Protein 5XOM (pdb70)

Sequence (702 aa):
EYFNIHAWDVWHDMISVRALTVDSDVEIYKVLKAMSSAKITQATTGYKGTQLKAMFSLDGPQIQNVVFKPKRYSRNKIILGTPYEGYDRHNAEIAAFHLDRLLGFYRAPPVVGRYINLAAEVLPVAAKKLATTFIKDKDENLCFYGKCLYCNRKEPACASNVTMEGALILWLPEKWPVLKLPHPWRRTYNKKMAKWETDSHYCESVVIKEPYTKGPRLLDLIDTSIFDFLIGNADRHHYEYIENENGSMVIHLDNAKSFGNPFVDEKSILSPLVQCCRLRSSTYNRLKIATSNENSLSVLLDKRLSIDPIYPILTSDHLLALDRRLLLVQDAVEKCFKEKNKENVIIEDHLEYFNIHAWDVWHDMISVRALTVDSDVEIYKVLKAMSSAKITQATTGYKGTQLKAMFSLDGPQIQNVVFKPKRYSRNKIILGTPYEGYDRHNAEIAAFHLDRLLGFYRAPPVVGRYINLAAEVLPVAAKKLATTFIKDKDENLCFYGKCLYCNRKEPACASNVTMEGALILWLPEKWPVLKLPHPWRRTYNKKMAKWETDSHYCESVVIKEPYTKGPRLLDLIDTSIFDFLIGNADRHHYEYIENENGSMVIHLDNAKSFGNPFVDEKSILSPLVQCCRLRSSTYNRLKIATSNENSLSVLLDKRLSIDPIYPILTSDHLLALDRRLLLVQDAVEKCFKEKNKENVIIEDHL

Radius of gyration: 30.71 Å; Cα contacts (8 Å, |Δi|>4): 1316; chains: 2; bounding box: 55×85×93 Å

Foldseek 3Di:
DDDDDQLVVLQQPQDDQQANHDLDPVNLVRNQVCVADFAWQAKEFDAEDDADWIKTWGDDVDTWIWIKFFAQDDQPAADDDDLQDDHFHQLLLQLLCLLCSLLPRNQFFDKFKYWDQCVPGYQVRYDPQFNVQWDADPVRFIWGFGNYPPTDNVRTRTDPNRIIIGMIGTDHDPVWDKDKDFDQLAADVPPDGDPLVPDLLVVVVVCPDPPNVDACPLQLLLLVLLSCQLFSNNHPRMWMWTDDPVGMHTGPYRSRSGPNHLPDGDCSSNSSCLRVLAHEQSSVVSLVCQLPDPAHSLRVSQVVVVPGPVPPSHDVSSSVSNRVSSVVVVVSNVVSCVVPNNVVRHDHPVD/DDDDDQLVNLQQPQDDQQANHDLDPVNLVRNQVCVADFAFQAKEADAEDDADWIWTFGDDVDTWIWIKHFAQDDQPAADDDPLQDDHFHQLLLQLLCLLCVLLPRNQFFDKFKYWDQCVPRHVVRYDPQFNVQWDADPVRFIWGQGHYDNTDNVRTRTDPNRIIIGMIGTDHDPVWDKDKDFDQLAADPDDDGDPVVVDLLVVVVVCPDPPNVDACVLQLLLVVLLSCQLFSNRHPRMWMWTDDPVGIHTGPYRSRSGPNHLPDGDCSSNSSCLRVLAHEQVSVVSLVCQLPDPDHSLRVSCVVVVPHPVPPSHDVSSSVSSRVSSVVVVVSNVVSCVPPNDVVRYDHPVD

Solvent-accessible surface area: 32220 Å² total; per-residue (Å²): 174,103,17,100,47,64,8,1,60,6,0,50,119,18,10,56,10,51,24,0,1,45,108,22,65,15,26,0,34,71,0,0,62,21,0,21,85,16,129,5,25,103,1,36,9,12,135,153,38,62,30,15,81,3,42,2,8,0,64,26,114,66,95,8,29,0,30,0,11,2,75,44,41,68,55,108,100,60,24,131,64,57,49,51,79,28,66,10,16,3,14,0,4,0,0,0,0,2,0,0,8,35,8,16,5,44,8,1,3,0,4,0,0,20,113,0,52,1,46,68,47,2,69,92,38,22,44,163,83,1,36,70,0,31,27,124,42,193,96,115,32,25,0,3,36,1,59,11,132,154,24,52,153,185,71,35,1,47,8,86,107,41,57,2,28,0,0,0,9,3,115,25,18,174,150,14,89,50,96,117,59,58,13,16,15,106,43,45,83,85,197,144,114,11,146,14,71,97,62,84,120,33,8,112,60,13,55,129,159,141,44,27,66,163,56,31,10,12,9,0,0,0,0,1,5,0,0,6,2,0,0,23,6,7,30,29,69,74,1,35,20,0,90,63,171,118,30,8,0,0,1,0,44,77,4,0,22,0,9,10,24,3,128,72,36,60,126,41,17,4,12,2,0,72,43,7,14,85,0,1,13,32,1,27,72,67,14,91,109,14,47,91,66,174,54,43,6,5,66,48,0,32,122,67,0,58,40,4,17,3,85,86,0,7,36,74,68,4,20,106,0,0,29,91,4,7,100,41,1,59,79,17,5,94,126,3,27,172,111,82,88,96,133,84,0,32,37,102,40,156,79,171,108,12,89,42,63,7,1,59,5,0,45,112,16,12,58,12,53,24,0,1,43,107,22,66,16,21,0,43,73,0,0,63,20,0,23,82,16,127,5,27,106,1,34,7,37,117,176,37,60,40,16,85,3,48,2,8,0,64,24,118,71,93,7,26,0,30,0,6,2,81,42,38,72,60,112,89,57,15,89,66,65,67,99,74,27,62,18,20,3,16,0,4,0,0,0,0,3,0,0,8,37,6,16,6,41,7,1,4,0,3,0,0,20,111,0,53,1,47,69,47,2,72,92,38,24,41,165,81,1,40,73,0,34,30,101,30,188,101,110,33,20,0,4,43,2,57,16,127,154,24,53,151,186,70,36,1,50,6,85,104,43,54,2,26,0,0,0,10,3,116,25,14,174,141,19,90,50,89,123,59,60,13,18,16,107,54,43,95,89,200,155,101,11,146,18,77,80,48,85,123,33,8,108,65,12,50,135,150,118,50,30,65,174,60,31,10,9,6,0,0,0,0,1,6,0,0,6,1,0,0,25,8,10,18,30,76,71,1,38,20,0,88,62,166,114,30,8,0,0,2,1,36,72,3,1,49,0,10,7,19,3,144,65,35,58,125,40,16,3,12,3,0,73,41,9,14,79,0,1,12,30,2,28,79,71,7,58,108,14,42,90,67,184,66,42,4,6,66,46,0,31,122,68,0,60,37,4,19,3,86,90,0,10,33,82,47,6,21,117,0,0,30,96,4,8,97,39,0,39,76,15,3,83,127,2,31,173,121,82,88,107,133,86,0,33,36,102,41,159,76

Secondary structure (DSSP, 8-state):
--S---HHHHHHHH-BTTBSS-S-HHHHHHHHHHHHHPPEEEEE--SSSSS--EEEEEPSSS-EEEEEEE--S-TT----SSTT-SSPPHHHHHHHHHHHHHTT---S--EEEEEEEIIIIIGGGB-HHHHTTEEE-TT--EEE--SSTT--TTS-EE-BTTEEEEEEEEPPPTTS--EEEE-TT---SSSS--HHHH-SSHHHHHTTSTTSSSSSHHHHHHHHHHHHHHHT----SEEEEEEETTEEEE------S--S-TT---GGGGHHHHHH--EEHHHHHHHHHHHHSSS-HHHHHHHHHTTSTT---S-HHHHHHHHHHHHHHHHHHHHHHHHH-HHHHEE----/--S---HHHHHHHH-BTTBSS-S-HHHHHHHHHHHHHPPEEEEE--SSSSS--EEEEEPSSS-EEEEEEE--S-TT----SSTT-SS--HHHHHHHHHHHHHTT---S--EEEEEEEIIIIIGGGB-HHHHTTEEE-TT--EEE--SSTT--TTS-EE-BTTEEEEEEEEPPPTTS--EEEE-TT---SSSSPPHHHH-SSHHHHHTTSTTSSSSSHHHHHHHHHHHHHHHT----SEEEEEEETTEEEE------S-S--TT---GGGGHHHHHH--EEHHHHHHHHHHHHSSS-HHHHHHHHHTTSTT---S-HHHHHHHHHHHHHHHHHHHHHHHHH-HHHHEE----

Structure (mmCIF, N/CA/C/O backbone):
data_5XOM
#
_entry.id   5XOM
#
_cell.length_a   80.221
_cell.length_b   123.222
_cell.length_c   144.394
_cell.angle_alpha   90.00
_cell.angle_beta   90.00
_cell.angle_gamma   90.00
#
_symmetry.space_group_name_H-M   'P 21 21 21'
#
loop_
_entity.id
_entity.type
_entity.pdbx_description
1 polymer 'Glycosaminoglycan xylosylkinase'
2 non-polymer 2-acetamido-2-deoxy-beta-D-glucopyranose
3 water water
#
loop_
_atom_site.group_PDB
_atom_site.id
_atom_site.type_symbol
_atom_site.label_atom_id
_atom_site.label_alt_id
_atom_site.label_comp_id
_atom_site.label_asym_id
_atom_site.label_entity_id
_atom_site.label_seq_id
_atom_site.pdbx_PDB_ins_code
_atom_site.Cartn_x
_atom_site.Cartn_y
_atom_site.Cartn_z
_atom_site.occupancy
_atom_site.B_iso_or_equiv
_atom_site.auth_seq_id
_atom_site.auth_comp_id
_atom_site.auth_asym_id
_atom_site.auth_atom_id
_atom_site.pdbx_PDB_model_num
ATOM 1 N N . GLU A 1 43 ? -17.027 6.842 26.549 1.00 91.54 65 GLU A N 1
ATOM 2 C CA . GLU A 1 43 ? -16.125 5.708 26.722 1.00 94.26 65 GLU A CA 1
ATOM 3 C C . GLU A 1 43 ? -16.458 4.582 25.742 1.00 91.61 65 GLU A C 1
ATOM 4 O O . GLU A 1 43 ? -17.559 4.533 25.187 1.00 88.39 65 GLU A O 1
ATOM 10 N N . TYR A 1 44 ? -15.496 3.683 25.527 1.00 88.31 66 TYR A N 1
ATOM 11 C CA . TYR A 1 44 ? -15.512 2.793 24.377 1.00 83.11 66 TYR A CA 1
ATOM 12 C C . TYR A 1 44 ? -15.301 1.338 24.783 1.00 77.62 66 TYR A C 1
ATOM 13 O O . TYR A 1 44 ? -14.611 1.041 25.763 1.00 82.85 66 TYR A O 1
ATOM 22 N N . PHE A 1 45 ? -15.926 0.437 24.015 1.00 61.22 67 PHE A N 1
ATOM 23 C CA . PHE A 1 45 ? -15.693 -1.008 24.076 1.00 51.36 67 PHE A CA 1
ATOM 24 C C . PHE A 1 45 ? -16.181 -1.653 25.375 1.00 47.69 67 PHE A C 1
ATOM 25 O O . PHE A 1 45 ? -15.589 -2.627 25.841 1.00 50.71 67 PHE A O 1
ATOM 33 N N . ASN A 1 46 ? -17.267 -1.160 25.964 1.00 47.55 68 ASN A N 1
ATOM 34 C CA . ASN A 1 46 ? -17.738 -1.675 27.245 1.00 46.51 68 ASN A CA 1
ATOM 35 C C . ASN A 1 46 ? -18.762 -2.790 27.049 1.00 41.61 68 ASN A C 1
ATOM 36 O O . ASN A 1 46 ? -19.738 -2.624 26.312 1.00 42.13 68 ASN A O 1
ATOM 41 N N . ILE A 1 47 ? -18.547 -3.914 27.732 1.00 37.63 69 ILE A N 1
ATOM 42 C CA . ILE A 1 47 ? -19.516 -5.005 27.824 1.00 37.90 69 ILE A CA 1
ATOM 43 C C . ILE A 1 47 ? -19.691 -5.351 29.296 1.00 38.96 69 ILE A C 1
ATOM 44 O O . ILE A 1 47 ? -18.700 -5.559 30.005 1.00 38.51 69 ILE A O 1
ATOM 49 N N . HIS A 1 48 ? -20.937 -5.400 29.765 1.00 31.74 70 HIS A N 1
ATOM 50 C CA . HIS A 1 48 ? -21.164 -5.736 31.164 1.00 35.76 70 HIS A CA 1
ATOM 51 C C . HIS A 1 48 ? -21.183 -7.245 31.375 1.00 30.97 70 HIS A C 1
ATOM 52 O O . HIS A 1 48 ? -21.658 -8.006 30.526 1.00 32.64 70 HIS A O 1
ATOM 59 N N . ALA A 1 49 ? -20.658 -7.666 32.527 1.00 30.91 71 ALA A N 1
ATOM 60 C CA . ALA A 1 49 ? -20.495 -9.088 32.815 1.00 27.94 71 ALA A CA 1
ATOM 61 C C . ALA A 1 49 ? -21.819 -9.846 32.766 1.00 25.01 71 ALA A C 1
ATOM 62 O O . ALA A 1 49 ? -21.859 -10.995 32.311 1.00 28.64 71 ALA A O 1
ATOM 64 N N . TRP A 1 50 ? -22.917 -9.240 33.231 1.00 20.87 72 TRP A N 1
ATOM 65 C CA . TRP A 1 50 ? -24.162 -10.001 33.218 1.00 22.87 72 TRP A CA 1
ATOM 66 C C . TRP A 1 50 ? -24.633 -10.271 31.797 1.00 29.16 72 TRP A C 1
ATOM 67 O O . TRP A 1 50 ? -25.276 -11.295 31.548 1.00 31.53 72 TRP A O 1
ATOM 78 N N . ASP A 1 51 ? -24.286 -9.399 30.848 1.00 25.24 73 ASP A N 1
ATOM 79 C CA . ASP A 1 51 ? -24.591 -9.683 29.450 1.00 24.96 73 ASP A CA 1
ATOM 80 C C . ASP A 1 51 ? -23.696 -10.790 28.905 1.00 30.44 73 ASP A C 1
ATOM 81 O O . ASP A 1 51 ? -24.141 -11.612 28.095 1.00 29.96 73 ASP A O 1
ATOM 86 N N . VAL A 1 52 ? -22.427 -10.818 29.324 1.00 26.36 74 VAL A N 1
ATOM 87 C CA . VAL A 1 52 ? -21.543 -11.919 28.949 1.00 29.71 74 VAL A CA 1
ATOM 88 C C . VAL A 1 52 ? -22.133 -13.251 29.394 1.00 37.78 74 VAL A C 1
ATOM 89 O O . VAL A 1 52 ? -22.098 -14.241 28.653 1.00 40.67 74 VAL A O 1
ATOM 93 N N . TRP A 1 53 ? -22.678 -13.294 30.614 1.00 36.98 75 TRP A N 1
ATOM 94 C CA . TRP A 1 53 ? -23.310 -14.508 31.125 1.00 30.67 75 TRP A CA 1
ATOM 95 C C . TRP A 1 53 ? -24.536 -14.881 30.300 1.00 30.11 75 TRP A C 1
ATOM 96 O O . TRP A 1 53 ? -24.696 -16.037 29.892 1.00 30.72 75 TRP A O 1
ATOM 107 N N . HIS A 1 54 ? -25.413 -13.911 30.034 1.00 30.15 76 HIS A N 1
ATOM 108 C CA . HIS A 1 54 ? -26.644 -14.220 29.311 1.00 36.40 76 HIS A CA 1
ATOM 109 C C . HIS A 1 54 ? -26.363 -14.688 27.888 1.00 40.34 76 HIS A C 1
ATOM 110 O O . HIS A 1 54 ? -27.086 -15.543 27.368 1.00 43.23 76 HIS A O 1
ATOM 117 N N . ASP A 1 55 ? -25.324 -14.152 27.249 1.00 36.01 77 ASP A N 1
ATOM 118 C CA . ASP A 1 55 ? -25.041 -14.457 25.851 1.00 40.96 77 ASP A CA 1
ATOM 119 C C . ASP A 1 55 ? -24.197 -15.708 25.640 1.00 44.76 77 ASP A C 1
ATOM 120 O O . ASP A 1 55 ? -24.129 -16.193 24.504 1.00 41.23 77 ASP A O 1
ATOM 125 N N . MET A 1 56 ? -23.539 -16.238 26.671 1.00 33.48 78 MET A N 1
ATOM 126 C CA . MET A 1 56 ? -22.670 -17.384 26.441 1.00 30.83 78 MET A CA 1
ATOM 127 C C . MET A 1 56 ? -23.415 -18.713 26.480 1.00 25.40 78 MET A C 1
ATOM 128 O O . MET A 1 56 ? -22.875 -19.718 26.007 1.00 31.26 78 MET A O 1
ATOM 133 N N . ILE A 1 57 ? -24.647 -18.739 26.978 1.00 25.52 79 ILE A N 1
ATOM 134 C CA . ILE A 1 57 ? -25.382 -19.991 27.133 1.00 25.70 79 ILE A CA 1
ATOM 135 C C . ILE A 1 57 ? -25.962 -20.427 25.793 1.00 34.16 79 ILE A C 1
ATOM 136 O O . ILE A 1 57 ? -26.574 -19.627 25.073 1.00 34.64 79 ILE A O 1
ATOM 141 N N . SER A 1 58 ? -25.766 -21.701 25.459 1.00 31.02 80 SER A N 1
ATOM 142 C CA . SER A 1 58 ? -26.494 -22.387 24.402 1.00 33.72 80 SER A CA 1
ATOM 143 C C . SER A 1 58 ? -27.002 -23.708 24.964 1.00 36.52 80 SER A C 1
ATOM 144 O O . SER A 1 58 ? -26.678 -24.087 26.092 1.00 35.09 80 SER A O 1
ATOM 147 N N . VAL A 1 59 ? -27.804 -24.424 24.173 1.00 30.48 81 VAL A N 1
ATOM 148 C CA . VAL A 1 59 ? -28.493 -25.586 24.721 1.00 31.38 81 VAL A CA 1
ATOM 149 C C . VAL A 1 59 ? -27.530 -26.725 25.041 1.00 35.31 81 VAL A C 1
ATOM 150 O O . VAL A 1 59 ? -27.872 -27.611 25.836 1.00 33.98 81 VAL A O 1
ATOM 154 N N . ARG A 1 60 ? -26.313 -26.702 24.494 1.00 34.35 82 ARG A N 1
ATOM 155 C CA . ARG A 1 60 ? -25.324 -27.729 24.790 1.00 31.78 82 ARG A CA 1
ATOM 156 C C . ARG A 1 60 ? -24.112 -27.202 25.552 1.00 35.60 82 ARG A C 1
ATOM 157 O O . ARG A 1 60 ? -23.111 -27.920 25.675 1.00 32.35 82 ARG A O 1
ATOM 165 N N . ALA A 1 61 ? -24.184 -25.992 26.105 1.00 32.18 83 ALA A N 1
ATOM 166 C CA . ALA A 1 61 ? -23.065 -25.466 26.888 1.00 34.58 83 ALA A CA 1
ATOM 167 C C . ALA A 1 61 ? -23.533 -24.277 27.708 1.00 29.26 83 ALA A C 1
ATOM 168 O O . ALA A 1 61 ? -24.018 -23.290 27.145 1.00 33.27 83 ALA A O 1
ATOM 170 N N . LEU A 1 62 ? -23.372 -24.358 29.031 1.00 31.24 84 LEU A N 1
ATOM 171 C CA . LEU A 1 62 ? -23.643 -23.202 29.873 1.00 29.27 84 LEU A CA 1
ATOM 172 C C . LEU A 1 62 ? -22.461 -22.244 29.908 1.00 29.51 84 LEU A C 1
ATOM 173 O O . LEU A 1 62 ? -22.657 -21.028 30.000 1.00 32.83 84 LEU A O 1
ATOM 178 N N . THR A 1 63 ? -21.238 -22.760 29.822 1.00 24.77 85 THR A N 1
ATOM 179 C CA . THR A 1 63 ? -20.035 -21.943 29.844 1.00 29.35 85 THR A CA 1
ATOM 180 C C . THR A 1 63 ? -19.156 -22.309 28.656 1.00 30.13 85 THR A C 1
ATOM 181 O O . THR A 1 63 ? -19.406 -23.282 27.939 1.00 30.05 85 THR A O 1
ATOM 185 N N . VAL A 1 64 ? -18.107 -21.514 28.460 1.00 30.96 86 VAL A N 1
ATOM 186 C CA . VAL A 1 64 ? -17.252 -21.613 27.287 1.00 32.47 86 VAL A CA 1
ATOM 187 C C . VAL A 1 64 ? -15.801 -21.766 27.724 1.00 30.40 86 VAL A C 1
ATOM 188 O O . VAL A 1 64 ? -15.443 -21.541 28.881 1.00 30.12 86 VAL A O 1
ATOM 192 N N . ASP A 1 65 ? -14.962 -22.140 26.757 1.00 37.81 87 ASP A N 1
ATOM 193 C CA . ASP A 1 65 ? -13.543 -22.362 27.003 1.00 39.93 87 ASP A CA 1
ATOM 194 C C . ASP A 1 65 ? -12.802 -21.074 27.345 1.00 36.38 87 ASP A C 1
ATOM 195 O O . ASP A 1 65 ? -11.752 -21.132 27.994 1.00 49.32 87 ASP A O 1
ATOM 200 N N . SER A 1 66 ? -13.329 -19.920 26.935 1.00 35.08 88 SER A N 1
ATOM 201 C CA . SER A 1 66 ? -12.646 -18.634 27.084 1.00 31.72 88 SER A CA 1
ATOM 202 C C . SER A 1 66 ? -12.500 -18.246 28.552 1.00 33.16 88 SER A C 1
ATOM 203 O O . SER A 1 66 ? -13.485 -17.905 29.215 1.00 34.53 88 SER A O 1
ATOM 206 N N . ASP A 1 67 ? -11.257 -18.221 29.039 1.00 32.11 89 ASP A N 1
ATOM 207 C CA . ASP A 1 67 ? -11.001 -17.749 30.395 1.00 35.26 89 ASP A CA 1
ATOM 208 C C . ASP A 1 67 ? -11.297 -16.264 30.535 1.00 34.94 89 ASP A C 1
ATOM 209 O O . ASP A 1 67 ? -11.687 -15.811 31.617 1.00 33.28 89 ASP A O 1
ATOM 214 N N . VAL A 1 68 ? -11.114 -15.490 29.463 1.00 34.91 90 VAL A N 1
ATOM 215 C CA . VAL A 1 68 ? -11.390 -14.058 29.529 1.00 28.84 90 VAL A CA 1
ATOM 216 C C . VAL A 1 68 ? -12.863 -13.817 29.826 1.00 26.15 90 VAL A C 1
ATOM 217 O O . VAL A 1 68 ? -13.218 -13.012 30.696 1.00 28.39 90 VAL A O 1
ATOM 221 N N . GLU A 1 69 ? -13.741 -14.524 29.116 1.00 25.57 91 GLU A N 1
ATOM 222 C CA . GLU A 1 69 ? -15.175 -14.341 29.323 1.00 27.22 91 GLU A CA 1
ATOM 223 C C . GLU A 1 69 ? -15.605 -14.834 30.703 1.00 28.74 91 GLU A C 1
ATOM 224 O O . GLU A 1 69 ? -16.401 -14.174 31.381 1.00 26.01 91 GLU A O 1
ATOM 230 N N . ILE A 1 70 ? -15.080 -15.982 31.139 1.00 22.38 92 ILE A N 1
ATOM 231 C CA . ILE A 1 70 ? -15.494 -16.555 32.420 1.00 26.08 92 ILE A CA 1
ATOM 232 C C . ILE A 1 70 ? -14.939 -15.742 33.586 1.00 25.19 92 ILE A C 1
ATOM 233 O O . ILE A 1 70 ? -15.669 -15.425 34.536 1.00 25.32 92 ILE A O 1
ATOM 238 N N . TYR A 1 71 ? -13.650 -15.374 33.535 1.00 21.23 93 TYR A N 1
ATOM 239 C CA . TYR A 1 71 ? -13.090 -14.553 34.613 1.00 25.80 93 TYR A CA 1
ATOM 240 C C . TYR A 1 71 ? -13.795 -13.211 34.718 1.00 29.13 93 TYR A C 1
ATOM 241 O O . TYR A 1 71 ? -13.927 -12.663 35.818 1.00 29.90 93 TYR A O 1
ATOM 250 N N . LYS A 1 72 ? -14.245 -12.660 33.591 1.00 33.93 94 LYS A N 1
ATOM 251 C CA . LYS A 1 72 ? -15.002 -11.415 33.634 1.00 29.04 94 LYS A CA 1
ATOM 252 C C . LYS A 1 72 ? -16.270 -11.580 34.461 1.00 28.35 94 LYS A C 1
ATOM 253 O O . LYS A 1 72 ? -16.635 -10.692 35.242 1.00 24.33 94 LYS A O 1
ATOM 259 N N . VAL A 1 73 ? -16.960 -12.711 34.293 1.00 29.68 95 VAL A N 1
ATOM 260 C CA . VAL A 1 73 ? -18.176 -12.967 35.057 1.00 28.57 95 VAL A CA 1
ATOM 261 C C . VAL A 1 73 ? -17.840 -13.255 36.519 1.00 20.70 95 VAL A C 1
ATOM 262 O O . VAL A 1 73 ? -18.474 -12.712 37.431 1.00 20.33 95 VAL A O 1
ATOM 266 N N . LEU A 1 74 ? -16.825 -14.092 36.766 1.00 20.46 96 LEU A N 1
ATOM 267 C CA . LEU A 1 74 ? -16.434 -14.417 38.140 1.00 26.44 96 LEU A CA 1
ATOM 268 C C . LEU A 1 74 ? -15.997 -13.172 38.904 1.00 31.35 96 LEU A C 1
ATOM 269 O O . LEU A 1 74 ? -16.341 -13.000 40.081 1.00 27.31 96 LEU A O 1
ATOM 274 N N . LYS A 1 75 ? -15.233 -12.292 38.254 1.00 26.45 97 LYS A N 1
ATOM 275 C CA . LYS A 1 75 ? -14.806 -11.060 38.912 1.00 23.20 97 LYS A CA 1
ATOM 276 C C . LYS A 1 75 ? -16.002 -10.208 39.317 1.00 24.05 97 LYS A C 1
ATOM 277 O O . LYS A 1 75 ? -16.019 -9.622 40.407 1.00 26.49 97 LYS A O 1
ATOM 283 N N . ALA A 1 76 ? -17.019 -10.132 38.459 1.00 26.76 98 ALA A N 1
ATOM 284 C CA . ALA A 1 76 ? -18.199 -9.347 38.806 1.00 24.24 98 ALA A CA 1
ATOM 285 C C . ALA A 1 76 ? -18.957 -9.973 39.968 1.00 28.99 98 ALA A C 1
ATOM 286 O O . ALA A 1 76 ? -19.431 -9.261 40.860 1.00 29.23 98 ALA A O 1
ATOM 288 N N . MET A 1 77 ? -19.109 -11.303 39.959 1.00 23.67 99 MET A N 1
ATOM 289 C CA . MET A 1 77 ? -19.728 -11.986 41.096 1.00 26.37 99 MET A CA 1
ATOM 290 C C . MET A 1 77 ? -18.954 -11.723 42.380 1.00 25.19 99 MET A C 1
ATOM 291 O O . MET A 1 77 ? -19.545 -11.586 43.458 1.00 24.43 99 MET A O 1
ATOM 296 N N . SER A 1 78 ? -17.627 -11.663 42.284 1.00 25.55 100 SER A N 1
ATOM 297 C CA . SER A 1 78 ? -16.798 -11.512 43.471 1.00 26.67 100 SER A CA 1
ATOM 298 C C . SER A 1 78 ? -16.984 -10.151 44.126 1.00 27.05 100 SER A C 1
ATOM 299 O O . SER A 1 78 ? -16.949 -10.052 45.357 1.00 26.09 100 SER A O 1
ATOM 302 N N . SER A 1 79 ? -17.226 -9.100 43.339 1.00 24.81 101 SER A N 1
ATOM 303 C CA . SER A 1 79 ? -17.212 -7.743 43.868 1.00 30.42 101 SER A CA 1
ATOM 304 C C . SER A 1 79 ? -18.543 -7.004 43.805 1.00 31.16 101 SER A C 1
ATOM 305 O O . SER A 1 79 ? -18.660 -5.946 44.431 1.00 29.89 101 SER A O 1
ATOM 308 N N . ALA A 1 80 ? -19.546 -7.521 43.096 1.00 25.61 102 ALA A N 1
ATOM 309 C CA . ALA A 1 80 ? -20.801 -6.794 42.937 1.00 26.65 102 ALA A CA 1
ATOM 310 C C . ALA A 1 80 ? -21.475 -6.524 44.279 1.00 31.22 102 ALA A C 1
ATOM 311 O O . ALA A 1 80 ? -21.473 -7.367 45.181 1.00 31.32 102 ALA A O 1
ATOM 313 N N . LYS A 1 81 ? -22.050 -5.330 44.399 1.00 27.85 103 LYS A N 1
ATOM 314 C CA . LYS A 1 81 ? -22.814 -4.959 45.583 1.00 30.76 103 LYS A CA 1
ATOM 315 C C . LYS A 1 81 ? -24.095 -5.779 45.685 1.00 33.53 103 LYS A C 1
ATOM 316 O O . LYS A 1 81 ? -24.793 -6.002 44.692 1.00 26.75 103 LYS A O 1
ATOM 322 N N . ILE A 1 82 ? -24.409 -6.219 46.899 1.00 30.15 104 ILE A N 1
ATOM 323 C CA . ILE A 1 82 ? -25.642 -6.949 47.172 1.00 29.27 104 ILE A CA 1
ATOM 324 C C . ILE A 1 82 ? -26.754 -5.941 47.440 1.00 35.16 104 ILE A C 1
ATOM 325 O O . ILE A 1 82 ? -26.667 -5.141 48.378 1.00 33.77 104 ILE A O 1
ATOM 330 N N . THR A 1 83 ? -27.816 -5.992 46.635 1.00 31.84 105 THR A N 1
ATOM 331 C CA . THR A 1 83 ? -28.912 -5.047 46.794 1.00 33.48 105 THR A CA 1
ATOM 332 C C . THR A 1 83 ? -30.127 -5.639 47.488 1.00 31.02 105 THR A C 1
ATOM 333 O O . THR A 1 83 ? -30.935 -4.879 48.027 1.00 37.86 105 THR A O 1
ATOM 337 N N . GLN A 1 84 ? -30.268 -6.964 47.507 1.00 29.59 106 GLN A N 1
ATOM 338 C CA . GLN A 1 84 ? -31.355 -7.629 48.216 1.00 32.17 106 GLN A CA 1
ATOM 339 C C . GLN A 1 84 ? -30.850 -8.974 48.714 1.00 32.39 106 GLN A C 1
ATOM 340 O O . GLN A 1 84 ? -29.930 -9.554 48.135 1.00 28.08 106 GLN A O 1
ATOM 346 N N . ALA A 1 85 ? -31.471 -9.471 49.784 1.00 29.60 107 ALA A N 1
ATOM 347 C CA . ALA A 1 85 ? -31.143 -10.787 50.314 1.00 27.68 107 ALA A CA 1
ATOM 348 C C . ALA A 1 85 ? -32.390 -11.411 50.924 1.00 30.31 107 ALA A C 1
ATOM 349 O O . ALA A 1 85 ? -33.137 -10.739 51.637 1.00 31.88 107 ALA A O 1
ATOM 351 N N . THR A 1 86 ? -32.615 -12.693 50.633 1.00 33.13 108 THR A N 1
ATOM 352 C CA . THR A 1 86 ? -33.753 -13.409 51.194 1.00 32.34 108 THR A CA 1
ATOM 353 C C . THR A 1 86 ? -33.432 -14.894 51.311 1.00 31.27 108 THR A C 1
ATOM 354 O O . THR A 1 86 ? -32.317 -15.340 51.029 1.00 31.15 108 THR A O 1
ATOM 358 N N . THR A 1 87 ? -34.433 -15.655 51.750 1.00 33.22 109 THR A N 1
ATOM 359 C CA . THR A 1 87 ? -34.323 -17.094 51.922 1.00 38.13 109 THR A CA 1
ATOM 360 C C . THR A 1 87 ? -35.724 -17.684 51.815 1.00 45.95 109 THR A C 1
ATOM 361 O O . THR A 1 87 ? -36.722 -16.975 51.967 1.00 44.90 109 THR A O 1
ATOM 365 N N . GLY A 1 88 ? -35.802 -18.990 51.540 1.00 50.87 110 GLY A N 1
ATOM 366 C CA . GLY A 1 88 ? -37.053 -19.625 51.188 1.00 51.60 110 GLY A CA 1
ATOM 367 C C . GLY A 1 88 ? -37.459 -20.755 52.125 1.00 63.11 110 GLY A C 1
ATOM 368 O O . GLY A 1 88 ? -36.655 -21.285 52.901 1.00 63.72 110 GLY A O 1
ATOM 369 N N . TYR A 1 89 ? -38.734 -21.138 52.016 1.00 68.89 111 TYR A N 1
ATOM 370 C CA . TYR A 1 89 ? -39.281 -22.251 52.783 1.00 67.12 111 TYR A CA 1
ATOM 371 C C . TYR A 1 89 ? -39.071 -23.584 52.085 1.00 61.59 111 TYR A C 1
ATOM 372 O O . TYR A 1 89 ? -39.107 -24.633 52.739 1.00 51.65 111 TYR A O 1
ATOM 381 N N . LYS A 1 90 ? -38.860 -23.555 50.776 1.00 71.74 112 LYS A N 1
ATOM 382 C CA . LYS A 1 90 ? -38.686 -24.755 49.979 1.00 74.15 112 LYS A CA 1
ATOM 383 C C . LYS A 1 90 ? -37.259 -25.278 50.098 1.00 74.06 112 LYS A C 1
ATOM 384 O O . LYS A 1 90 ? -36.308 -24.522 50.317 1.00 74.38 112 LYS A O 1
ATOM 390 N N . GLY A 1 91 ? -37.116 -26.586 49.949 1.00 67.98 113 GLY A N 1
ATOM 391 C CA . GLY A 1 91 ? -35.811 -27.207 49.930 1.00 63.52 113 GLY A CA 1
ATOM 392 C C . GLY A 1 91 ? -35.433 -27.819 51.267 1.00 66.67 113 GLY A C 1
ATOM 393 O O . GLY A 1 91 ? -36.121 -27.683 52.281 1.00 68.80 113 GLY A O 1
ATOM 394 N N . THR A 1 92 ? -34.298 -28.510 51.237 1.00 67.63 114 THR A N 1
ATOM 395 C CA . THR A 1 92 ? -33.768 -29.226 52.382 1.00 62.68 114 THR A CA 1
ATOM 396 C C . THR A 1 92 ? -32.570 -28.540 53.017 1.00 54.12 114 THR A C 1
ATOM 397 O O . THR A 1 92 ? -32.216 -28.870 54.154 1.00 60.50 114 THR A O 1
ATOM 401 N N . GLN A 1 93 ? -31.955 -27.59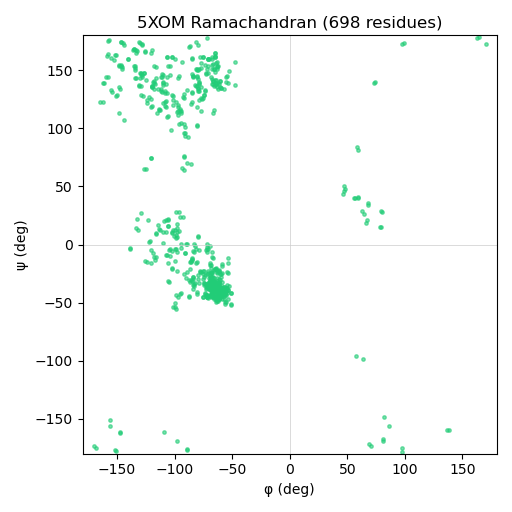2 52.318 1.00 42.85 115 GLN A N 1
ATOM 402 C CA . GLN A 1 93 ? -30.649 -27.064 52.678 1.00 38.79 115 GLN A CA 1
ATOM 403 C C . GLN A 1 93 ? -30.732 -25.589 53.039 1.00 32.25 115 GLN A C 1
ATOM 404 O O . GLN A 1 93 ? -31.495 -24.830 52.432 1.00 33.99 115 GLN A O 1
ATOM 410 N N . LEU A 1 94 ? -29.934 -25.182 54.023 1.00 28.35 116 LEU A N 1
ATOM 411 C CA . LEU A 1 94 ? -29.877 -23.774 54.387 1.00 22.26 116 LEU A CA 1
ATOM 412 C C . LEU A 1 94 ? -29.079 -23.017 53.335 1.00 23.32 116 LEU A C 1
ATOM 413 O O . LEU A 1 94 ? -27.950 -23.397 53.005 1.00 28.54 116 LEU A O 1
ATOM 418 N N . LYS A 1 95 ? -29.680 -21.970 52.785 1.00 21.19 117 LYS A N 1
ATOM 419 C CA . LYS A 1 95 ? -29.021 -21.105 51.817 1.00 33.25 117 LYS A CA 1
ATOM 420 C C . LYS A 1 95 ? -29.734 -19.761 51.825 1.00 30.05 117 LYS A C 1
ATOM 421 O O . LYS A 1 95 ? -30.762 -19.587 52.481 1.00 32.24 117 LYS A O 1
ATOM 427 N N . ALA A 1 96 ? -29.187 -18.819 51.068 1.00 29.62 118 ALA A N 1
ATOM 428 C CA . ALA A 1 96 ? -29.792 -17.515 50.874 1.00 28.73 118 ALA A CA 1
ATOM 429 C C . ALA A 1 96 ? -29.767 -17.187 49.388 1.00 29.63 118 ALA A C 1
ATOM 430 O O . ALA A 1 96 ? -29.103 -17.857 48.592 1.00 26.49 118 ALA A O 1
ATOM 432 N N . MET A 1 97 ? -30.508 -16.155 49.009 1.00 26.21 119 MET A N 1
ATOM 433 C CA . MET A 1 97 ? -30.523 -15.672 47.635 1.00 27.44 119 MET A CA 1
ATOM 434 C C . MET A 1 97 ? -30.149 -14.193 47.662 1.00 27.79 119 MET A C 1
ATOM 435 O O . MET A 1 97 ? -30.760 -13.414 48.400 1.00 31.75 119 MET A O 1
ATOM 440 N N . PHE A 1 98 ? -29.112 -13.819 46.911 1.00 21.74 120 PHE A N 1
ATOM 441 C CA . PHE A 1 98 ? -28.652 -12.438 46.822 1.00 24.20 120 PHE A CA 1
ATOM 442 C C . PHE A 1 98 ? -28.960 -11.863 45.446 1.00 30.43 120 PHE A C 1
ATOM 443 O O . PHE A 1 98 ? -28.789 -12.536 44.426 1.00 32.83 120 PHE A O 1
ATOM 451 N N . SER A 1 99 ? -29.401 -10.613 45.416 1.00 27.87 121 SER A N 1
ATOM 452 C CA . SER A 1 99 ? -29.510 -9.842 44.187 1.00 28.74 121 SER A CA 1
ATOM 453 C C . SER A 1 99 ? -28.263 -8.977 44.056 1.00 31.52 121 SER A C 1
ATOM 454 O O . SER A 1 99 ? -27.995 -8.153 44.930 1.00 33.77 121 SER A O 1
ATOM 457 N N . LEU A 1 100 ? -27.500 -9.174 42.980 1.00 28.54 122 LEU A N 1
ATOM 458 C CA . LEU A 1 100 ? -26.313 -8.369 42.748 1.00 26.19 122 LEU A CA 1
ATOM 459 C C . LEU A 1 100 ? -26.606 -7.222 41.787 1.00 34.64 122 LEU A C 1
ATOM 460 O O . LEU A 1 100 ? -27.367 -7.366 40.819 1.00 34.77 122 LEU A O 1
ATOM 465 N N . ASP A 1 101 ? -25.974 -6.082 42.058 1.00 34.17 123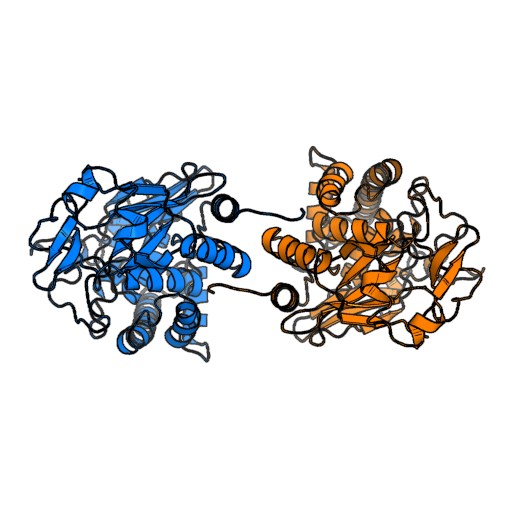 ASP A N 1
ATOM 466 C CA . ASP A 1 101 ? -26.223 -4.848 41.332 1.00 32.84 123 ASP A CA 1
ATOM 467 C C . ASP A 1 101 ? -25.663 -4.936 39.917 1.00 36.13 123 ASP A C 1
ATOM 468 O O . ASP A 1 101 ? -24.780 -5.747 39.613 1.00 29.95 123 ASP A O 1
ATOM 473 N N . GLY A 1 102 ? -26.186 -4.073 39.053 1.00 36.86 124 GLY A N 1
ATOM 474 C CA . GLY A 1 102 ? -25.744 -3.960 37.681 1.00 31.91 124 GLY A CA 1
ATOM 475 C C . GLY A 1 102 ? -26.769 -3.193 36.868 1.00 38.85 124 GLY A C 1
ATOM 476 O O . GLY A 1 102 ? -27.809 -2.777 37.392 1.00 37.86 124 GLY A O 1
ATOM 477 N N . PRO A 1 103 ? -26.496 -2.971 35.578 1.00 40.52 125 PRO A N 1
ATOM 478 C CA . PRO A 1 103 ? -27.532 -2.372 34.715 1.00 40.55 125 PRO A CA 1
ATOM 479 C C . PRO A 1 103 ? -28.832 -3.148 34.780 1.00 38.62 125 PRO A C 1
ATOM 480 O O . PRO A 1 103 ? -29.919 -2.561 34.771 1.00 47.98 125 PRO A O 1
ATOM 484 N N . GLN A 1 104 ? -28.732 -4.469 34.839 1.00 39.48 126 GLN A N 1
ATOM 485 C CA . GLN A 1 104 ? -29.808 -5.364 35.232 1.00 40.76 126 GLN A CA 1
ATOM 486 C C . GLN A 1 104 ? -29.376 -6.112 36.490 1.00 44.11 126 GLN A C 1
ATOM 487 O O . GLN A 1 104 ? -28.181 -6.292 36.741 1.00 44.81 126 GLN A O 1
ATOM 493 N N . ILE A 1 105 ? -30.348 -6.535 37.289 1.00 39.64 127 ILE A N 1
ATOM 494 C CA . ILE A 1 105 ? -30.056 -7.259 38.522 1.00 43.97 127 ILE A CA 1
ATOM 495 C C . ILE A 1 105 ? -29.722 -8.708 38.191 1.00 39.81 127 ILE A C 1
ATOM 496 O O . ILE A 1 105 ? -30.366 -9.328 37.338 1.00 43.98 127 ILE A O 1
ATOM 501 N N . GLN A 1 106 ? -28.706 -9.257 38.859 1.00 37.36 128 GLN A N 1
ATOM 502 C CA . GLN A 1 106 ? -28.310 -10.650 38.678 1.00 33.81 128 GLN A CA 1
ATOM 503 C C . GLN A 1 106 ? -28.407 -11.385 40.007 1.00 29.68 128 GLN A C 1
ATOM 504 O O . GLN A 1 106 ? -27.694 -11.052 40.959 1.00 24.74 128 GLN A O 1
ATOM 510 N N . ASN A 1 107 ? -29.264 -12.400 40.063 1.00 26.98 129 ASN A N 1
ATOM 511 C CA . ASN A 1 107 ? -29.445 -13.188 41.273 1.00 26.69 129 ASN A CA 1
ATOM 512 C C . ASN A 1 107 ? -28.415 -14.311 41.372 1.00 27.73 129 ASN A C 1
ATOM 513 O O . ASN A 1 107 ? -27.959 -14.859 40.362 1.00 26.04 129 ASN A O 1
ATOM 518 N N . VAL A 1 108 ? -28.028 -14.626 42.614 1.00 25.18 130 VAL A N 1
ATOM 519 C CA . VAL A 1 108 ? -27.169 -15.764 42.919 1.00 23.27 130 VAL A CA 1
ATOM 520 C C . VAL A 1 108 ? -27.735 -16.519 44.114 1.00 28.65 130 VAL A C 1
ATOM 521 O O . VAL A 1 108 ? -28.433 -15.953 44.962 1.00 29.80 130 VAL A O 1
ATOM 525 N N . VAL A 1 109 ? -27.458 -17.817 44.152 1.00 28.42 131 VAL A N 1
ATOM 526 C CA . VAL A 1 109 ? -27.616 -18.612 45.364 1.00 24.15 131 VAL A CA 1
ATOM 527 C C . VAL A 1 109 ? -26.374 -18.420 46.225 1.00 29.04 131 VAL A C 1
ATOM 528 O O . VAL A 1 109 ? -25.249 -18.404 45.710 1.00 25.57 131 VAL A O 1
ATOM 532 N N . PHE A 1 110 ? -26.561 -18.262 47.536 1.00 28.27 132 PHE A N 1
ATOM 533 C CA . PHE A 1 110 ? -25.451 -18.165 48.479 1.00 26.86 132 PHE A CA 1
ATOM 534 C C . PHE A 1 110 ? -25.444 -19.377 49.399 1.00 24.95 132 PHE A C 1
ATOM 535 O O . PHE A 1 110 ? -26.403 -19.599 50.145 1.00 25.24 132 PHE A O 1
ATOM 543 N N . LYS A 1 111 ? -24.377 -20.168 49.321 1.00 20.24 133 LYS A N 1
ATOM 544 C CA . LYS A 1 111 ? -24.19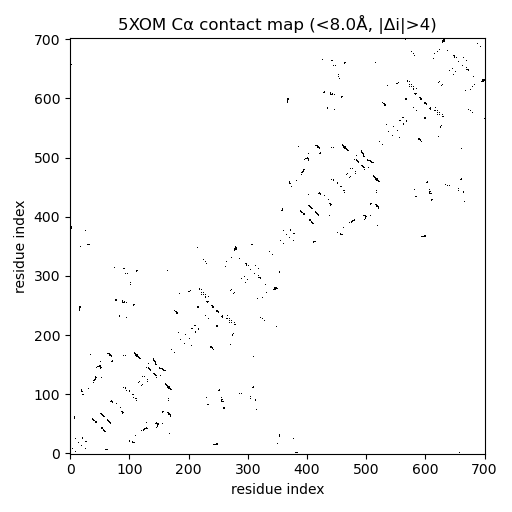5 -21.341 50.169 1.00 23.13 133 LYS A CA 1
ATOM 545 C C . LYS A 1 111 ? -23.127 -21.068 51.216 1.00 27.84 133 LYS A C 1
ATOM 546 O O . LYS A 1 111 ? -21.941 -20.956 50.867 1.00 21.88 133 LYS A O 1
ATOM 552 N N . PRO A 1 112 ? -23.492 -20.932 52.486 1.00 23.78 134 PRO A N 1
ATOM 553 C CA . PRO A 1 112 ? -22.494 -20.631 53.516 1.00 21.09 134 PRO A CA 1
ATOM 554 C C . PRO A 1 112 ? -21.619 -21.834 53.840 1.00 18.49 134 PRO A C 1
ATOM 555 O O . PRO A 1 112 ? -22.011 -22.989 53.664 1.00 26.26 134 PRO A O 1
ATOM 559 N N . LYS A 1 113 ? -20.415 -21.541 54.321 1.00 21.45 135 LYS A N 1
ATOM 560 C CA . LYS A 1 113 ? -19.553 -22.563 54.903 1.00 18.75 135 LYS A CA 1
ATOM 561 C C . LYS A 1 113 ? -20.222 -23.239 56.095 1.00 23.34 135 LYS A C 1
ATOM 562 O O . LYS A 1 113 ? -20.799 -22.574 56.964 1.00 21.47 135 LYS A O 1
ATOM 568 N N . ARG A 1 114 ? -20.145 -24.576 56.133 1.00 24.77 136 ARG A N 1
ATOM 569 C CA . ARG A 1 114 ? -20.720 -25.364 57.217 1.00 22.77 136 ARG A CA 1
ATOM 570 C C . ARG A 1 114 ? -19.731 -26.311 57.879 1.00 26.61 136 ARG A C 1
ATOM 571 O O . ARG A 1 114 ? -20.042 -26.845 58.947 1.00 34.01 136 ARG A O 1
ATOM 579 N N . TYR A 1 115 ? -18.572 -26.556 57.274 1.00 25.90 137 TYR A N 1
ATOM 580 C CA . TYR A 1 115 ? -17.605 -27.521 57.775 1.00 22.18 137 TYR A CA 1
ATOM 581 C C . TYR A 1 115 ? -16.206 -26.960 57.596 1.00 27.58 137 TYR A C 1
ATOM 582 O O . TYR A 1 115 ? -15.974 -26.071 56.770 1.00 22.07 137 TYR A O 1
ATOM 591 N N . SER A 1 116 ? -15.267 -27.510 58.361 1.00 18.99 138 SER A N 1
ATOM 592 C CA . SER A 1 116 ? -13.860 -27.301 58.064 1.00 26.47 138 SER A CA 1
ATOM 593 C C . SER A 1 116 ? -13.487 -27.995 56.755 1.00 22.43 138 SER A C 1
ATOM 594 O O . SER A 1 116 ? -14.144 -28.949 56.317 1.00 22.12 138 SER A O 1
ATOM 597 N N . ARG A 1 117 ? -12.377 -27.543 56.158 1.00 21.01 139 ARG A N 1
ATOM 598 C CA . ARG A 1 117 ? -11.921 -28.149 54.909 1.00 22.68 139 ARG A CA 1
ATOM 599 C C . ARG A 1 117 ? -11.556 -29.608 55.086 1.00 30.54 139 ARG A C 1
ATOM 600 O O . ARG A 1 117 ? -11.686 -30.395 54.143 1.00 27.03 139 ARG A O 1
ATOM 608 N N . ASN A 1 118 ? -11.124 -30.000 56.280 1.00 24.24 140 ASN A N 1
ATOM 609 C CA . ASN A 1 118 ? -10.655 -31.358 56.497 1.00 22.29 140 ASN A CA 1
ATOM 610 C C . ASN A 1 118 ? -11.684 -32.244 57.186 1.00 20.88 140 ASN A C 1
ATOM 611 O O . ASN A 1 118 ? -11.335 -33.340 57.635 1.00 24.80 140 ASN A O 1
ATOM 616 N N . LYS A 1 119 ? -12.937 -31.805 57.277 1.00 22.35 141 LYS A N 1
ATOM 617 C CA . LYS A 1 119 ? -13.974 -32.656 57.845 1.00 26.60 141 LYS A CA 1
ATOM 618 C C . LYS A 1 119 ? -14.162 -33.916 57.008 1.00 29.01 141 LYS A C 1
ATOM 619 O O . LYS A 1 119 ? -14.264 -33.849 55.781 1.00 28.19 141 LYS A O 1
ATOM 625 N N . ILE A 1 120 ? -14.239 -35.061 57.683 1.00 27.97 142 ILE A N 1
ATOM 626 C CA . ILE A 1 120 ? -14.554 -36.337 57.053 1.00 22.75 142 ILE A CA 1
ATOM 627 C C . ILE A 1 120 ? -16.021 -36.609 57.365 1.00 29.25 142 ILE A C 1
ATOM 628 O O . ILE A 1 120 ? -16.397 -36.729 58.535 1.00 31.45 142 ILE A O 1
ATOM 633 N N . ILE A 1 121 ? -16.846 -36.741 56.333 1.00 27.89 143 ILE A N 1
ATOM 634 C CA . ILE A 1 121 ? -18.286 -36.944 56.481 1.00 34.34 143 ILE A CA 1
ATOM 635 C C . ILE A 1 121 ? -18.559 -38.438 56.378 1.00 35.49 143 ILE A C 1
ATOM 636 O O . ILE A 1 121 ? -18.392 -39.030 55.309 1.00 37.23 143 ILE A O 1
ATOM 641 N N . LEU A 1 122 ? -18.959 -39.071 57.476 1.00 37.90 144 LEU A N 1
ATOM 642 C CA . LEU A 1 122 ? -19.306 -40.481 57.416 1.00 40.03 144 LEU A CA 1
ATOM 643 C C . LEU A 1 122 ? -20.817 -40.638 57.298 1.00 47.96 144 LEU A C 1
ATOM 644 O O . LEU A 1 122 ? -21.556 -39.670 57.120 1.00 63.86 144 LEU A O 1
ATOM 649 N N . GLY A 1 123 ? -21.288 -41.864 57.459 1.00 45.37 145 GLY A N 1
ATOM 650 C CA . GLY A 1 123 ? -22.685 -42.185 57.237 1.00 44.07 145 GLY A CA 1
ATOM 651 C C . GLY A 1 123 ? -23.015 -42.516 55.793 1.00 50.46 145 GLY A C 1
ATOM 652 O O . GLY A 1 123 ? -22.170 -42.946 54.998 1.00 65.09 145 GLY A O 1
ATOM 653 N N . THR A 1 124 ? -24.288 -42.326 55.469 1.00 49.70 146 THR A N 1
ATOM 654 C CA . THR A 1 124 ? -24.810 -42.536 54.123 1.00 51.87 146 THR A CA 1
ATOM 655 C C . THR A 1 124 ? -23.980 -41.761 53.098 1.00 48.37 146 THR A C 1
ATOM 656 O O . THR A 1 124 ? -23.404 -40.715 53.431 1.00 40.21 146 THR A O 1
ATOM 660 N N . PRO A 1 125 ? -23.856 -42.263 51.862 1.00 51.69 147 PRO A N 1
ATOM 661 C CA . PRO A 1 125 ? -23.129 -41.523 50.810 1.00 49.65 147 PRO A CA 1
ATOM 662 C C . PRO A 1 125 ? -23.590 -40.083 50.575 1.00 44.25 147 PRO A C 1
ATOM 663 O O . PRO A 1 125 ? -22.873 -39.300 49.948 1.00 40.16 147 PRO A O 1
ATOM 667 N N . TYR A 1 126 ? -24.773 -39.725 51.075 1.00 44.54 148 TYR A N 1
ATOM 668 C CA . TYR A 1 126 ? -25.398 -38.425 50.840 1.00 46.12 148 TYR A CA 1
ATOM 669 C C . TYR A 1 126 ? -25.494 -37.580 52.107 1.00 49.41 148 TYR A C 1
ATOM 670 O O . TYR A 1 126 ? -26.236 -36.591 52.133 1.00 44.54 148 TYR A O 1
ATOM 679 N N . GLU A 1 127 ? -24.800 -37.989 53.168 1.00 43.93 149 GLU A N 1
ATOM 680 C CA . GLU A 1 127 ? -24.931 -37.378 54.482 1.00 48.24 149 GLU A CA 1
ATOM 681 C C . GLU A 1 127 ? -24.493 -35.909 54.451 1.00 48.62 149 GLU A C 1
ATOM 682 O O . GLU A 1 127 ? -23.630 -35.511 53.659 1.00 40.50 149 GLU A O 1
ATOM 688 N N . GLY A 1 128 ? -25.092 -35.104 55.334 1.00 40.00 150 GLY A N 1
ATOM 689 C CA . GLY A 1 128 ? -24.546 -33.820 55.746 1.00 39.24 150 GLY A CA 1
ATOM 690 C C . GLY A 1 128 ? -25.139 -32.625 55.011 1.00 37.61 150 GLY A C 1
ATOM 691 O O . GLY A 1 128 ? -26.027 -32.732 54.160 1.00 36.70 150 GLY A O 1
ATOM 692 N N . TYR A 1 129 ? -24.614 -31.455 55.374 1.00 28.93 151 TYR A N 1
ATOM 693 C CA . TYR A 1 129 ? -24.970 -30.189 54.752 1.00 25.45 151 TYR A CA 1
ATOM 694 C C . TYR A 1 129 ? -24.273 -30.027 53.410 1.00 28.86 151 TYR A C 1
ATOM 695 O O . TYR A 1 129 ? -23.260 -30.670 53.124 1.00 26.82 151 TYR A O 1
ATOM 704 N N . ASP A 1 130 ? -24.818 -29.124 52.596 1.00 28.28 152 ASP A N 1
ATOM 705 C CA . ASP A 1 130 ? -24.124 -28.678 51.393 1.00 23.10 152 ASP A CA 1
ATOM 706 C C . ASP A 1 130 ? -22.757 -28.101 51.754 1.00 25.27 152 ASP A C 1
ATOM 707 O O . ASP A 1 130 ? -22.642 -27.296 52.683 1.00 29.68 152 ASP A O 1
ATOM 712 N N . ARG A 1 131 ? -21.722 -28.508 51.012 1.00 25.55 153 ARG A N 1
ATOM 713 C CA . ARG A 1 131 ? -20.372 -27.959 51.172 1.00 24.13 153 ARG A CA 1
ATOM 714 C C . ARG A 1 131 ? -20.167 -26.839 50.159 1.00 24.60 153 ARG A C 1
ATOM 715 O O . ARG A 1 131 ? -20.180 -27.077 48.944 1.00 23.13 153 ARG A O 1
ATOM 723 N N . HIS A 1 132 ? -19.961 -25.623 50.660 1.00 25.12 154 HIS A N 1
ATOM 724 C CA . HIS A 1 132 ? -19.782 -24.472 49.782 1.00 19.79 154 HIS A CA 1
ATOM 725 C C . HIS A 1 132 ? -18.548 -24.630 48.902 1.00 21.64 154 HIS A C 1
ATOM 726 O O . HIS A 1 132 ? -18.555 -24.228 47.735 1.00 18.54 154 HIS A O 1
ATOM 733 N N . ASN A 1 133 ? -17.465 -25.177 49.455 1.00 19.39 155 ASN A N 1
ATOM 734 C CA . ASN A 1 133 ? -16.239 -25.311 48.682 1.00 22.14 155 ASN A CA 1
ATOM 735 C C . ASN A 1 133 ? -16.373 -26.376 47.613 1.00 20.67 155 ASN A C 1
ATOM 736 O O . ASN A 1 133 ? -15.648 -26.331 46.614 1.00 18.70 155 ASN A O 1
ATOM 741 N N . ALA A 1 134 ? -17.298 -27.320 47.799 1.00 23.10 156 ALA A N 1
ATOM 742 C CA . ALA A 1 134 ? -17.543 -28.334 46.781 1.00 22.17 156 ALA A CA 1
ATOM 743 C C . ALA A 1 134 ? -18.158 -27.724 45.529 1.00 22.03 156 ALA A C 1
ATOM 744 O O . ALA A 1 134 ? -17.833 -28.144 44.412 1.00 20.96 156 ALA A O 1
ATOM 746 N N . GLU A 1 135 ? -19.049 -26.735 45.691 1.00 17.91 157 GLU A N 1
ATOM 747 C CA . GLU A 1 135 ? -19.623 -26.061 44.528 1.00 23.17 157 GLU A CA 1
ATOM 748 C C . GLU A 1 135 ? -18.536 -25.397 43.696 1.00 22.09 157 GLU A C 1
ATOM 749 O O . GLU A 1 135 ? -18.566 -25.459 42.463 1.00 20.50 157 GLU A O 1
ATOM 755 N N . ILE A 1 136 ? -17.573 -24.748 44.356 1.00 21.60 158 ILE A N 1
ATOM 756 C CA . ILE A 1 136 ? -16.478 -24.096 43.641 1.00 21.85 158 ILE A CA 1
ATOM 757 C C . ILE A 1 136 ? -15.643 -25.126 42.892 1.00 22.53 158 ILE A C 1
ATOM 758 O O . ILE A 1 136 ? -15.352 -24.969 41.701 1.00 20.81 158 ILE A O 1
ATOM 763 N N . ALA A 1 137 ? -15.244 -26.197 43.583 1.00 18.05 159 ALA A N 1
ATOM 764 C CA . ALA A 1 137 ? -14.412 -27.213 42.950 1.00 21.05 159 ALA A CA 1
ATOM 765 C C . ALA A 1 137 ? -15.154 -27.904 41.812 1.00 21.39 159 ALA A C 1
ATOM 766 O O . ALA A 1 137 ? -14.576 -28.159 40.752 1.00 20.67 159 ALA A O 1
ATOM 768 N N . ALA A 1 138 ? -16.442 -28.198 42.006 1.00 24.99 160 ALA A N 1
ATOM 769 C CA . ALA A 1 138 ? -17.203 -28.883 40.965 1.00 22.22 160 ALA A CA 1
ATOM 770 C C . ALA A 1 138 ? -17.349 -28.013 39.719 1.00 20.84 160 ALA A C 1
ATOM 771 O O . ALA A 1 138 ? -17.309 -28.518 38.593 1.00 21.07 160 ALA A O 1
ATOM 773 N N . PHE A 1 139 ? -17.514 -26.702 39.897 1.00 24.28 161 PHE A N 1
ATOM 774 C CA . PHE A 1 139 ? -17.645 -25.836 38.734 1.00 22.86 161 PHE A CA 1
ATOM 775 C C . PHE A 1 139 ? -16.357 -25.807 37.914 1.00 19.45 161 PHE A C 1
ATOM 776 O O . PHE A 1 139 ? -16.394 -25.956 36.688 1.00 24.75 161 PHE A O 1
ATOM 784 N N . HIS A 1 140 ? -15.203 -25.669 38.567 1.00 18.05 162 HIS A N 1
ATOM 785 C CA . HIS A 1 140 ? -13.962 -25.644 37.798 1.00 22.34 162 HIS A CA 1
ATOM 786 C C . HIS A 1 140 ? -13.637 -27.004 37.205 1.00 20.08 162 HIS A C 1
ATOM 787 O O . HIS A 1 140 ? -13.055 -27.078 36.117 1.00 23.80 162 HIS A O 1
ATOM 794 N N . LEU A 1 141 ? -14.001 -28.090 37.884 1.00 19.59 163 LEU A N 1
ATOM 795 C CA . LEU A 1 141 ? -13.751 -29.391 37.288 1.00 18.92 163 LEU A CA 1
ATOM 796 C C . LEU A 1 141 ? -14.658 -29.617 36.085 1.00 21.59 163 LEU A C 1
ATOM 797 O O . LEU A 1 141 ? -14.266 -30.291 35.129 1.00 19.76 163 LEU A O 1
ATOM 802 N N . ASP A 1 142 ? -15.853 -29.028 36.107 1.00 22.08 164 ASP A N 1
ATOM 803 C CA . ASP A 1 142 ? -16.771 -29.142 34.976 1.00 25.21 164 ASP A CA 1
ATOM 804 C C . ASP A 1 142 ? -16.185 -28.491 33.726 1.00 27.45 164 ASP A C 1
ATOM 805 O O . ASP A 1 142 ? -16.305 -29.034 32.623 1.00 28.32 164 ASP A O 1
ATOM 810 N N . ARG A 1 143 ? -15.493 -27.357 33.890 1.00 22.57 165 ARG A N 1
ATOM 811 C CA . ARG A 1 143 ? -14.798 -26.739 32.762 1.00 26.02 165 ARG A CA 1
ATOM 812 C C . ARG A 1 143 ? -13.547 -27.526 32.387 1.00 26.23 165 ARG A C 1
ATOM 813 O O . ARG A 1 143 ? -13.272 -27.734 31.199 1.00 29.16 165 ARG A O 1
ATOM 821 N N . LEU A 1 144 ? -12.783 -27.980 33.389 1.00 23.66 166 LEU A N 1
ATOM 822 C CA . LEU A 1 144 ? -11.547 -28.712 33.121 1.00 21.37 166 LEU A CA 1
ATOM 823 C C . LEU A 1 144 ? -11.812 -29.985 32.319 1.00 29.72 166 LEU A C 1
ATOM 824 O O . LEU A 1 144 ? -11.044 -30.330 31.413 1.00 29.22 166 LEU A O 1
ATOM 829 N N . LEU A 1 145 ? -12.891 -30.698 32.633 1.00 29.83 167 LEU A N 1
ATOM 830 C CA . LEU A 1 145 ? -13.211 -31.915 31.901 1.00 29.33 167 LEU A CA 1
ATOM 831 C C . LEU A 1 145 ? -13.945 -31.654 30.593 1.00 26.92 167 LEU A C 1
ATOM 832 O O . LEU A 1 145 ? -14.240 -32.614 29.871 1.00 26.26 167 LEU A O 1
ATOM 837 N N . GLY A 1 146 ? -14.242 -30.396 30.266 1.00 26.93 168 GLY A N 1
ATOM 838 C CA . GLY A 1 146 ? -14.884 -30.081 29.005 1.00 25.49 168 GLY A CA 1
ATOM 839 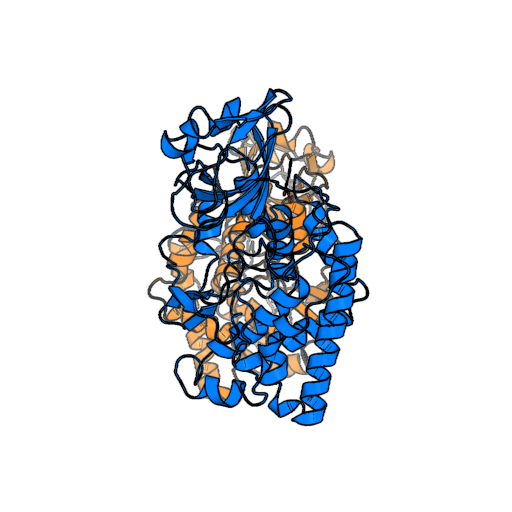C C . GLY A 1 146 ? -16.373 -30.324 28.958 1.00 33.68 168 GLY A C 1
ATOM 840 O O . GLY A 1 146 ? -16.943 -30.369 27.864 1.00 34.08 168 GLY A O 1
ATOM 841 N N . PHE A 1 147 ? -17.027 -30.501 30.109 1.00 32.52 169 PHE A N 1
ATOM 842 C CA . PHE A 1 147 ? -18.478 -30.662 30.113 1.00 30.19 169 PHE A CA 1
ATOM 843 C C . PHE A 1 147 ? -19.182 -29.325 29.882 1.00 28.37 169 PHE A C 1
ATOM 844 O O . PHE A 1 147 ? -20.137 -29.248 29.105 1.00 24.09 169 PHE A O 1
ATOM 852 N N . TYR A 1 148 ? -18.729 -28.268 30.563 1.00 24.86 170 TYR A N 1
ATOM 853 C CA . TYR A 1 148 ? -19.279 -26.916 30.427 1.00 25.96 170 TYR A CA 1
ATOM 854 C C . TYR A 1 148 ? -20.786 -26.870 30.714 1.00 30.14 170 TYR A C 1
ATOM 855 O O . TYR A 1 148 ? -21.539 -26.147 30.061 1.00 29.88 170 TYR A O 1
ATOM 864 N N . ARG A 1 149 ? -21.226 -27.616 31.731 1.00 25.13 171 ARG A N 1
ATOM 865 C CA . ARG A 1 149 ? -22.634 -27.727 32.102 1.00 26.69 171 ARG A CA 1
ATOM 866 C C . ARG A 1 149 ? -22.950 -27.186 33.484 1.00 26.68 171 ARG A C 1
ATOM 867 O O . ARG A 1 149 ? -24.054 -27.440 33.990 1.00 26.22 171 ARG A O 1
ATOM 875 N N . ALA A 1 150 ? -22.003 -26.518 34.129 1.00 26.35 172 ALA A N 1
ATOM 876 C CA . ALA A 1 150 ? -22.185 -26.008 35.477 1.00 19.45 172 ALA A CA 1
ATOM 877 C C . ALA A 1 150 ? -22.227 -24.485 35.469 1.00 26.05 172 ALA A C 1
ATOM 878 O O . ALA A 1 150 ? -21.383 -23.859 34.817 1.00 25.57 172 ALA A O 1
ATOM 880 N N . PRO A 1 151 ? -23.184 -23.870 36.162 1.00 23.86 173 PRO A N 1
ATOM 881 C CA . PRO A 1 151 ? -23.232 -22.417 36.262 1.00 25.15 173 PRO A CA 1
ATOM 882 C C . PRO A 1 151 ? -21.974 -21.881 37.046 1.00 20.93 173 PRO A C 1
ATOM 883 O O . PRO A 1 151 ? -21.477 -22.585 37.916 1.00 21.54 173 PRO A O 1
ATOM 887 N N . PRO A 1 152 ? -21.534 -20.694 36.689 1.00 23.75 174 PRO A N 1
ATOM 888 C CA . PRO A 1 152 ? -20.364 -20.110 37.399 1.00 19.13 174 PRO A CA 1
ATOM 889 C C . PRO A 1 152 ? -20.556 -20.022 38.911 1.00 21.60 174 PRO A C 1
ATOM 890 O O . PRO A 1 152 ? -21.626 -19.669 39.412 1.00 23.88 174 PRO A O 1
ATOM 894 N N . VAL A 1 153 ? -19.480 -20.335 39.640 1.00 21.36 175 VAL A N 1
ATOM 895 C CA . VAL A 1 153 ? -19.437 -20.296 41.102 1.00 19.76 175 VAL A CA 1
ATOM 896 C C . VAL A 1 153 ? -18.203 -19.522 41.544 1.00 19.45 175 VAL A C 1
ATOM 897 O O . VAL A 1 153 ? -17.107 -19.728 41.011 1.00 18.51 175 VAL A O 1
ATOM 901 N N . VAL A 1 154 ? -18.363 -18.663 42.550 1.00 20.31 176 VAL A N 1
ATOM 902 C CA . VAL A 1 154 ? -17.231 -17.956 43.139 1.00 18.36 176 VAL A CA 1
ATOM 903 C C . VAL A 1 154 ? -17.315 -18.018 44.660 1.00 24.21 176 VAL A C 1
ATOM 904 O O . VAL A 1 154 ? -18.408 -17.992 45.242 1.00 20.35 176 VAL A O 1
ATOM 908 N N . GLY A 1 155 ? -16.148 -18.131 45.298 1.00 22.81 177 GLY A N 1
ATOM 909 C CA . GLY A 1 155 ? -16.069 -17.971 46.730 1.00 16.27 177 GLY A CA 1
ATOM 910 C C . GLY A 1 155 ? -16.052 -16.505 47.116 1.00 20.56 177 GLY A C 1
ATOM 911 O O . GLY A 1 155 ? -15.610 -15.640 46.359 1.00 19.87 177 GLY A O 1
ATOM 912 N N . ARG A 1 156 ? -16.577 -16.215 48.304 1.00 19.11 178 ARG A N 1
ATOM 913 C CA . ARG A 1 156 ? -16.591 -14.827 48.732 1.00 17.43 178 ARG A CA 1
ATOM 914 C C . ARG A 1 156 ? -16.751 -14.729 50.239 1.00 16.96 178 ARG A C 1
ATOM 915 O O . ARG A 1 156 ? -17.480 -15.520 50.840 1.00 26.63 178 ARG A O 1
ATOM 923 N N . TYR A 1 157 ? -16.081 -13.742 50.835 1.00 17.84 179 TYR A N 1
ATOM 924 C CA . TYR A 1 157 ? -16.248 -13.410 52.246 1.00 20.94 179 TYR A CA 1
ATOM 925 C C . TYR A 1 157 ? -17.280 -12.297 52.368 1.00 23.13 179 TYR A C 1
ATOM 926 O O . TYR A 1 157 ? -17.058 -11.186 51.879 1.00 24.62 179 TYR A O 1
ATOM 935 N N . ILE A 1 158 ? -18.410 -12.603 52.998 1.00 25.61 180 ILE A N 1
ATOM 936 C CA . ILE A 1 158 ? -19.545 -11.690 53.104 1.00 21.38 180 ILE A CA 1
ATOM 937 C C . ILE A 1 158 ? -19.547 -11.059 54.487 1.00 24.04 180 ILE A C 1
ATOM 938 O O . ILE A 1 158 ? -19.570 -11.772 55.497 1.00 22.29 180 ILE A O 1
ATOM 943 N N . ASN A 1 159 ? -19.543 -9.728 54.545 1.00 24.98 181 ASN A N 1
ATOM 944 C CA . ASN A 1 159 ? -19.782 -9.031 55.809 1.00 28.78 181 ASN A CA 1
ATOM 945 C C . ASN A 1 159 ? -21.288 -9.002 56.044 1.00 28.74 181 ASN A C 1
ATOM 946 O O . ASN A 1 159 ? -22.002 -8.191 55.451 1.00 25.87 181 ASN A O 1
ATOM 951 N N . LEU A 1 160 ? -21.781 -9.876 56.924 1.00 23.16 182 LEU A N 1
ATOM 952 C CA . LEU A 1 160 ? -23.224 -9.974 57.118 1.00 27.30 182 LEU A CA 1
ATOM 953 C C . LEU A 1 160 ? -23.803 -8.673 57.659 1.00 31.45 182 LEU A C 1
ATOM 954 O O . LEU A 1 160 ? -24.900 -8.266 57.263 1.00 29.01 182 LEU A O 1
ATOM 959 N N . ALA A 1 161 ? -23.070 -7.995 58.548 1.00 27.78 183 ALA A N 1
ATOM 960 C CA . ALA A 1 161 ? -23.593 -6.778 59.160 1.00 27.88 183 ALA A CA 1
ATOM 961 C C . ALA A 1 161 ? -23.707 -5.645 58.147 1.00 30.59 183 ALA A C 1
ATOM 962 O O . ALA A 1 161 ? -24.720 -4.940 58.114 1.00 32.52 183 ALA A O 1
ATOM 964 N N . ALA A 1 162 ? -22.693 -5.461 57.301 1.00 27.42 184 ALA A N 1
ATOM 965 C CA . ALA A 1 162 ? -22.688 -4.341 56.367 1.00 33.52 184 ALA A CA 1
ATOM 966 C C . ALA A 1 162 ? -23.401 -4.634 55.051 1.00 30.81 184 ALA A C 1
ATOM 967 O O . ALA A 1 162 ? -23.994 -3.721 54.467 1.00 36.01 184 ALA A O 1
ATOM 969 N N . GLU A 1 163 ? -23.380 -5.877 54.570 1.00 29.81 185 GLU A N 1
ATOM 970 C CA . GLU A 1 163 ? -23.874 -6.183 53.232 1.00 29.52 185 GLU A CA 1
ATOM 971 C C . GLU A 1 163 ? -25.225 -6.878 53.194 1.00 33.11 185 GLU A C 1
ATOM 972 O O . GLU A 1 163 ? -25.972 -6.673 52.237 1.00 34.64 185 GLU A O 1
ATOM 978 N N . VAL A 1 164 ? -25.558 -7.702 54.180 1.00 30.28 186 VAL A N 1
ATOM 979 C CA . VAL A 1 164 ? -26.773 -8.509 54.131 1.00 30.06 186 VAL A CA 1
ATOM 980 C C . VAL A 1 164 ? -27.888 -7.912 54.982 1.00 34.50 186 VAL A C 1
ATOM 981 O O . VAL A 1 164 ? -28.998 -7.697 54.494 1.00 30.79 186 VAL A O 1
ATOM 985 N N . LEU A 1 165 ? -27.613 -7.642 56.258 1.00 33.49 187 LEU A N 1
ATOM 986 C CA . LEU A 1 165 ? -28.666 -7.155 57.147 1.00 36.21 187 LEU A CA 1
ATOM 987 C C . LEU A 1 165 ? -29.386 -5.903 56.652 1.00 32.67 187 LEU A C 1
ATOM 988 O O . LEU A 1 165 ? -30.624 -5.869 56.748 1.00 39.16 187 LEU A O 1
ATOM 993 N N . PRO A 1 166 ? -28.724 -4.870 56.118 1.00 31.59 188 PRO A N 1
ATOM 994 C CA . PRO A 1 166 ? -29.481 -3.677 55.702 1.00 38.53 188 PRO A CA 1
ATOM 995 C C . PRO A 1 166 ? -30.346 -3.873 54.463 1.00 36.81 188 PRO A C 1
ATOM 996 O O . PRO A 1 166 ? -31.087 -2.949 54.108 1.00 43.40 188 PRO A O 1
ATOM 1000 N N . VAL A 1 167 ? -30.313 -5.033 53.803 1.00 35.05 189 VAL A N 1
ATOM 1001 C CA . VAL A 1 167 ? -31.142 -5.254 52.621 1.00 27.89 189 VAL A CA 1
ATOM 1002 C C . VAL A 1 167 ? -31.861 -6.589 52.729 1.00 31.71 189 VAL A C 1
ATOM 1003 O O . VAL A 1 167 ? -32.438 -7.071 51.749 1.00 39.46 189 VAL A O 1
ATOM 1007 N N . ALA A 1 168 ? -31.849 -7.188 53.916 1.00 32.24 190 ALA A N 1
ATOM 1008 C CA . ALA A 1 168 ? -32.419 -8.516 54.083 1.00 34.72 190 ALA A CA 1
ATOM 1009 C C . ALA A 1 168 ? -33.931 -8.424 54.207 1.00 39.11 190 ALA A C 1
ATOM 1010 O O . ALA A 1 168 ? -34.451 -7.610 54.975 1.00 39.77 190 ALA A O 1
ATOM 1012 N N . ALA A 1 169 ? -34.636 -9.278 53.476 1.00 37.02 191 ALA A N 1
ATOM 1013 C CA . ALA A 1 169 ? -36.068 -9.385 53.684 1.00 39.19 191 ALA A CA 1
ATOM 1014 C C . ALA A 1 169 ? -36.356 -9.972 55.060 1.00 41.49 191 ALA A C 1
ATOM 1015 O O . ALA A 1 169 ? 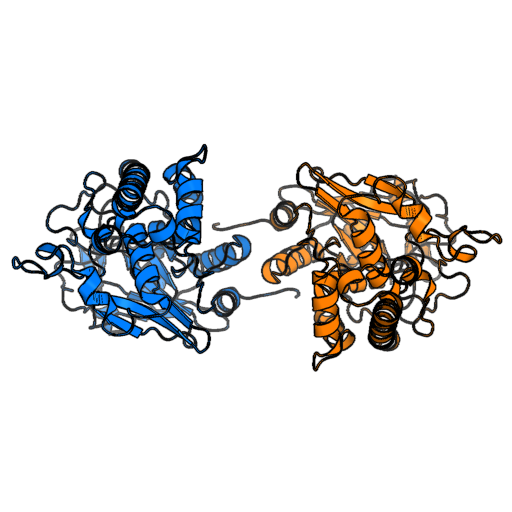-35.534 -10.691 55.637 1.00 42.99 191 ALA A O 1
ATOM 1017 N N . LYS A 1 170 ? -37.549 -9.663 55.583 1.00 47.40 192 LYS A N 1
ATOM 1018 C CA . LYS A 1 170 ? -37.909 -10.169 56.900 1.00 41.37 192 LYS A CA 1
ATOM 1019 C C . LYS A 1 170 ? -37.783 -11.678 57.010 1.00 38.78 192 LYS A C 1
ATOM 1020 O O . LYS A 1 170 ? -37.387 -12.192 58.061 1.00 40.18 192 LYS A O 1
ATOM 1026 N N . LYS A 1 171 ? -38.121 -12.403 55.946 1.00 42.58 193 LYS A N 1
ATOM 1027 C CA . LYS A 1 171 ? -38.069 -13.856 56.002 1.00 46.17 193 LYS A CA 1
ATOM 1028 C C . LYS A 1 171 ? -36.687 -14.340 56.408 1.00 42.13 193 LYS A C 1
ATOM 1029 O O . LYS A 1 171 ? -36.556 -15.312 57.162 1.00 38.51 193 LYS A O 1
ATOM 1035 N N . LEU A 1 172 ? -35.646 -13.664 55.933 1.00 36.87 194 LEU A N 1
ATOM 1036 C CA . LEU A 1 172 ? -34.278 -14.022 56.267 1.00 38.73 194 LEU A CA 1
ATOM 1037 C C . LEU A 1 172 ? -33.816 -13.350 57.556 1.00 32.85 194 LEU A C 1
ATOM 1038 O O . LEU A 1 172 ? -33.222 -14.008 58.418 1.00 30.07 194 LEU A O 1
ATOM 1043 N N . ALA A 1 173 ? -34.110 -12.055 57.710 1.00 31.23 195 ALA A N 1
ATOM 1044 C CA . ALA A 1 173 ? -33.619 -11.296 58.858 1.00 36.70 195 ALA A CA 1
ATOM 1045 C C . ALA A 1 173 ? -34.052 -11.915 60.185 1.00 35.56 195 ALA A C 1
ATOM 1046 O O . ALA A 1 173 ? -33.282 -11.919 61.153 1.00 36.97 195 ALA A O 1
ATOM 1048 N N . THR A 1 174 ? -35.280 -12.434 60.260 1.00 33.70 196 THR A N 1
ATOM 1049 C CA . THR A 1 174 ? -35.761 -12.973 61.531 1.00 36.43 196 THR A CA 1
ATOM 1050 C C . THR A 1 174 ? -35.093 -14.282 61.925 1.00 38.97 196 THR A C 1
ATOM 1051 O O . THR A 1 174 ? -35.405 -14.799 63.004 1.00 42.99 196 THR A O 1
ATOM 1055 N N . THR A 1 175 ? -34.194 -14.836 61.110 1.00 36.94 197 THR A N 1
ATOM 1056 C CA . THR A 1 175 ? -33.467 -16.042 61.492 1.00 36.95 197 THR A CA 1
ATOM 1057 C C . THR A 1 175 ? -32.012 -15.743 61.825 1.00 32.84 197 THR A C 1
ATOM 1058 O O . THR A 1 175 ? -31.212 -16.674 61.972 1.00 30.46 197 THR A O 1
ATOM 1062 N N . PHE A 1 176 ? -31.648 -14.469 61.949 1.00 31.94 198 PHE A N 1
ATOM 1063 C CA . PHE A 1 176 ? -30.318 -14.116 62.417 1.00 34.90 198 PHE A CA 1
ATOM 1064 C C . PHE A 1 176 ? -30.248 -14.233 63.932 1.00 35.43 198 PHE A C 1
ATOM 1065 O O . PHE A 1 176 ? -31.154 -13.790 64.645 1.00 40.09 198 PHE A O 1
ATOM 1073 N N . ILE A 1 177 ? -29.173 -14.848 64.423 1.00 34.41 199 ILE A N 1
ATOM 1074 C CA . ILE A 1 177 ? -28.938 -15.030 65.850 1.00 35.19 199 ILE A CA 1
ATOM 1075 C C . ILE A 1 177 ? -27.444 -14.897 66.107 1.00 35.03 199 ILE A C 1
ATOM 1076 O O . ILE A 1 177 ? -26.636 -14.828 65.181 1.00 34.13 199 ILE A O 1
ATOM 1081 N N . LYS A 1 178 ? -27.080 -14.874 67.386 1.00 30.70 200 LYS A N 1
ATOM 1082 C CA . LYS A 1 178 ? -25.689 -14.998 67.790 1.00 33.55 200 LYS A CA 1
ATOM 1083 C C . LYS A 1 178 ? -25.486 -16.341 68.470 1.00 35.66 200 LYS A C 1
ATOM 1084 O O . LYS A 1 178 ? -26.385 -16.858 69.136 1.00 40.62 200 LYS A O 1
ATOM 1090 N N . ASP A 1 179 ? -24.304 -16.917 68.272 1.00 31.74 201 ASP A N 1
ATOM 1091 C CA . ASP A 1 179 ? -23.950 -18.160 68.935 1.00 30.77 201 ASP A CA 1
ATOM 1092 C C . ASP A 1 179 ? -23.298 -17.855 70.286 1.00 34.50 201 ASP A C 1
ATOM 1093 O O . ASP A 1 179 ? -23.185 -16.698 70.700 1.00 32.94 201 ASP A O 1
ATOM 1098 N N . LYS A 1 180 ? -22.854 -18.905 70.981 1.00 36.42 202 LYS A N 1
ATOM 1099 C CA . LYS A 1 180 ? -22.318 -18.717 72.325 1.00 43.21 202 LYS A CA 1
ATOM 1100 C C . LYS A 1 180 ? -21.047 -17.874 72.338 1.00 40.26 202 LYS A C 1
ATOM 1101 O O . LYS A 1 180 ? -20.714 -17.297 73.380 1.00 42.34 202 LYS A O 1
ATOM 1107 N N . ASP A 1 181 ? -20.336 -17.778 71.215 1.00 35.44 203 ASP A N 1
ATOM 1108 C CA . ASP A 1 181 ? -19.164 -16.919 71.119 1.00 35.65 203 ASP A CA 1
ATOM 1109 C C . ASP A 1 181 ? -19.502 -15.566 70.512 1.00 30.34 203 ASP A C 1
ATOM 1110 O O . ASP A 1 181 ? -18.593 -14.801 70.183 1.00 29.88 203 ASP A O 1
ATOM 1115 N N . GLU A 1 182 ? -20.793 -15.257 70.380 1.00 32.77 204 GLU A N 1
ATOM 1116 C CA . GLU A 1 182 ? -21.294 -13.983 69.856 1.00 32.04 204 GLU A CA 1
ATOM 1117 C C . GLU A 1 182 ? -20.915 -13.760 68.392 1.00 30.81 204 GLU A C 1
ATOM 1118 O O . GLU A 1 182 ? -20.886 -12.625 67.914 1.00 37.96 204 GLU A O 1
ATOM 1124 N N . ASN A 1 183 ? -20.699 -14.838 67.639 1.00 28.95 205 ASN A N 1
ATOM 1125 C CA . ASN A 1 183 ? -20.675 -14.737 66.185 1.00 24.57 205 ASN A CA 1
ATOM 1126 C C . ASN A 1 183 ? -22.084 -14.519 65.650 1.00 24.07 205 ASN A C 1
ATOM 1127 O O . ASN A 1 183 ? -23.065 -15.025 66.200 1.00 28.38 205 ASN A O 1
ATOM 1132 N N . LEU A 1 184 ? -22.179 -13.773 64.555 1.00 22.96 206 LEU A N 1
ATOM 1133 C CA . LEU A 1 184 ? -23.468 -13.557 63.915 1.00 30.40 206 LEU A CA 1
ATOM 1134 C C . LEU A 1 184 ? -23.756 -14.724 62.985 1.00 33.21 206 LEU A C 1
ATOM 1135 O O . LEU A 1 184 ? -22.898 -15.116 62.184 1.00 28.94 206 LEU A O 1
ATOM 1140 N N . CYS A 1 185 ? -24.956 -15.290 63.102 1.00 30.20 207 CYS A N 1
ATOM 1141 C CA . CYS A 1 185 ? -25.349 -16.489 62.372 1.00 24.49 207 CYS A CA 1
ATOM 1142 C C . CYS A 1 185 ? -26.747 -16.297 61.803 1.00 33.02 207 CYS A C 1
ATOM 1143 O O . CYS A 1 185 ? -27.458 -15.357 62.162 1.00 32.35 207 CYS A O 1
ATOM 1146 N N . PHE A 1 186 ? -27.145 -17.202 60.909 1.00 30.52 208 PHE A N 1
ATOM 1147 C CA . PHE A 1 186 ? -28.550 -17.306 60.537 1.00 30.85 208 PHE A CA 1
ATOM 1148 C C . PHE A 1 186 ? -28.877 -18.768 60.258 1.00 29.41 208 PHE A C 1
ATOM 1149 O O . PHE A 1 186 ? -27.996 -19.556 59.907 1.00 28.60 208 PHE A O 1
ATOM 1157 N N . TYR A 1 187 ? -30.149 -19.137 60.458 1.00 30.27 209 TYR A N 1
ATOM 1158 C CA . TYR A 1 187 ? -30.566 -20.527 60.310 1.00 26.48 209 TYR A CA 1
ATOM 1159 C C . TYR A 1 187 ? -31.645 -20.783 59.260 1.00 30.45 209 TYR A C 1
ATOM 1160 O O . TYR A 1 187 ? -31.982 -21.949 59.037 1.00 35.76 209 TYR A O 1
ATOM 1169 N N . GLY A 1 188 ? -32.199 -19.752 58.615 1.00 30.43 210 GLY A N 1
ATOM 1170 C CA . GLY A 1 188 ? -33.113 -19.944 57.486 1.00 28.96 210 GLY A CA 1
ATOM 1171 C C . GLY A 1 188 ? -34.479 -20.506 57.870 1.00 40.04 210 GLY A C 1
ATOM 1172 O O . GLY A 1 188 ? -34.827 -20.647 59.043 1.00 44.86 210 GLY A O 1
ATOM 1173 N N . LYS A 1 189 ? -35.271 -20.820 56.830 1.00 52.07 211 LYS A N 1
ATOM 1174 C CA . LYS A 1 189 ? -36.623 -21.342 57.020 1.00 55.07 211 LYS A CA 1
ATOM 1175 C C . LYS A 1 189 ? -36.938 -22.569 56.165 1.00 59.07 211 LYS A C 1
ATOM 1176 O O . LYS A 1 189 ? -38.116 -22.862 55.925 1.00 69.06 211 LYS A O 1
ATOM 1182 N N . CYS A 1 190 ? -35.920 -23.298 55.715 1.00 48.83 212 CYS A N 1
ATOM 1183 C CA . CYS A 1 190 ? -36.097 -24.505 54.913 1.00 47.82 212 CYS A CA 1
ATOM 1184 C C . CYS A 1 190 ? -36.647 -25.642 55.780 1.00 52.55 212 CYS A C 1
ATOM 1185 O O . CYS A 1 190 ? -36.839 -25.502 56.990 1.00 49.05 212 CYS A O 1
ATOM 1188 N N . LEU A 1 191 ? -36.906 -26.794 55.145 1.00 55.14 213 LEU A N 1
ATOM 1189 C CA . LEU A 1 191 ? -37.575 -27.901 55.834 1.00 56.89 213 LEU A CA 1
ATOM 1190 C C . LEU A 1 191 ? -36.817 -28.331 57.084 1.00 54.76 213 LEU A C 1
ATOM 1191 O O . LEU A 1 191 ? -37.414 -28.527 58.150 1.00 54.06 213 LEU A O 1
ATOM 1196 N N . TYR A 1 192 ? -35.501 -28.510 56.973 1.00 54.43 214 TYR A N 1
ATOM 1197 C CA . TYR A 1 192 ? -34.696 -28.947 58.108 1.00 59.02 214 TYR A CA 1
ATOM 1198 C C . TYR A 1 192 ? -34.009 -27.789 58.804 1.00 57.17 214 TYR A C 1
ATOM 1199 O O . TYR A 1 192 ? -33.224 -28.011 59.730 1.00 52.73 214 TYR A O 1
ATOM 1208 N N . CYS A 1 193 ? -34.320 -26.560 58.405 1.00 49.99 215 CYS A N 1
ATOM 1209 C CA . CYS A 1 193 ? -33.692 -25.399 59.008 1.00 41.42 215 CYS A CA 1
ATOM 1210 C C . CYS A 1 193 ? -34.252 -25.178 60.407 1.00 42.23 215 CYS A C 1
ATOM 1211 O O . CYS A 1 193 ? -35.469 -25.218 60.614 1.00 47.76 215 CYS A O 1
ATOM 1214 N N . ASN A 1 194 ? -33.363 -24.975 61.375 1.00 38.61 216 ASN A N 1
ATOM 1215 C CA . ASN A 1 194 ? -33.800 -24.667 62.729 1.00 36.43 216 ASN A CA 1
ATOM 1216 C C . ASN A 1 194 ? -32.679 -23.974 63.486 1.00 38.32 216 ASN A C 1
ATOM 1217 O O . ASN A 1 194 ? -31.503 -24.047 63.116 1.00 35.54 216 ASN A O 1
ATOM 1222 N N . ARG A 1 195 ? -33.082 -23.329 64.582 1.00 33.74 217 ARG A N 1
ATOM 1223 C CA . ARG A 1 195 ? -32.206 -22.470 65.368 1.00 34.87 217 ARG A CA 1
ATOM 1224 C C . ARG A 1 195 ? -31.004 -23.221 65.937 1.00 33.98 217 ARG A C 1
ATOM 1225 O O . ARG A 1 195 ? -29.959 -22.613 66.196 1.00 40.23 217 ARG A O 1
ATOM 1233 N N . LYS A 1 196 ? -31.114 -24.530 66.138 1.00 32.28 218 LYS A N 1
ATOM 1234 C CA . LYS A 1 196 ? -29.976 -25.259 66.688 1.00 37.62 218 LYS A CA 1
ATOM 1235 C C . LYS A 1 196 ? -28.947 -25.648 65.634 1.00 36.31 218 LYS A C 1
ATOM 1236 O O . LYS A 1 196 ? -27.875 -26.144 65.995 1.00 35.25 218 LYS A O 1
ATOM 1242 N N . GLU A 1 197 ? -29.228 -25.414 64.353 1.00 33.20 219 GLU A N 1
ATOM 1243 C CA . GLU A 1 197 ? -28.301 -25.735 63.265 1.00 35.98 219 GLU A CA 1
ATOM 1244 C C . GLU A 1 197 ? -28.065 -24.506 62.396 1.00 35.22 219 GLU A C 1
ATOM 1245 O O . GLU A 1 197 ? -28.435 -24.478 61.217 1.00 31.15 219 GLU A O 1
ATOM 1251 N N . PRO A 1 198 ? -27.457 -23.460 62.949 1.00 29.51 220 PRO A N 1
ATOM 1252 C CA . PRO A 1 198 ? -27.214 -22.253 62.161 1.00 34.88 220 PRO A CA 1
ATOM 1253 C C . PRO A 1 198 ? -25.923 -22.355 61.362 1.00 31.03 220 PRO A C 1
ATOM 1254 O O . PRO A 1 198 ? -25.026 -23.144 61.668 1.00 31.34 220 PRO A O 1
ATOM 1258 N N . ALA A 1 199 ? -25.850 -21.528 60.323 1.00 28.80 221 ALA A N 1
ATOM 1259 C CA . ALA A 1 199 ? -24.587 -21.213 59.670 1.00 23.48 221 ALA A CA 1
ATOM 1260 C C . ALA A 1 199 ? -24.028 -19.965 60.335 1.00 29.55 221 ALA A C 1
ATOM 1261 O O . ALA A 1 199 ? -24.722 -18.948 60.430 1.00 25.94 221 ALA A O 1
ATOM 1263 N N . CYS A 1 200 ? -22.789 -20.046 60.807 1.00 20.59 222 CYS A N 1
ATOM 1264 C CA . CYS A 1 200 ? -22.199 -18.990 61.614 1.00 21.83 222 CYS A CA 1
ATOM 1265 C C . CYS A 1 200 ? -20.986 -18.384 60.922 1.00 28.54 222 CYS A C 1
ATOM 1266 O O . CYS A 1 200 ? -20.193 -19.094 60.293 1.00 24.18 222 CYS A O 1
ATOM 1269 N N . ALA A 1 201 ? -20.867 -17.063 61.032 1.00 24.97 223 ALA A N 1
ATOM 1270 C CA . ALA A 1 201 ? -19.723 -16.311 60.548 1.00 23.55 223 ALA A CA 1
ATOM 1271 C C . ALA A 1 201 ? -18.567 -16.375 61.546 1.00 21.89 223 ALA A C 1
ATOM 1272 O O . ALA A 1 201 ? -18.685 -16.932 62.638 1.00 22.23 223 ALA A O 1
ATOM 1274 N N . SER A 1 202 ? -17.426 -15.815 61.136 1.00 28.46 224 SER A N 1
ATOM 1275 C CA . SER A 1 202 ? -16.331 -15.451 62.045 1.00 31.34 224 SER A CA 1
ATOM 1276 C C . SER A 1 202 ? -16.525 -13.980 62.409 1.00 26.22 224 SER A C 1
ATOM 1277 O O . SER A 1 202 ? -16.275 -13.096 61.585 1.00 24.37 224 SER A O 1
ATOM 1280 N N . ASN A 1 203 ? -17.006 -13.726 63.640 1.00 28.55 225 ASN A N 1
ATOM 1281 C CA . ASN A 1 203 ? -17.536 -12.443 64.119 1.00 30.26 225 ASN A CA 1
ATOM 1282 C C . ASN A 1 203 ? -18.685 -12.088 63.167 1.00 22.14 225 ASN A C 1
ATOM 1283 O O . ASN A 1 203 ? -19.799 -12.589 63.355 1.00 25.40 225 ASN A O 1
ATOM 1288 N N . VAL A 1 204 ? -18.467 -11.271 62.138 1.00 24.22 226 VAL A N 1
ATOM 1289 C CA . VAL A 1 204 ? -19.530 -10.985 61.177 1.00 25.71 226 VAL A CA 1
ATOM 1290 C C . VAL A 1 204 ? -19.168 -11.361 59.748 1.00 27.84 226 VAL A C 1
ATOM 1291 O O . VAL A 1 204 ? -19.968 -11.113 58.838 1.00 26.61 226 VAL A O 1
ATOM 1295 N N . THR A 1 205 ? -18.003 -11.953 59.511 1.00 25.21 227 THR A N 1
ATOM 1296 C CA . THR A 1 205 ? -17.546 -12.264 58.155 1.00 25.04 227 THR A CA 1
ATOM 1297 C C . THR A 1 205 ? -17.863 -13.722 57.845 1.00 23.88 227 THR A C 1
ATOM 1298 O O . THR A 1 205 ? -17.302 -14.631 58.467 1.00 23.18 227 THR A O 1
ATOM 1302 N N . MET A 1 206 ? -18.756 -13.953 56.884 1.00 19.15 228 MET A N 1
ATOM 1303 C CA . MET A 1 206 ? -19.181 -15.309 56.563 1.00 21.31 228 MET A CA 1
ATOM 1304 C C . MET A 1 206 ? -18.652 -15.723 55.197 1.00 23.54 228 MET A C 1
ATOM 1305 O O . MET A 1 206 ? -18.928 -15.068 54.183 1.00 22.44 228 MET A O 1
ATOM 1310 N N . GLU A 1 207 ? -17.894 -16.814 55.188 1.00 26.04 229 GLU A N 1
ATOM 1311 C CA . GLU A 1 207 ? -17.388 -17.421 53.969 1.00 23.79 229 GLU A CA 1
ATOM 1312 C C . GLU A 1 207 ? -18.482 -18.250 53.307 1.00 19.10 229 GLU A C 1
ATOM 1313 O O . GLU A 1 207 ? -19.246 -18.949 53.983 1.00 22.59 229 GLU A O 1
ATOM 1319 N N . GLY A 1 208 ? -18.549 -18.183 51.982 1.00 17.46 230 GLY A N 1
ATOM 1320 C CA . GLY A 1 208 ? -19.499 -19.007 51.264 1.00 17.51 230 GLY A CA 1
ATOM 1321 C C . GLY A 1 208 ? -19.230 -18.994 49.774 1.00 25.30 230 GLY A C 1
ATOM 1322 O O . GLY A 1 208 ? -18.245 -18.422 49.304 1.00 22.31 230 GLY A O 1
ATOM 1323 N N . ALA A 1 209 ? -20.130 -19.640 49.036 1.00 19.07 231 ALA A N 1
ATOM 1324 C CA . ALA A 1 209 ? -20.059 -19.734 47.585 1.00 18.27 231 ALA A CA 1
ATOM 1325 C C . ALA A 1 209 ? -21.291 -19.086 46.971 1.00 23.20 231 ALA A C 1
ATOM 1326 O O . ALA A 1 209 ? -22.402 -19.237 47.487 1.00 21.38 231 ALA A O 1
ATOM 1328 N N . LEU A 1 210 ? -21.088 -18.355 45.877 1.00 22.47 232 LEU A N 1
ATOM 1329 C CA . LEU A 1 210 ? -22.169 -17.748 45.108 1.00 21.90 232 LEU A CA 1
ATOM 1330 C C . LEU A 1 210 ? -22.312 -18.499 43.791 1.00 24.05 232 LEU A C 1
ATOM 1331 O O . LEU A 1 210 ? -21.316 -18.705 43.084 1.00 20.30 232 LEU A O 1
ATOM 1336 N N . ILE A 1 211 ? -23.542 -18.902 43.457 1.00 20.93 233 ILE A N 1
ATOM 1337 C CA . ILE A 1 211 ? -23.838 -19.616 42.217 1.00 21.36 233 ILE A CA 1
ATOM 1338 C C . ILE A 1 211 ? -24.838 -18.795 41.413 1.00 24.09 233 ILE A C 1
ATOM 1339 O O . ILE A 1 211 ? -25.916 -18.463 41.919 1.00 26.38 233 ILE A O 1
ATOM 1344 N N . LEU A 1 212 ? -24.487 -18.487 40.162 1.00 24.68 234 LEU A N 1
ATOM 1345 C CA . LEU A 1 212 ? -25.352 -17.688 39.298 1.00 27.00 234 LEU A CA 1
ATOM 1346 C C . LEU A 1 212 ? -26.652 -18.399 38.956 1.00 27.68 234 LEU A C 1
ATOM 1347 O O . LEU A 1 212 ? -26.664 -19.580 38.585 1.00 24.92 234 LEU A O 1
ATOM 1352 N N . TRP A 1 213 ? -27.744 -17.646 39.023 1.00 23.13 235 TRP A N 1
ATOM 1353 C CA . TRP A 1 213 ? -28.984 -18.072 38.394 1.00 27.62 235 TRP A CA 1
ATOM 1354 C C . TRP A 1 213 ? -28.831 -18.154 36.886 1.00 26.07 235 TRP A C 1
ATOM 1355 O O . TRP A 1 213 ? -28.188 -17.305 36.263 1.00 26.34 235 TRP A O 1
ATOM 1366 N N . LEU A 1 214 ? -29.458 -19.163 36.298 1.00 27.83 236 LEU A N 1
ATOM 1367 C CA . LEU A 1 214 ? -29.656 -19.160 34.862 1.00 29.21 236 LEU A CA 1
ATOM 1368 C C . LEU A 1 214 ? -30.653 -18.062 34.486 1.00 31.23 236 LEU A C 1
ATOM 1369 O O . LEU A 1 214 ? -31.599 -17.795 35.236 1.00 35.77 236 LEU A O 1
ATOM 1374 N N . PRO A 1 215 ? -30.466 -17.398 33.350 1.00 32.28 237 PRO A N 1
ATOM 1375 C CA . PRO A 1 215 ? -31.434 -16.382 32.931 1.00 37.04 237 PRO A CA 1
ATOM 1376 C C . PRO A 1 215 ? -32.791 -17.000 32.629 1.00 39.30 237 PRO A C 1
ATOM 1377 O O . PRO A 1 215 ? -32.927 -18.207 32.418 1.00 32.82 237 PRO A O 1
ATOM 1381 N N . GLU A 1 216 ? -33.812 -16.137 32.625 1.00 44.28 238 GLU A N 1
ATOM 1382 C CA . GLU A 1 216 ? -35.185 -16.598 32.440 1.00 45.16 238 GLU A CA 1
ATOM 1383 C C . GLU A 1 216 ? -35.382 -17.281 31.094 1.00 39.63 238 GLU A C 1
ATOM 1384 O O . GLU A 1 216 ? -36.230 -18.172 30.968 1.00 44.74 238 GLU A O 1
ATOM 1390 N N . LYS A 1 217 ? -34.617 -16.873 30.081 1.00 39.36 239 LYS A N 1
ATOM 1391 C CA . LYS A 1 217 ? -34.688 -17.492 28.760 1.00 45.40 239 LYS A CA 1
ATOM 1392 C C . LYS A 1 217 ? -34.375 -18.989 28.795 1.00 43.58 239 LYS A C 1
ATOM 1393 O O . LYS A 1 217 ? -34.730 -19.709 27.855 1.00 41.19 239 LYS A O 1
ATOM 1399 N N . TRP A 1 218 ? -33.758 -19.482 29.869 1.00 45.49 240 TRP A N 1
ATOM 1400 C CA . TRP A 1 218 ? -33.346 -20.879 29.985 1.00 37.22 240 TRP A CA 1
ATOM 1401 C C . TRP A 1 218 ? -34.025 -21.526 31.185 1.00 38.11 240 TRP A C 1
ATOM 1402 O O . TRP A 1 218 ? -33.391 -21.751 32.226 1.00 40.49 240 TRP A O 1
ATOM 1413 N N . PRO A 1 219 ? -35.315 -21.831 31.079 1.00 39.97 241 PRO A N 1
ATOM 1414 C CA . PRO A 1 219 ? -35.995 -22.522 32.177 1.00 42.50 241 PRO A CA 1
ATOM 1415 C C . PRO A 1 219 ? -35.471 -23.941 32.346 1.00 44.74 241 PRO A C 1
ATOM 1416 O O . PRO A 1 219 ? -35.015 -24.585 31.397 1.00 43.65 241 PRO A O 1
ATOM 1420 N N . VAL A 1 220 ? -35.538 -24.423 33.581 1.00 40.99 242 VAL A N 1
ATOM 1421 C CA . VAL A 1 220 ? -34.990 -25.717 33.962 1.00 45.34 242 VAL A CA 1
ATOM 1422 C C . VAL A 1 220 ? -36.141 -26.654 34.300 1.00 44.02 242 VAL A C 1
ATOM 1423 O O . VAL A 1 220 ? -37.053 -26.281 35.047 1.00 49.97 242 VAL A O 1
ATOM 1427 N N . LEU A 1 221 ? -36.104 -27.862 33.743 1.00 44.04 243 LEU A N 1
ATOM 1428 C CA . LEU A 1 221 ? -37.080 -28.902 34.038 1.00 46.82 243 LEU A CA 1
ATOM 1429 C C . LEU A 1 221 ? -36.412 -30.030 34.814 1.00 44.47 243 LEU A C 1
ATOM 1430 O O . LEU A 1 221 ? -35.244 -30.352 34.578 1.00 44.82 243 LEU A O 1
ATOM 1435 N N . LYS A 1 222 ? -37.159 -30.626 35.739 1.00 41.73 244 LYS A N 1
ATOM 1436 C CA . LYS A 1 222 ? -36.639 -31.636 36.647 1.00 39.80 244 LYS A CA 1
ATOM 1437 C C . LYS A 1 222 ? -37.393 -32.948 36.472 1.00 44.28 244 LYS A C 1
ATOM 1438 O O . LYS A 1 222 ? -38.624 -32.960 36.389 1.00 53.55 244 LYS A O 1
ATOM 1444 N N . LEU A 1 223 ? -36.648 -34.051 36.429 1.00 45.58 245 LEU A N 1
ATOM 1445 C CA . LEU A 1 223 ? -37.185 -35.402 36.375 1.00 45.77 245 LEU A CA 1
ATOM 1446 C C . LEU A 1 223 ? -36.450 -36.289 37.367 1.00 49.04 245 LEU A C 1
ATOM 1447 O O . LEU A 1 223 ? -35.295 -36.017 37.711 1.00 45.61 245 LEU A O 1
ATOM 1452 N N . PRO A 1 224 ? -37.099 -37.347 37.855 1.00 48.64 246 PRO A N 1
ATOM 1453 C CA . PRO A 1 224 ? -36.399 -38.291 38.737 1.00 42.84 246 PRO A CA 1
ATOM 1454 C C . PRO A 1 224 ? -35.306 -39.043 37.990 1.00 42.45 246 PRO A C 1
ATOM 1455 O O . PRO A 1 224 ? -35.476 -39.436 36.834 1.00 44.30 246 PRO A O 1
ATOM 1459 N N . HIS A 1 225 ? -34.181 -39.248 38.669 1.00 43.49 247 HIS A N 1
ATOM 1460 C CA . HIS A 1 225 ? -33.063 -39.980 38.081 1.00 42.45 247 HIS A CA 1
ATOM 1461 C C . HIS A 1 225 ? -33.368 -41.475 38.097 1.00 43.01 247 HIS A C 1
ATOM 1462 O O . HIS A 1 225 ? -33.696 -42.021 39.155 1.00 44.92 247 HIS A O 1
ATOM 1469 N N . PRO A 1 226 ? -33.302 -42.162 36.949 1.00 39.14 248 PRO A N 1
ATOM 1470 C CA . PRO A 1 226 ? -33.567 -43.611 36.939 1.00 42.86 248 PRO A CA 1
ATOM 1471 C C . PRO A 1 226 ? -32.696 -44.392 37.913 1.00 44.36 248 PRO A C 1
ATOM 1472 O O . PRO A 1 226 ? -33.072 -45.488 38.338 1.00 44.47 248 PRO A O 1
ATOM 1476 N N . TRP A 1 227 ? -31.532 -43.848 38.274 1.00 38.36 249 TRP A N 1
ATOM 1477 C CA . TRP A 1 227 ? -30.615 -44.521 39.186 1.00 38.44 249 TRP A CA 1
ATOM 1478 C C . TRP A 1 227 ? -30.616 -43.903 40.580 1.00 38.86 249 TRP A C 1
ATOM 1479 O O . TRP A 1 227 ? -29.659 -44.090 41.338 1.00 44.53 249 TRP A O 1
ATOM 1490 N N . ARG A 1 228 ? -31.679 -43.187 40.940 1.00 36.43 250 ARG A N 1
ATOM 1491 C CA . ARG A 1 228 ? -31.776 -42.596 42.266 1.00 36.22 250 ARG A CA 1
ATOM 1492 C C . ARG A 1 228 ? -31.813 -43.672 43.348 1.00 44.27 250 ARG A C 1
ATOM 1493 O O . ARG A 1 228 ? -32.180 -44.827 43.110 1.00 42.82 250 ARG A O 1
ATOM 1501 N N . ARG A 1 229 ? -31.425 -43.272 44.553 1.00 47.54 251 ARG A N 1
ATOM 1502 C CA . ARG A 1 229 ? -31.413 -44.159 45.701 1.00 49.75 251 ARG A CA 1
ATOM 1503 C C . ARG A 1 229 ? -32.781 -44.173 46.373 1.00 50.82 251 ARG A C 1
ATOM 1504 O O . ARG A 1 229 ? -33.671 -43.378 46.058 1.00 44.11 251 ARG A O 1
ATOM 1512 N N . THR A 1 230 ? -32.943 -45.101 47.315 1.00 47.93 252 THR A N 1
ATOM 1513 C CA . THR A 1 230 ? -34.231 -45.272 47.974 1.00 56.17 252 THR A CA 1
ATOM 1514 C C . THR A 1 230 ? -34.419 -44.307 49.136 1.00 63.98 252 THR A C 1
ATOM 1515 O O . THR A 1 230 ? -35.559 -43.959 49.466 1.00 70.88 252 THR A O 1
ATOM 1519 N N . TYR A 1 231 ? -33.323 -43.879 49.767 1.00 64.37 253 TYR A N 1
ATOM 1520 C CA . TYR A 1 231 ? -33.375 -43.018 50.950 1.00 65.94 253 TYR A CA 1
ATOM 1521 C C . TYR A 1 231 ? -34.154 -43.706 52.068 1.00 75.77 253 TYR A C 1
ATOM 1522 O O . TYR A 1 231 ? -34.955 -43.097 52.782 1.00 70.20 253 TYR A O 1
ATOM 1531 N N . ASN A 1 232 ? -33.915 -45.006 52.184 1.00 83.17 254 ASN A N 1
ATOM 1532 C CA . ASN A 1 232 ? -34.338 -45.877 53.265 1.00 82.80 254 ASN A CA 1
ATOM 1533 C C . ASN A 1 232 ? -33.338 -47.033 53.236 1.00 85.85 254 ASN A C 1
ATOM 1534 O O . ASN A 1 232 ? -32.230 -46.880 52.709 1.00 92.79 254 ASN A O 1
ATOM 1539 N N . LYS A 1 233 ? -33.721 -48.198 53.764 1.00 84.53 255 LYS A N 1
ATOM 1540 C CA . LYS A 1 233 ? -32.837 -49.360 53.716 1.00 83.80 255 LYS A CA 1
ATOM 1541 C C . LYS A 1 233 ? -33.279 -50.447 52.736 1.00 80.94 255 LYS A C 1
ATOM 1542 O O . LYS A 1 233 ? -32.515 -51.391 52.507 1.00 79.21 255 LYS A O 1
ATOM 1548 N N . LYS A 1 234 ? -34.483 -50.345 52.164 1.00 76.90 256 LYS A N 1
ATOM 1549 C CA . LYS A 1 234 ? -34.862 -51.027 50.929 1.00 78.55 256 LYS A CA 1
ATOM 1550 C C . LYS A 1 234 ? -33.773 -50.841 49.881 1.00 83.48 256 LYS A C 1
ATOM 1551 O O . LYS A 1 234 ? -32.992 -49.886 49.961 1.00 86.67 256 LYS A O 1
ATOM 1557 N N . MET A 1 235 ? -33.696 -51.723 48.892 1.00 80.42 257 MET A N 1
ATOM 1558 C CA . MET A 1 235 ? -32.759 -51.504 47.805 1.00 79.93 257 MET A CA 1
ATOM 1559 C C . MET A 1 235 ? -33.495 -51.085 46.548 1.00 78.72 257 MET A C 1
ATOM 1560 O O . MET A 1 235 ? -34.607 -51.545 46.267 1.00 81.87 257 MET A O 1
ATOM 1565 N N . ALA A 1 236 ? -32.858 -50.203 45.795 1.00 71.12 258 ALA A N 1
ATOM 1566 C CA . ALA A 1 236 ? -33.430 -49.784 44.538 1.00 65.83 258 ALA A CA 1
ATOM 1567 C C . ALA A 1 236 ? -33.260 -50.859 43.480 1.00 62.82 258 ALA A C 1
ATOM 1568 O O . ALA A 1 236 ? -32.433 -51.775 43.592 1.00 62.78 258 ALA A O 1
ATOM 1570 N N . LYS A 1 237 ? -34.083 -50.710 42.442 1.00 64.30 259 LYS A N 1
ATOM 1571 C CA . LYS A 1 237 ? -34.240 -51.741 41.439 1.00 69.64 259 LYS A CA 1
ATOM 1572 C C . LYS A 1 237 ? -32.927 -51.981 40.734 1.00 70.54 259 LYS A C 1
ATOM 1573 O O . LYS A 1 237 ? -32.567 -53.135 40.487 1.00 72.44 259 LYS A O 1
ATOM 1579 N N . TRP A 1 238 ? -32.165 -50.909 40.476 1.00 64.90 260 TRP A N 1
ATOM 1580 C CA . TRP A 1 238 ? -30.858 -51.008 39.823 1.00 58.34 260 TRP A CA 1
ATOM 1581 C C . TRP A 1 238 ? -29.799 -51.682 40.699 1.00 57.93 260 TRP A C 1
ATOM 1582 O O . TRP A 1 238 ? -28.783 -52.163 40.175 1.00 65.22 260 TRP A O 1
ATOM 1593 N N . GLU A 1 239 ? -30.004 -51.727 42.015 1.00 59.63 261 GLU A N 1
ATOM 1594 C CA . GLU A 1 239 ? -29.070 -52.426 42.886 1.00 66.77 261 GLU A CA 1
ATOM 1595 C C . GLU A 1 239 ? -29.275 -53.932 42.840 1.00 74.72 261 GLU A C 1
ATOM 1596 O O . GLU A 1 239 ? -28.334 -54.683 43.122 1.00 78.82 261 GLU A O 1
ATOM 1602 N N . THR A 1 240 ? -30.476 -54.381 42.465 1.00 78.27 262 THR A N 1
ATOM 1603 C CA . THR A 1 240 ? -30.839 -55.794 42.467 1.00 79.59 262 THR A CA 1
ATOM 1604 C C . THR A 1 240 ? -30.713 -56.407 41.077 1.00 86.06 262 THR A C 1
ATOM 1605 O O . THR A 1 240 ? -30.034 -57.423 40.888 1.00 86.64 262 THR A O 1
ATOM 1609 N N . ASP A 1 241 ? -31.391 -55.809 40.101 1.00 86.32 263 ASP A N 1
ATOM 1610 C CA . ASP A 1 241 ? -31.258 -56.190 38.706 1.00 83.99 263 ASP A CA 1
ATOM 1611 C C . ASP A 1 241 ? -29.909 -55.739 38.161 1.00 87.03 263 ASP A C 1
ATOM 1612 O O . ASP A 1 241 ? -29.336 -54.736 38.598 1.00 89.61 263 ASP A O 1
ATOM 1617 N N . SER A 1 242 ? -29.409 -56.484 37.180 1.00 89.39 264 SER A N 1
ATOM 1618 C CA . SER A 1 242 ? -28.159 -56.151 36.519 1.00 87.49 264 SER A CA 1
ATOM 1619 C C . SER A 1 242 ? -28.339 -55.853 35.041 1.00 86.02 264 SER A C 1
ATOM 1620 O O . SER A 1 242 ? -27.419 -55.310 34.419 1.00 84.13 264 SER A O 1
ATOM 1623 N N . HIS A 1 243 ? -29.500 -56.176 34.472 1.00 81.26 265 HIS A N 1
ATOM 1624 C CA . HIS A 1 243 ? -29.898 -55.742 33.140 1.00 80.66 265 HIS A CA 1
ATOM 1625 C C . HIS A 1 243 ? -30.828 -54.532 33.199 1.00 73.17 265 HIS A C 1
ATOM 1626 O O . HIS A 1 243 ? -31.658 -54.332 32.306 1.00 75.87 265 HIS A O 1
ATOM 1633 N N . TYR A 1 244 ? -30.694 -53.727 34.257 1.00 66.38 266 TYR A N 1
ATOM 1634 C CA . TYR A 1 244 ? -31.603 -52.615 34.519 1.00 58.85 266 TYR A CA 1
ATOM 1635 C C . TYR A 1 244 ? -31.599 -51.570 33.406 1.00 56.53 266 TYR A C 1
ATOM 1636 O O . TYR A 1 244 ? -32.645 -50.976 33.120 1.00 58.56 266 TYR A O 1
ATOM 1645 N N . CYS A 1 245 ? -30.444 -51.318 32.775 1.00 51.66 267 CYS A N 1
ATOM 1646 C CA . CYS A 1 245 ? -30.397 -50.310 31.714 1.00 53.23 267 CYS A CA 1
ATOM 1647 C C . CYS A 1 245 ? -31.300 -50.699 30.553 1.00 56.70 267 CYS A C 1
ATOM 1648 O O . CYS A 1 245 ? -31.954 -49.840 29.950 1.00 50.87 267 CYS A O 1
ATOM 1651 N N . GLU A 1 246 ? -31.340 -51.992 30.222 1.00 62.92 268 GLU A N 1
ATOM 1652 C CA . GLU A 1 246 ? -32.237 -52.485 29.182 1.00 65.71 268 GLU A CA 1
ATOM 1653 C C . GLU A 1 246 ? -33.677 -52.055 29.439 1.00 58.18 268 GLU A C 1
ATOM 1654 O O . GLU A 1 246 ? -34.424 -51.758 28.502 1.00 62.44 268 GLU A O 1
ATOM 1660 N N . SER A 1 247 ? -34.079 -52.007 30.712 1.00 59.13 269 SER A N 1
ATOM 1661 C CA . SER A 1 247 ? -35.426 -51.564 31.062 1.00 64.88 269 SER A CA 1
ATOM 1662 C C . SER A 1 247 ? -35.597 -50.052 30.903 1.00 71.03 269 SER A C 1
ATOM 1663 O O . SER A 1 247 ? -36.688 -49.590 30.554 1.00 72.77 269 SER A O 1
ATOM 1666 N N . VAL A 1 248 ? -34.548 -49.272 31.176 1.00 63.29 270 VAL A N 1
ATOM 1667 C CA . VAL A 1 248 ? -34.657 -47.816 31.122 1.00 52.08 270 VAL A CA 1
ATOM 1668 C C . VAL A 1 248 ? -34.852 -47.337 29.688 1.00 51.34 270 VAL A C 1
ATOM 1669 O O . VAL A 1 248 ? -35.648 -46.430 29.426 1.00 53.47 270 VAL A O 1
ATOM 1673 N N . VAL A 1 249 ? -34.111 -47.920 28.743 1.00 55.12 271 VAL A N 1
ATOM 1674 C CA . VAL A 1 249 ? -34.097 -47.442 27.364 1.00 60.04 271 VAL A CA 1
ATOM 1675 C C . VAL A 1 249 ? -35.412 -47.632 26.618 1.00 59.21 271 VAL A C 1
ATOM 1676 O O . VAL A 1 249 ? -35.535 -47.157 25.486 1.00 57.10 271 VAL A O 1
ATOM 1680 N N . ILE A 1 250 ? -36.395 -48.313 27.207 1.00 66.55 272 ILE A N 1
ATOM 1681 C CA . ILE A 1 250 ? -37.639 -48.575 26.484 1.00 74.28 272 ILE A CA 1
ATOM 1682 C C . ILE A 1 250 ? -38.644 -47.432 26.644 1.00 80.71 272 ILE A C 1
ATOM 1683 O O . ILE A 1 250 ? -39.445 -47.188 25.736 1.00 87.50 272 ILE A O 1
ATOM 1688 N N . LYS A 1 251 ? -38.633 -46.728 27.773 1.00 75.36 273 LYS A N 1
ATOM 1689 C CA . LYS A 1 251 ? -39.498 -45.567 27.926 1.00 73.37 273 LYS A CA 1
ATOM 1690 C C . LYS A 1 251 ? -38.758 -44.284 27.542 1.00 72.81 273 LYS A C 1
ATOM 1691 O O . LYS A 1 251 ? -37.527 -44.204 27.599 1.00 72.86 273 LYS A O 1
ATOM 1697 N N . GLU A 1 252 ? -39.535 -43.261 27.187 1.00 69.25 274 GLU A N 1
ATOM 1698 C CA . GLU A 1 252 ? -38.986 -41.951 26.829 1.00 67.14 274 GLU A CA 1
ATOM 1699 C C . GLU A 1 252 ? -38.603 -41.264 28.126 1.00 63.12 274 GLU A C 1
ATOM 1700 O O . GLU A 1 252 ? -39.207 -41.533 29.158 1.00 68.91 274 GLU A O 1
ATOM 1706 N N . PRO A 1 253 ? -37.604 -40.376 28.095 1.00 50.37 275 PRO A N 1
ATOM 1707 C CA . PRO A 1 253 ? -36.761 -39.826 27.023 1.00 48.50 275 PRO A CA 1
ATOM 1708 C C . PRO A 1 253 ? -35.428 -40.550 26.865 1.00 42.13 275 PRO A C 1
ATOM 1709 O O . PRO A 1 253 ? -34.460 -39.964 26.375 1.00 43.49 275 PRO A O 1
ATOM 1713 N N . TYR A 1 254 ? -35.363 -41.797 27.310 1.00 46.70 276 TYR A N 1
ATOM 1714 C CA . TYR A 1 254 ? -34.128 -42.566 27.241 1.00 57.08 276 TYR A CA 1
ATOM 1715 C C . TYR A 1 254 ? -34.036 -43.434 25.991 1.00 62.02 276 TYR A C 1
ATOM 1716 O O . TYR A 1 254 ? -33.028 -44.127 25.812 1.00 66.53 276 TYR A O 1
ATOM 1725 N N . THR A 1 255 ? -35.049 -43.404 25.117 1.00 60.23 277 THR A N 1
ATOM 1726 C CA . THR A 1 255 ? -35.022 -44.244 23.922 1.00 59.77 277 THR A CA 1
ATOM 1727 C C . THR A 1 255 ? -34.159 -43.629 22.828 1.00 58.28 277 THR A C 1
ATOM 1728 O O . THR A 1 255 ? -33.417 -44.344 22.145 1.00 61.21 277 THR A O 1
ATOM 1732 N N . LYS A 1 256 ? -34.269 -42.317 22.624 1.00 58.00 278 LYS A N 1
ATOM 1733 C CA . LYS A 1 256 ? -33.540 -41.620 21.574 1.00 52.89 278 LYS A CA 1
ATOM 1734 C C . LYS A 1 256 ? -32.957 -40.336 22.142 1.00 51.10 278 LYS A C 1
ATOM 1735 O O . LYS A 1 256 ? -33.324 -39.885 23.230 1.00 51.25 278 LYS A O 1
ATOM 1741 N N . GLY A 1 257 ? -32.062 -39.727 21.372 1.00 50.19 279 GLY A N 1
ATOM 1742 C CA . GLY A 1 257 ? -31.512 -38.443 21.729 1.00 54.31 279 GLY A CA 1
ATOM 1743 C C . GLY A 1 257 ? -30.389 -38.532 22.742 1.00 55.90 279 GLY A C 1
ATOM 1744 O O . GLY A 1 257 ? -29.852 -39.606 23.029 1.00 58.94 279 GLY A O 1
ATOM 1745 N N . PRO A 1 258 ? -30.023 -37.385 23.312 1.00 48.44 280 PRO A N 1
ATOM 1746 C CA . PRO A 1 258 ? -28.833 -37.300 24.168 1.00 45.99 280 PRO A CA 1
ATOM 1747 C C . PRO A 1 258 ? -29.056 -37.577 25.648 1.00 40.30 280 PRO A C 1
ATOM 1748 O O . PRO A 1 258 ? -28.081 -37.509 26.405 1.00 44.08 280 PRO A O 1
ATOM 1752 N N . ARG A 1 259 ? -30.278 -37.886 26.091 1.00 33.49 281 ARG A N 1
ATOM 1753 C CA . ARG A 1 259 ? -30.553 -37.878 27.527 1.00 38.58 281 ARG A CA 1
ATOM 1754 C C . ARG A 1 259 ? -29.737 -38.929 28.265 1.00 39.88 281 ARG A C 1
ATOM 1755 O O . ARG A 1 259 ? -29.161 -38.646 29.320 1.00 38.74 281 ARG A O 1
ATOM 1763 N N . LEU A 1 260 ? -29.690 -40.158 27.744 1.00 37.23 282 LEU A N 1
ATOM 1764 C CA . LEU A 1 260 ? -29.039 -41.224 28.502 1.00 35.83 282 LEU A CA 1
ATOM 1765 C C . LEU A 1 260 ? -27.524 -41.054 28.508 1.00 41.84 282 LEU A C 1
ATOM 1766 O O . LEU A 1 260 ? -26.875 -41.280 29.535 1.00 41.12 282 LEU A O 1
ATOM 1771 N N . LEU A 1 261 ? -26.945 -40.614 27.390 1.00 36.49 283 LEU A N 1
ATOM 1772 C CA . LEU A 1 261 ? -25.514 -40.329 27.396 1.00 38.31 283 LEU A CA 1
ATOM 1773 C C . LEU A 1 261 ? -25.187 -39.141 28.296 1.00 36.14 283 LEU A C 1
ATOM 1774 O O . LEU A 1 261 ? -24.101 -39.092 28.887 1.00 34.84 283 LEU A O 1
ATOM 1779 N N . ASP A 1 262 ? -26.103 -38.176 28.412 1.00 33.16 284 ASP A N 1
ATOM 1780 C CA . ASP A 1 262 ? -25.910 -37.098 29.379 1.00 33.20 284 ASP A CA 1
ATOM 1781 C C . ASP A 1 262 ? -25.838 -37.648 30.797 1.00 31.77 284 ASP A C 1
ATOM 1782 O O . ASP A 1 262 ? -24.962 -37.260 31.579 1.00 30.11 284 ASP A O 1
ATOM 1787 N N . LEU A 1 263 ? -26.757 -38.552 31.154 1.00 29.73 285 LEU A N 1
ATOM 1788 C CA . LEU A 1 263 ? -26.733 -39.100 32.508 1.00 35.03 285 LEU A CA 1
ATOM 1789 C C . LEU A 1 263 ? -25.486 -39.935 32.760 1.00 34.34 285 LEU A C 1
ATOM 1790 O O . LEU A 1 263 ? -25.006 -40.001 33.898 1.00 31.88 285 LEU A O 1
ATOM 1795 N N . ILE A 1 264 ? -24.931 -40.553 31.716 1.00 32.40 286 ILE A N 1
ATOM 1796 C CA . ILE A 1 264 ? -23.687 -41.296 31.882 1.00 30.21 286 ILE A CA 1
ATOM 1797 C C . ILE A 1 264 ? -22.513 -40.336 32.066 1.00 39.10 286 ILE A C 1
ATOM 1798 O O . ILE A 1 264 ? -21.651 -40.554 32.929 1.00 35.29 286 ILE A O 1
ATOM 1803 N N . ASP A 1 265 ? -22.458 -39.260 31.267 1.00 27.23 287 ASP A N 1
ATOM 1804 C CA . ASP A 1 265 ? -21.500 -38.181 31.514 1.00 29.03 287 ASP A CA 1
ATOM 1805 C C . ASP A 1 265 ? -21.578 -37.702 32.957 1.00 35.38 287 ASP A C 1
ATOM 1806 O O . ASP A 1 265 ? -20.561 -37.596 33.654 1.00 30.25 287 ASP A O 1
ATOM 1811 N N . THR A 1 266 ? -22.792 -37.377 33.409 1.00 29.53 288 THR A N 1
ATOM 1812 C CA . THR A 1 266 ? -22.970 -36.791 34.730 1.00 27.35 288 THR A CA 1
ATOM 1813 C C . THR A 1 266 ? -22.682 -37.797 35.840 1.00 27.11 288 THR A C 1
ATOM 1814 O O . THR A 1 266 ? -22.273 -37.400 36.938 1.00 28.69 288 THR A O 1
ATOM 1818 N N . SER A 1 267 ? -22.872 -39.094 35.580 1.00 29.22 289 SER A N 1
ATOM 1819 C CA . SER A 1 267 ? -22.517 -40.084 36.592 1.00 31.23 289 SER A CA 1
ATOM 1820 C C . SER A 1 267 ? -21.007 -40.168 36.772 1.00 28.45 289 SER A C 1
ATOM 1821 O O . SER A 1 267 ? -20.527 -40.387 37.890 1.00 28.05 289 SER A O 1
ATOM 1824 N N . ILE A 1 268 ? -20.246 -39.967 35.695 1.00 26.78 290 ILE A N 1
ATOM 1825 C CA . ILE A 1 268 ? -18.793 -39.900 35.803 1.00 27.75 290 ILE A CA 1
ATOM 1826 C C . ILE A 1 268 ? -18.381 -38.660 36.585 1.00 33.40 290 ILE A C 1
ATOM 1827 O O . ILE A 1 268 ? -17.527 -38.720 37.479 1.00 31.62 290 ILE A O 1
ATOM 1832 N N . PHE A 1 269 ? -18.990 -37.516 36.262 1.00 29.78 291 PHE A N 1
ATOM 1833 C CA . PHE A 1 269 ? -18.683 -36.280 36.971 1.00 30.61 291 PHE A CA 1
ATOM 1834 C C . PHE A 1 269 ? -19.060 -36.390 38.445 1.00 25.43 291 PHE A C 1
ATOM 1835 O O . PHE A 1 269 ? -18.283 -36.002 39.323 1.00 25.43 291 PHE A O 1
ATOM 1843 N N . ASP A 1 270 ? -20.238 -36.948 38.735 1.00 24.80 292 ASP A N 1
ATOM 1844 C CA . ASP A 1 270 ? -20.659 -37.105 40.124 1.00 27.87 292 ASP A CA 1
ATOM 1845 C C . ASP A 1 270 ? -19.784 -38.100 40.872 1.00 31.25 292 ASP A C 1
ATOM 1846 O O . ASP A 1 270 ? -19.547 -37.937 42.077 1.00 24.96 292 ASP A O 1
ATOM 1851 N N . PHE A 1 271 ? -19.311 -39.136 40.181 1.00 29.94 293 PHE A N 1
ATOM 1852 C CA . PHE A 1 271 ? -18.436 -40.116 40.815 1.00 24.02 293 PHE A CA 1
ATOM 1853 C C . PHE A 1 271 ? -17.102 -39.495 41.204 1.00 23.43 293 PHE A C 1
ATOM 1854 O O . PHE A 1 271 ? -16.568 -39.797 42.279 1.00 26.28 293 PHE A O 1
ATOM 1862 N N . LEU A 1 272 ? -16.535 -38.633 40.347 1.00 23.09 294 LEU A N 1
ATOM 1863 C CA . LEU A 1 272 ? -15.248 -38.022 40.680 1.00 28.17 294 LEU A CA 1
ATOM 1864 C C . LEU A 1 272 ? -15.351 -37.106 41.893 1.00 25.61 294 LEU A C 1
ATOM 1865 O O . LEU A 1 272 ? -14.423 -37.046 42.706 1.00 21.98 294 LEU A O 1
ATOM 1870 N N . ILE A 1 273 ? -16.459 -36.369 42.030 1.00 30.43 295 ILE A N 1
ATOM 1871 C CA . ILE A 1 273 ? -16.589 -35.446 43.155 1.00 23.53 295 ILE A CA 1
ATOM 1872 C C . ILE A 1 273 ? -17.240 -36.088 44.373 1.00 26.17 295 ILE A C 1
ATOM 1873 O O . ILE A 1 273 ? -17.256 -35.469 45.449 1.00 29.23 295 ILE A O 1
ATOM 1878 N N . GLY A 1 274 ? -17.744 -37.313 44.252 1.00 25.40 296 GLY A N 1
ATOM 1879 C CA . GLY A 1 274 ? -18.367 -37.982 45.378 1.00 22.02 296 GLY A CA 1
ATOM 1880 C C . GLY A 1 274 ? -19.792 -37.550 45.654 1.00 32.77 296 GLY A C 1
ATOM 1881 O O . GLY A 1 274 ? -20.236 -37.617 46.803 1.00 32.73 296 GLY A O 1
ATOM 1882 N N . ASN A 1 275 ? -20.525 -37.112 44.627 1.00 28.14 297 ASN A N 1
ATOM 1883 C CA . ASN A 1 275 ? -21.913 -36.677 44.770 1.00 25.42 297 ASN A CA 1
ATOM 1884 C C . ASN A 1 275 ? -22.818 -37.878 44.530 1.00 31.32 297 ASN A C 1
ATOM 1885 O O . ASN A 1 275 ? -23.076 -38.264 43.386 1.00 28.78 297 ASN A O 1
ATOM 1890 N N . ALA A 1 276 ? -23.322 -38.463 45.615 1.00 25.62 298 ALA A N 1
ATOM 1891 C CA . ALA A 1 276 ? -24.229 -39.595 45.543 1.00 26.53 298 ALA A CA 1
ATOM 1892 C C . ALA A 1 276 ? -25.683 -39.178 45.684 1.00 28.15 298 ALA A C 1
ATOM 1893 O O . ALA A 1 276 ? -26.536 -40.027 45.950 1.00 35.93 298 ALA A O 1
ATOM 1895 N N . ASP A 1 277 ? -25.990 -37.893 45.496 1.00 29.17 299 ASP A N 1
ATOM 1896 C CA . ASP A 1 277 ? -27.271 -37.343 45.918 1.00 30.87 299 ASP A CA 1
ATOM 1897 C C . ASP A 1 277 ? -28.040 -36.687 44.772 1.00 34.27 299 ASP A C 1
ATOM 1898 O O . ASP A 1 277 ? -28.958 -35.901 45.021 1.00 32.98 299 ASP A O 1
ATOM 1903 N N . ARG A 1 278 ? -27.742 -37.038 43.521 1.00 34.03 300 ARG A N 1
ATOM 1904 C CA . ARG A 1 278 ? -28.522 -36.516 42.399 1.00 34.07 300 ARG A CA 1
ATOM 1905 C C . ARG A 1 278 ? -29.709 -37.446 42.121 1.00 37.67 300 ARG A C 1
ATOM 1906 O O . ARG A 1 278 ? -29.783 -38.144 41.110 1.00 38.44 300 ARG A O 1
ATOM 1914 N N . HIS A 1 279 ? -30.663 -37.433 43.057 1.00 36.10 301 HIS A N 1
ATOM 1915 C CA . HIS A 1 279 ? -31.840 -38.288 42.929 1.00 39.26 301 HIS A CA 1
ATOM 1916 C C . HIS A 1 279 ? -32.826 -37.752 41.897 1.00 40.57 301 HIS A C 1
ATOM 1917 O O . HIS A 1 279 ? -33.549 -38.536 41.270 1.00 40.87 301 HIS A O 1
ATOM 1924 N N . HIS A 1 280 ? -32.866 -36.436 41.706 1.00 39.16 302 HIS A N 1
ATOM 1925 C CA . HIS A 1 280 ? -33.556 -35.809 40.587 1.00 38.61 302 HIS A CA 1
ATOM 1926 C C . HIS A 1 280 ? -32.539 -35.019 39.779 1.00 37.23 302 HIS A C 1
ATOM 1927 O O . HIS A 1 280 ? -31.690 -34.330 40.349 1.00 37.34 302 HIS A O 1
ATOM 1934 N N . TYR A 1 281 ? -32.614 -35.118 38.457 1.00 37.72 303 TYR A N 1
ATOM 1935 C CA . TYR A 1 281 ? -31.739 -34.335 37.601 1.00 33.31 303 TYR A CA 1
ATOM 1936 C C . TYR A 1 281 ? -32.529 -33.215 36.938 1.00 35.02 303 TYR A C 1
ATOM 1937 O O . TYR A 1 281 ? -33.762 -33.237 36.883 1.00 38.82 303 TYR A O 1
ATOM 1946 N N . GLU A 1 282 ? -31.798 -32.219 36.449 1.00 36.76 304 GLU A N 1
ATOM 1947 C CA . GLU A 1 282 ? -32.386 -31.035 35.844 1.00 34.85 304 GLU A CA 1
ATOM 1948 C C . GLU A 1 282 ? -31.748 -30.794 34.483 1.00 36.20 304 GLU A C 1
ATOM 1949 O O . GLU A 1 282 ? -30.569 -31.095 34.273 1.00 32.84 304 GLU A O 1
ATOM 1955 N N . TYR A 1 283 ? -32.537 -30.246 33.558 1.00 34.95 305 TYR A N 1
ATOM 1956 C CA . TYR A 1 283 ? -32.069 -30.069 32.192 1.00 34.56 305 TYR A CA 1
ATOM 1957 C C . TYR A 1 283 ? -32.676 -28.814 31.581 1.00 34.03 305 TYR A C 1
ATOM 1958 O O . TYR A 1 283 ? -33.737 -28.349 32.005 1.00 33.34 305 TYR A O 1
ATOM 1967 N N . ILE A 1 284 ? -31.967 -28.253 30.600 1.00 30.19 306 ILE A N 1
ATOM 1968 C CA . ILE A 1 284 ? -32.473 -27.159 29.786 1.00 36.37 306 ILE A CA 1
ATOM 1969 C C . ILE A 1 284 ? -32.906 -27.738 28.447 1.00 40.36 306 ILE A C 1
ATOM 1970 O O . ILE A 1 284 ? -32.513 -28.843 28.064 1.00 38.83 306 ILE A O 1
ATOM 1975 N N . GLU A 1 285 ? -33.732 -26.989 27.720 1.00 45.44 307 GLU A N 1
ATOM 1976 C CA . GLU A 1 285 ? -34.285 -27.511 26.476 1.00 46.04 307 GLU A CA 1
ATOM 1977 C C . GLU A 1 285 ? -34.807 -26.362 25.624 1.00 41.24 307 GLU A C 1
ATOM 1978 O O . GLU A 1 285 ? -35.403 -25.415 26.143 1.00 44.25 307 GLU A O 1
ATOM 1984 N N . ASN A 1 286 ? -34.558 -26.444 24.323 1.00 41.14 308 ASN A N 1
ATOM 1985 C CA . ASN A 1 286 ? -35.175 -25.549 23.351 1.00 38.80 308 ASN A CA 1
ATOM 1986 C C . ASN A 1 286 ? -35.360 -26.327 22.049 1.00 48.51 308 ASN A C 1
ATOM 1987 O O . ASN A 1 286 ? -35.348 -27.563 22.043 1.00 50.58 308 ASN A O 1
ATOM 1992 N N . GLU A 1 287 ? -35.549 -25.607 20.943 1.00 51.50 309 GLU A N 1
ATOM 1993 C CA . GLU A 1 287 ? -35.793 -26.266 19.665 1.00 59.07 309 GLU A CA 1
ATOM 1994 C C . GLU A 1 287 ? -34.600 -27.078 19.158 1.00 57.30 309 GLU A C 1
ATOM 1995 O O . GLU A 1 287 ? -34.802 -27.988 18.350 1.00 50.58 309 GLU A O 1
ATOM 2001 N N . ASN A 1 288 ? -33.370 -26.795 19.601 1.00 54.12 310 ASN A N 1
ATOM 2002 C CA . ASN A 1 288 ? -32.205 -27.480 19.044 1.00 54.50 310 ASN A CA 1
ATOM 2003 C C . ASN A 1 288 ? -31.727 -28.636 19.926 1.00 49.94 310 ASN A C 1
ATOM 2004 O O . ASN A 1 288 ? -30.644 -29.174 19.676 1.00 52.92 310 ASN A O 1
ATOM 2009 N N . GLY A 1 289 ? -32.471 -29.005 20.971 1.00 43.30 311 GLY A N 1
ATOM 2010 C CA . GLY A 1 289 ? -32.090 -30.150 21.775 1.00 44.54 311 GLY A CA 1
ATOM 2011 C C . GLY A 1 289 ? -32.267 -29.896 23.260 1.00 42.03 311 GLY A C 1
ATOM 2012 O O . GLY A 1 289 ? -33.022 -29.018 23.673 1.00 47.16 311 GLY A O 1
ATOM 2013 N N . SER A 1 290 ? -31.569 -30.698 24.066 1.00 39.10 312 SER A N 1
ATOM 2014 C CA . SER A 1 290 ? -31.654 -30.602 25.517 1.00 39.13 312 SER A CA 1
ATOM 2015 C C . SER A 1 290 ? -30.333 -31.058 26.128 1.00 39.88 312 SER A C 1
ATOM 2016 O O . SER A 1 290 ? -29.513 -31.704 25.473 1.00 33.77 312 SER A O 1
ATOM 2019 N N . MET A 1 291 ? -30.128 -30.710 27.395 1.00 34.04 313 MET A N 1
ATOM 2020 C CA . MET A 1 291 ? -28.914 -31.110 28.100 1.00 36.18 313 MET A CA 1
ATOM 2021 C C . MET A 1 291 ? -29.152 -31.150 29.599 1.00 34.76 313 MET A C 1
ATOM 2022 O O . MET A 1 291 ? -29.716 -30.208 30.162 1.00 38.06 313 MET A O 1
ATOM 2027 N N . VAL A 1 292 ? -28.709 -32.235 30.236 1.00 28.58 314 VAL A N 1
ATOM 2028 C CA . VAL A 1 292 ? -28.705 -32.309 31.694 1.00 28.39 314 VAL A CA 1
ATOM 2029 C C . VAL A 1 292 ? -27.576 -31.438 32.228 1.00 30.20 314 VAL A C 1
ATOM 2030 O O . VAL A 1 292 ? -26.427 -31.539 31.778 1.00 28.33 314 VAL A O 1
ATOM 2034 N N . ILE A 1 293 ? -27.899 -30.551 33.175 1.00 27.70 315 ILE A N 1
ATOM 2035 C CA . ILE A 1 293 ? -26.930 -29.577 33.660 1.00 25.85 315 ILE A CA 1
ATOM 2036 C C . ILE A 1 293 ? -26.451 -29.997 35.039 1.00 30.97 315 ILE A C 1
ATOM 2037 O O . ILE A 1 293 ? -27.147 -30.688 35.790 1.00 29.70 315 ILE A O 1
ATOM 2042 N N . HIS A 1 294 ? -25.234 -29.567 35.370 1.00 29.10 316 HIS A N 1
ATOM 2043 C CA . HIS A 1 294 ? -24.606 -29.864 36.657 1.00 29.24 316 HIS A CA 1
ATOM 2044 C C . HIS A 1 294 ? -24.947 -28.737 37.621 1.00 25.31 316 HIS A C 1
ATOM 2045 O O . HIS A 1 294 ? -24.140 -27.857 37.940 1.00 23.63 316 HIS A O 1
ATOM 2052 N N . LEU A 1 295 ? -26.182 -28.773 38.105 1.00 29.09 317 LEU A N 1
ATOM 2053 C CA . LEU A 1 295 ? -26.707 -27.759 39.010 1.00 31.19 317 LEU A CA 1
ATOM 2054 C C . LEU A 1 295 ? -26.878 -28.376 40.397 1.00 32.56 317 LEU A C 1
ATOM 2055 O O . LEU A 1 295 ? -27.319 -29.525 40.525 1.00 32.84 317 LEU A O 1
ATOM 2060 N N . ASP A 1 296 ? -26.477 -27.622 41.423 1.00 32.23 318 ASP A N 1
ATOM 2061 C CA . ASP A 1 296 ? -26.419 -28.080 42.808 1.00 32.33 318 ASP A CA 1
ATOM 2062 C C . ASP A 1 296 ? -25.484 -29.277 42.949 1.00 31.43 318 ASP A C 1
ATOM 2063 O O . ASP A 1 296 ? -25.929 -30.429 43.006 1.00 29.11 318 ASP A O 1
ATOM 2068 N N . ASN A 1 297 ? -24.184 -29.010 43.028 1.00 26.32 319 ASN A N 1
ATOM 2069 C CA . ASN A 1 297 ? -23.173 -30.051 43.151 1.00 26.87 319 ASN A CA 1
ATOM 2070 C C . ASN A 1 297 ? -22.540 -30.075 44.537 1.00 27.58 319 ASN A C 1
ATOM 2071 O O . ASN A 1 297 ? -21.441 -30.615 44.701 1.00 25.40 319 ASN A O 1
ATOM 2076 N N . ALA A 1 298 ? -23.213 -29.496 45.538 1.00 22.33 320 ALA A N 1
ATOM 2077 C CA . ALA A 1 298 ? -22.583 -29.203 46.823 1.00 26.45 320 ALA A CA 1
ATOM 2078 C C . ALA A 1 298 ? -22.497 -30.399 47.761 1.00 23.18 320 ALA A C 1
ATOM 2079 O O . ALA A 1 298 ? -21.730 -30.345 48.732 1.00 24.00 320 ALA A O 1
ATOM 2081 N N . LYS A 1 299 ? -23.236 -31.476 47.509 1.00 25.31 321 LYS A N 1
ATOM 2082 C CA . LYS A 1 299 ? -23.157 -32.629 48.402 1.00 30.03 321 LYS A CA 1
ATOM 2083 C C . LYS A 1 299 ? -22.089 -33.586 47.884 1.00 27.91 321 LYS A C 1
ATOM 2084 O O . LYS A 1 299 ? -22.321 -34.738 47.518 1.00 29.34 321 LYS A O 1
ATOM 2090 N N . SER A 1 300 ? -20.870 -33.063 47.900 1.00 23.59 322 SER A N 1
ATOM 2091 C CA . SER A 1 300 ? -19.726 -33.755 47.341 1.00 24.58 322 SER A CA 1
ATOM 2092 C C . SER A 1 300 ? -18.506 -33.386 48.172 1.00 21.21 322 SER A C 1
ATOM 2093 O O . SER A 1 300 ? -18.575 -32.546 49.079 1.00 19.74 322 SER A O 1
ATOM 2096 N N . PHE A 1 301 ? -17.385 -34.038 47.860 1.00 23.77 323 PHE A N 1
ATOM 2097 C CA . PHE A 1 301 ? -16.138 -33.875 48.613 1.00 20.07 323 PHE A CA 1
ATOM 2098 C C . PHE A 1 301 ? -16.391 -33.959 50.120 1.00 24.58 323 PHE A C 1
ATOM 2099 O O . PHE A 1 301 ? -15.905 -33.140 50.905 1.00 23.48 323 PHE A O 1
ATOM 2107 N N . GLY A 1 302 ? -17.168 -34.964 50.523 1.00 23.69 324 GLY A N 1
ATOM 2108 C CA . GLY A 1 302 ? -17.419 -35.221 51.927 1.00 27.15 324 GLY A CA 1
ATOM 2109 C C . GLY A 1 302 ? -16.415 -36.178 52.544 1.00 27.32 324 GLY A C 1
ATOM 2110 O O . GLY A 1 302 ? -16.131 -36.073 53.738 1.00 30.88 324 GLY A O 1
ATOM 2111 N N . ASN A 1 303 ? -15.846 -37.097 51.747 1.00 24.83 325 ASN A N 1
ATOM 2112 C CA . ASN A 1 303 ? -14.882 -38.053 52.284 1.00 21.43 325 ASN A CA 1
ATOM 2113 C C . ASN A 1 303 ? -13.859 -38.396 51.207 1.00 21.61 325 ASN A C 1
ATOM 2114 O O . ASN A 1 303 ? -14.191 -39.025 50.199 1.00 24.84 325 ASN A O 1
ATOM 2119 N N . PRO A 1 304 ? -12.598 -38.007 51.391 1.00 24.18 326 PRO A N 1
ATOM 2120 C CA . PRO A 1 304 ? -11.584 -38.231 50.353 1.00 21.67 326 PRO A CA 1
ATOM 2121 C C . PRO A 1 304 ? -11.058 -39.656 50.306 1.00 26.12 326 PRO A C 1
ATOM 2122 O O . PRO A 1 304 ? -10.238 -39.963 49.433 1.00 22.92 326 PRO A O 1
ATOM 2126 N N . PHE A 1 305 ? -11.472 -40.521 51.232 1.00 26.44 327 PHE A N 1
ATOM 2127 C CA . PHE A 1 305 ? -10.922 -41.866 51.330 1.00 29.87 327 PHE A CA 1
ATOM 2128 C C . PHE A 1 305 ? -11.855 -42.932 50.776 1.00 28.73 327 PHE A C 1
ATOM 2129 O O . PHE A 1 305 ? -11.442 -44.089 50.646 1.00 28.02 327 PHE A O 1
ATOM 2137 N N . VAL A 1 306 ? -13.097 -42.578 50.457 1.00 23.88 328 VAL A N 1
ATOM 2138 C CA . VAL A 1 306 ? -14.104 -43.534 50.012 1.00 29.70 328 VAL A CA 1
ATOM 2139 C C . VAL A 1 306 ? -14.522 -43.162 48.597 1.00 35.07 328 VAL A C 1
ATOM 2140 O O . VAL A 1 306 ? -14.779 -41.989 48.299 1.00 33.34 328 VAL A O 1
ATOM 2144 N N . ASP A 1 307 ? -14.586 -44.167 47.732 1.00 32.86 329 ASP A N 1
ATOM 2145 C CA . ASP A 1 307 ? -15.072 -44.016 46.363 1.00 36.68 329 ASP A CA 1
ATOM 2146 C C . ASP A 1 307 ? -16.342 -44.842 46.235 1.00 36.19 329 ASP A C 1
ATOM 2147 O O . ASP A 1 307 ? -16.289 -46.079 46.299 1.00 41.74 329 ASP A O 1
ATOM 2152 N N . GLU A 1 308 ? -17.485 -44.170 46.043 1.00 34.63 330 GLU A N 1
ATOM 2153 C CA . GLU A 1 308 ? -18.776 -44.877 45.982 1.00 39.83 330 GLU A CA 1
ATOM 2154 C C . GLU A 1 308 ? -19.033 -45.229 44.522 1.00 38.11 330 GLU A C 1
ATOM 2155 O O . GLU A 1 308 ? -19.595 -44.444 43.747 1.00 34.45 330 GLU A O 1
ATOM 2161 N N . LYS A 1 309 ? -18.631 -46.443 44.145 1.00 34.19 331 LYS A N 1
ATOM 2162 C CA . LYS A 1 309 ? -18.748 -46.890 42.758 1.00 38.76 331 LYS A CA 1
ATOM 2163 C C . LYS A 1 309 ? -20.195 -47.005 42.303 1.00 37.89 331 LYS A C 1
ATOM 2164 O O . LYS A 1 309 ? -20.446 -46.987 41.099 1.00 40.68 331 LYS A O 1
ATOM 2170 N N . SER A 1 310 ? -21.148 -47.119 43.234 1.00 30.59 332 SER A N 1
ATOM 2171 C CA . SER A 1 310 ? -22.552 -47.151 42.836 1.00 34.78 332 SER A CA 1
ATOM 2172 C C . SER A 1 310 ? -22.966 -45.898 42.071 1.00 38.76 332 SER A C 1
ATOM 2173 O O . SER A 1 310 ? -23.940 -45.944 41.312 1.00 37.26 332 SER A O 1
ATOM 2176 N N . ILE A 1 311 ? -22.262 -44.778 42.264 1.00 33.37 333 ILE A N 1
ATOM 2177 C CA . ILE A 1 311 ? -22.578 -43.568 41.504 1.00 32.68 333 ILE A CA 1
ATOM 2178 C C . ILE A 1 311 ? -22.390 -43.804 40.011 1.00 35.85 333 ILE A C 1
ATOM 2179 O O . ILE A 1 311 ? -23.126 -43.246 39.184 1.00 32.85 333 ILE A O 1
ATOM 2184 N N . LEU A 1 312 ? -21.432 -44.658 39.639 1.00 37.83 334 LEU A N 1
ATOM 2185 C CA . LEU A 1 312 ? -21.135 -44.947 38.242 1.00 39.14 334 LEU A CA 1
ATOM 2186 C C . LEU A 1 312 ? -22.104 -45.943 37.617 1.00 39.45 334 LEU A C 1
ATOM 2187 O O . LEU A 1 312 ? -21.870 -46.361 36.481 1.00 40.01 334 LEU A O 1
ATOM 2192 N N . SER A 1 313 ? -23.170 -46.326 38.322 1.00 40.28 335 SER A N 1
ATOM 2193 C CA . SER A 1 313 ? -24.095 -47.339 37.816 1.00 41.98 335 SER A CA 1
ATOM 2194 C C . SER A 1 313 ? -24.606 -47.083 36.401 1.00 44.56 335 SER A C 1
ATOM 2195 O O . SER A 1 313 ? -24.688 -48.054 35.629 1.00 44.02 335 SER A O 1
ATOM 2198 N N . PRO A 1 314 ? -24.968 -45.857 35.993 1.00 41.11 336 PRO A N 1
ATOM 2199 C CA . PRO A 1 314 ? -25.368 -45.669 34.588 1.00 40.04 336 PRO A CA 1
ATOM 2200 C C . PRO A 1 314 ? -24.300 -46.111 33.605 1.00 44.17 336 PRO A C 1
ATOM 2201 O O . PRO A 1 314 ? -24.626 -46.755 32.604 1.00 40.73 336 PRO A O 1
ATOM 2205 N N . LEU A 1 315 ? -23.023 -45.814 33.873 1.00 36.69 337 LEU A N 1
ATOM 2206 C CA . LEU A 1 315 ? -21.982 -46.261 32.956 1.00 37.60 337 LEU A CA 1
ATOM 2207 C C . LEU A 1 315 ? -21.764 -47.765 33.051 1.00 40.61 337 LEU A C 1
ATOM 2208 O O . LEU A 1 315 ? -21.652 -48.444 32.025 1.00 42.63 337 LEU A O 1
ATOM 2213 N N . VAL A 1 316 ? -21.733 -48.304 34.271 1.00 38.66 338 VAL A N 1
ATOM 2214 C CA . VAL A 1 316 ? -21.392 -49.714 34.458 1.00 40.73 338 VAL A CA 1
ATOM 2215 C C . VAL A 1 316 ? -22.489 -50.620 33.907 1.00 42.54 338 VAL A C 1
ATOM 2216 O O . VAL A 1 316 ? -22.206 -51.664 33.308 1.00 39.84 338 VAL A O 1
ATOM 2220 N N . GLN A 1 317 ? -23.754 -50.241 34.099 1.00 42.36 339 GLN A N 1
ATOM 2221 C CA . GLN A 1 317 ? -24.844 -51.098 33.650 1.00 44.00 339 GLN A CA 1
ATOM 2222 C C . GLN A 1 317 ? -25.168 -50.889 32.174 1.00 47.09 339 GLN A C 1
ATOM 2223 O O . GLN A 1 317 ? -25.527 -51.846 31.481 1.00 52.99 339 GLN A O 1
ATOM 2229 N N . CYS A 1 318 ? -25.043 -49.658 31.669 1.00 44.63 340 CYS A N 1
ATOM 2230 C CA . CYS A 1 318 ? -25.391 -49.382 30.278 1.00 48.32 340 CYS A CA 1
ATOM 2231 C C . CYS A 1 318 ? -24.254 -49.671 29.305 1.00 47.77 340 CYS A C 1
ATOM 2232 O O . CYS A 1 318 ? -24.515 -50.056 28.159 1.00 49.48 340 CYS A O 1
ATOM 2235 N N . CYS A 1 319 ? -23.003 -49.510 29.740 1.00 42.58 341 CYS A N 1
ATOM 2236 C CA . CYS A 1 319 ? -21.834 -49.659 28.873 1.00 41.99 341 CYS A CA 1
ATOM 2237 C C . CYS A 1 319 ? -22.024 -48.910 27.557 1.00 47.64 341 CYS A C 1
ATOM 2238 O O . CYS A 1 319 ? -21.900 -49.466 26.464 1.00 44.92 341 CYS A O 1
ATOM 2241 N N . ARG A 1 320 ? -22.407 -47.645 27.679 1.00 45.08 342 ARG A N 1
ATOM 2242 C CA . ARG A 1 320 ? -22.384 -46.705 26.574 1.00 40.09 342 ARG A CA 1
ATOM 2243 C C . ARG A 1 320 ? -21.661 -45.455 27.050 1.00 46.54 342 ARG A C 1
ATOM 2244 O O . ARG A 1 320 ? -21.782 -45.061 28.216 1.00 45.82 342 ARG A O 1
ATOM 2252 N N . LEU A 1 321 ? -20.895 -44.841 26.159 1.00 39.07 343 LEU A N 1
ATOM 2253 C CA . LEU A 1 321 ? -20.106 -43.681 26.538 1.00 35.40 343 LEU A CA 1
ATOM 2254 C C . LEU A 1 321 ? -19.961 -42.786 25.327 1.00 40.44 343 LEU A C 1
ATOM 2255 O O . LEU A 1 321 ? -19.575 -43.252 24.251 1.00 36.92 343 LEU A O 1
ATOM 2260 N N . ARG A 1 322 ? -20.285 -41.510 25.509 1.00 39.63 344 ARG A N 1
ATOM 2261 C CA . ARG A 1 322 ? -20.179 -40.555 24.418 1.00 42.24 344 ARG A CA 1
ATOM 2262 C C . ARG A 1 322 ? -18.731 -40.400 23.988 1.00 50.56 344 ARG A C 1
ATOM 2263 O O . ARG A 1 322 ? -17.822 -40.334 24.819 1.00 44.24 344 ARG A O 1
ATOM 2271 N N . SER A 1 323 ? -18.527 -40.324 22.671 1.00 44.67 345 SER A N 1
ATOM 2272 C CA . SER A 1 323 ? -17.180 -40.351 22.113 1.00 43.99 345 SER A CA 1
ATOM 2273 C C . SER A 1 323 ? -16.340 -39.177 22.606 1.00 42.56 345 SER A C 1
ATOM 2274 O O . SER A 1 323 ? -15.178 -39.358 22.985 1.00 50.03 345 SER A O 1
ATOM 2277 N N . SER A 1 324 ? -16.892 -37.958 22.567 1.00 41.33 346 SER A N 1
ATOM 2278 C CA . SER A 1 324 ? -16.128 -36.793 23.013 1.00 37.99 346 SER A CA 1
ATOM 2279 C C . SER A 1 324 ? -15.723 -36.916 24.480 1.00 37.15 346 SER A C 1
ATOM 2280 O O . SER A 1 324 ? -14.625 -36.496 24.866 1.00 34.81 346 SER A O 1
ATOM 2283 N N . THR A 1 325 ? -16.606 -37.469 25.316 1.00 36.53 347 THR A N 1
ATOM 2284 C CA . THR A 1 325 ? -16.271 -37.679 26.722 1.00 36.66 347 THR A CA 1
ATOM 2285 C C . THR A 1 325 ? -15.091 -38.635 26.863 1.00 38.01 347 THR A C 1
ATOM 2286 O O . THR A 1 325 ? -14.150 -38.375 27.620 1.00 31.62 347 THR A O 1
ATOM 2290 N N . TYR A 1 326 ? -15.130 -39.753 26.133 1.00 33.27 348 TYR A N 1
ATOM 2291 C CA . TYR A 1 326 ? -14.034 -40.717 26.168 1.00 34.51 348 TYR A CA 1
ATOM 2292 C C . TYR A 1 326 ? -12.716 -40.079 25.745 1.00 42.19 348 TYR A C 1
ATOM 2293 O O . TYR A 1 326 ? -11.679 -40.290 26.384 1.00 41.23 348 TYR A O 1
ATOM 2302 N N . ASN A 1 327 ? -12.741 -39.289 24.671 1.00 40.29 349 ASN A N 1
ATOM 2303 C CA . ASN A 1 327 ? -11.521 -38.644 24.198 1.00 44.22 349 ASN A CA 1
ATOM 2304 C C . ASN A 1 327 ? -10.941 -37.706 25.249 1.00 42.36 349 ASN A C 1
ATOM 2305 O O . ASN A 1 327 ? -9.723 -37.682 25.462 1.00 47.75 349 ASN A O 1
ATOM 2310 N N . ARG A 1 328 ? -11.793 -36.925 25.919 1.00 37.78 350 ARG A N 1
ATOM 2311 C CA . ARG A 1 328 ? -11.284 -36.002 26.931 1.00 37.96 350 ARG A CA 1
ATOM 2312 C C . ARG A 1 328 ? -10.775 -36.754 28.157 1.00 33.90 350 ARG A C 1
ATOM 2313 O O . ARG A 1 328 ? -9.761 -36.368 28.751 1.00 36.85 350 ARG A O 1
ATOM 2321 N N . LEU A 1 329 ? -11.451 -37.845 28.536 1.00 31.72 351 LEU A N 1
ATOM 2322 C CA . LEU A 1 329 ? -10.989 -38.656 29.660 1.00 33.23 351 LEU A CA 1
ATOM 2323 C C . LEU A 1 329 ? -9.631 -39.279 29.375 1.00 40.88 351 LEU A C 1
ATOM 2324 O O . LEU A 1 329 ? -8.821 -39.451 30.293 1.00 44.55 351 LEU A O 1
ATOM 2329 N N . LYS A 1 330 ? -9.361 -39.626 28.117 1.00 40.41 352 LYS A N 1
ATOM 2330 C CA . LYS A 1 330 ? -8.092 -40.266 27.810 1.00 37.11 352 LYS A CA 1
ATOM 2331 C C . LYS A 1 330 ? -6.962 -39.251 27.748 1.00 35.66 352 LYS A C 1
ATOM 2332 O O . LYS A 1 330 ? -5.834 -39.563 28.143 1.00 43.85 352 LYS A O 1
ATOM 2338 N N . ILE A 1 331 ? -7.256 -38.029 27.303 1.00 28.95 353 ILE A N 1
ATOM 2339 C CA . ILE A 1 331 ? -6.293 -36.935 27.392 1.00 39.56 353 ILE A CA 1
ATOM 2340 C C . ILE A 1 331 ? -5.974 -36.615 28.847 1.00 47.03 353 ILE A C 1
ATOM 2341 O O . ILE A 1 331 ? -4.828 -36.303 29.193 1.00 51.89 353 ILE A O 1
ATOM 2346 N N . ALA A 1 332 ? -6.975 -36.707 29.727 1.00 47.20 354 ALA A N 1
ATOM 2347 C CA . ALA A 1 332 ? -6.762 -36.358 31.129 1.00 46.14 354 ALA A CA 1
ATOM 2348 C C . ALA A 1 332 ? -5.848 -37.362 31.822 1.00 43.32 354 ALA A C 1
ATOM 2349 O O . ALA A 1 332 ? -5.017 -36.978 32.652 1.00 44.04 354 ALA A O 1
ATOM 2351 N N . THR A 1 333 ? -5.971 -38.649 31.485 1.00 47.44 355 THR A N 1
ATOM 2352 C CA . THR A 1 333 ? -5.121 -39.662 32.100 1.00 49.08 355 THR A CA 1
ATOM 2353 C C . THR A 1 333 ? -3.709 -39.677 31.530 1.00 51.41 355 THR A C 1
ATOM 2354 O O . THR A 1 333 ? -2.788 -40.137 32.212 1.00 54.01 355 THR A O 1
ATOM 2358 N N . SER A 1 334 ? -3.513 -39.191 30.306 1.00 51.19 356 SER A N 1
ATOM 2359 C CA . SER A 1 334 ? -2.209 -39.233 29.658 1.00 56.67 356 SER A CA 1
ATOM 2360 C C . SER A 1 334 ? -1.453 -37.913 29.737 1.00 60.12 356 SER A C 1
ATOM 2361 O O . SER A 1 334 ? -0.308 -37.848 29.280 1.00 69.19 356 SER A O 1
ATOM 2364 N N . ASN A 1 335 ? -2.052 -36.865 30.298 1.00 57.11 357 ASN A N 1
ATOM 2365 C CA . ASN A 1 335 ? -1.313 -35.629 30.511 1.00 53.97 357 ASN A CA 1
ATOM 2366 C C . ASN A 1 335 ? -0.150 -35.876 31.465 1.00 52.47 357 ASN A C 1
ATOM 2367 O O . ASN A 1 335 ? -0.181 -36.786 32.297 1.00 54.07 357 ASN A O 1
ATOM 2372 N N . GLU A 1 336 ? 0.893 -35.057 31.338 1.00 59.54 358 GLU A N 1
ATOM 2373 C CA . GLU A 1 336 ? 1.996 -35.165 32.281 1.00 63.48 358 GLU A CA 1
ATOM 2374 C C . GLU A 1 336 ? 1.631 -34.575 33.634 1.00 51.66 358 GLU A C 1
ATOM 2375 O O . GLU A 1 336 ? 2.226 -34.959 34.646 1.00 52.37 358 GLU A O 1
ATOM 2381 N N . ASN A 1 337 ? 0.650 -33.678 33.670 1.00 49.99 359 ASN A N 1
ATOM 2382 C CA . ASN A 1 337 ? 0.094 -33.153 34.909 1.00 48.46 359 ASN A CA 1
ATOM 2383 C C . ASN A 1 337 ? -1.230 -33.847 35.193 1.00 43.63 359 ASN A C 1
ATOM 2384 O O . ASN A 1 337 ? -2.113 -33.889 34.329 1.00 39.47 359 ASN A O 1
ATOM 2389 N N . SER A 1 338 ? -1.366 -34.386 36.400 1.00 38.45 360 SER A N 1
ATOM 2390 C CA . SER A 1 338 ? -2.575 -35.110 36.752 1.00 33.65 360 SER A CA 1
ATOM 2391 C C . SER A 1 338 ? -3.780 -34.173 36.771 1.00 29.21 360 SER A C 1
ATOM 2392 O O . SER A 1 338 ? -3.657 -32.943 36.766 1.00 27.25 360 SER A O 1
ATOM 2395 N N . LEU A 1 339 ? -4.962 -34.786 36.769 1.00 25.95 361 LEU A N 1
ATOM 2396 C CA . LEU A 1 339 ? -6.204 -34.024 36.820 1.00 29.32 361 LEU A CA 1
ATOM 2397 C C . LEU A 1 339 ? -6.237 -33.095 38.028 1.00 28.15 361 LEU A C 1
ATOM 2398 O O . LEU A 1 339 ? -6.701 -31.953 37.935 1.00 31.23 361 LEU A O 1
ATOM 2403 N N . SER A 1 340 ? -5.746 -33.566 39.175 1.00 30.34 362 SER A N 1
ATOM 2404 C CA . SER A 1 340 ? -5.819 -32.751 40.381 1.00 27.21 362 SER A CA 1
ATOM 2405 C C . SER A 1 340 ? -4.813 -31.612 40.354 1.00 28.69 362 SER A C 1
ATOM 2406 O O . SER A 1 340 ? -5.086 -30.535 40.896 1.00 33.80 362 SER A O 1
ATOM 2409 N N . VAL A 1 341 ? -3.649 -31.820 39.737 1.00 26.90 363 VAL A N 1
ATOM 2410 C CA . VAL A 1 341 ? -2.695 -30.725 39.607 1.00 27.95 363 VAL A CA 1
ATOM 2411 C C . VAL A 1 341 ? -3.271 -29.622 38.729 1.00 29.28 363 VAL A C 1
ATOM 2412 O O . VAL A 1 341 ? -3.209 -28.436 39.077 1.00 27.50 363 VAL A O 1
ATOM 2416 N N . LEU A 1 342 ? -3.878 -29.992 37.597 1.00 28.97 364 LEU A N 1
ATOM 2417 C CA . LEU A 1 342 ? -4.488 -28.988 36.727 1.00 24.97 364 LEU A CA 1
ATOM 2418 C C . LEU A 1 342 ? -5.691 -28.333 37.397 1.00 25.30 364 LEU A C 1
ATOM 2419 O O . LEU A 1 342 ? -5.924 -27.131 37.226 1.00 28.27 364 LEU A O 1
ATOM 2424 N N . LEU A 1 343 ? -6.478 -29.105 38.155 1.00 26.55 365 LEU A N 1
ATOM 2425 C CA . LEU A 1 343 ? -7.647 -28.512 38.796 1.00 25.20 365 LEU A CA 1
ATOM 2426 C C . LEU A 1 343 ? -7.238 -27.509 39.864 1.00 22.83 365 LEU A C 1
ATOM 2427 O O . LEU A 1 343 ? -7.832 -26.431 39.970 1.00 23.70 365 LEU A O 1
ATOM 2432 N N . ASP A 1 344 ? -6.218 -27.832 40.658 1.00 21.81 366 ASP A N 1
ATOM 2433 C CA . ASP A 1 344 ? -5.853 -26.919 41.731 1.00 25.65 366 ASP A CA 1
ATOM 2434 C C . ASP A 1 344 ? -5.274 -25.615 41.205 1.00 23.66 366 ASP A C 1
ATOM 2435 O O . ASP A 1 344 ? -5.404 -24.577 41.865 1.00 29.19 366 ASP A O 1
ATOM 2440 N N . LYS A 1 345 ? -4.652 -25.635 40.023 1.00 28.59 367 LYS A N 1
ATOM 2441 C CA . LYS A 1 345 ? -4.173 -24.390 39.425 1.00 32.70 367 LYS A CA 1
ATOM 2442 C C . LYS A 1 345 ? -5.325 -23.435 39.143 1.00 27.21 367 LYS A C 1
ATOM 2443 O O . LYS A 1 345 ? -5.189 -22.220 39.324 1.00 28.18 367 LYS A O 1
ATOM 2449 N N . ARG A 1 346 ? -6.468 -23.961 38.692 1.00 24.37 368 ARG A N 1
ATOM 2450 C CA . ARG A 1 346 ? -7.623 -23.096 38.470 1.00 24.08 368 ARG A CA 1
ATOM 2451 C C . ARG A 1 346 ? -8.277 -22.682 39.777 1.00 24.74 368 ARG A C 1
ATOM 2452 O O . ARG A 1 346 ? -8.755 -21.549 39.892 1.00 24.84 368 ARG A O 1
ATOM 2460 N N . LEU A 1 347 ? -8.293 -23.566 40.782 1.00 23.69 369 LEU A N 1
ATOM 2461 C CA . LEU A 1 347 ? -8.900 -23.201 42.054 1.00 23.24 369 LEU A CA 1
ATOM 2462 C C . LEU A 1 347 ? -8.094 -22.124 42.763 1.00 23.83 369 LEU A C 1
ATOM 2463 O O . LEU A 1 347 ? -8.659 -21.373 43.561 1.00 25.15 369 LEU A O 1
ATOM 2468 N N . SER A 1 348 ? -6.796 -22.013 42.468 1.00 24.22 370 SER A N 1
ATOM 2469 C CA . SER A 1 348 ? -5.931 -21.049 43.136 1.00 23.95 370 SER A CA 1
ATOM 2470 C C . SER A 1 348 ? -6.278 -19.605 42.810 1.00 24.55 370 SER A C 1
ATOM 2471 O O . SER A 1 348 ? -5.758 -18.701 43.471 1.00 28.23 370 SER A O 1
ATOM 2474 N N . ILE A 1 349 ? -7.131 -19.355 41.813 1.00 22.46 371 ILE A N 1
ATOM 2475 C CA . ILE A 1 349 ? -7.569 -17.989 41.537 1.00 20.87 371 ILE A CA 1
ATOM 2476 C C . ILE A 1 349 ? -8.754 -17.572 42.397 1.00 23.21 371 ILE A C 1
ATOM 2477 O O . ILE A 1 349 ? -9.066 -16.372 42.463 1.00 26.50 371 ILE A O 1
ATOM 2482 N N . ASP A 1 350 ? -9.425 -18.530 43.092 1.00 22.26 372 ASP A N 1
ATOM 2483 C CA . ASP A 1 350 ? -10.661 -18.143 43.760 1.00 24.89 372 ASP A CA 1
ATOM 2484 C C . ASP A 1 350 ? -10.348 -17.457 45.090 1.00 24.15 372 ASP A C 1
ATOM 2485 O O . ASP A 1 350 ? -9.355 -17.793 45.739 1.00 23.37 372 ASP A O 1
ATOM 2490 N N . PRO A 1 351 ? -11.144 -16.456 45.486 1.00 21.62 373 PRO A N 1
ATOM 2491 C CA . PRO A 1 351 ? -10.799 -15.671 46.685 1.00 24.25 373 PRO A CA 1
ATOM 2492 C C . PRO A 1 351 ? -10.727 -16.465 47.985 1.00 24.63 373 PRO A C 1
ATOM 2493 O O . PRO A 1 351 ? -10.039 -16.021 48.908 1.00 24.13 373 PRO A O 1
ATOM 2497 N N . ILE A 1 352 ? -11.389 -17.609 48.114 1.00 26.11 374 ILE A N 1
ATOM 2498 C CA . ILE A 1 352 ? -11.363 -18.302 49.398 1.00 22.18 374 ILE A CA 1
ATOM 2499 C C . ILE A 1 352 ? -10.460 -19.535 49.350 1.00 21.43 374 ILE A C 1
ATOM 2500 O O . ILE A 1 352 ? -10.514 -20.379 50.241 1.00 25.49 374 ILE A O 1
ATOM 2505 N N . TYR A 1 353 ? -9.608 -19.629 48.332 1.00 21.75 375 TYR A N 1
ATOM 2506 C CA . TYR A 1 353 ? -8.597 -20.689 48.214 1.00 24.87 375 TYR A CA 1
ATOM 2507 C C . TYR A 1 353 ? -7.699 -20.770 49.451 1.00 27.23 375 TYR A C 1
ATOM 2508 O O . TYR A 1 353 ? -7.346 -19.730 50.019 1.00 22.91 375 TYR A O 1
ATOM 2517 N N . PRO A 1 354 ? -7.269 -21.986 49.857 1.00 27.46 376 PRO A N 1
ATOM 2518 C CA . PRO A 1 354 ? -7.505 -23.344 49.311 1.00 30.28 376 PRO A CA 1
ATOM 2519 C C . PRO A 1 354 ? -8.963 -23.798 49.310 1.00 28.94 376 PRO A C 1
ATOM 2520 O O . PRO A 1 354 ? -9.697 -23.566 50.275 1.00 27.05 376 PRO A O 1
ATOM 2524 N N . ILE A 1 355 ? -9.363 -24.453 48.225 1.00 23.28 377 ILE A N 1
ATOM 2525 C CA . ILE A 1 355 ? -10.731 -24.932 48.058 1.00 18.53 377 ILE A CA 1
ATOM 2526 C C . ILE A 1 355 ? -10.866 -26.382 48.507 1.00 24.94 377 ILE A C 1
ATOM 2527 O O . ILE A 1 355 ? -11.849 -26.747 49.159 1.00 22.91 377 ILE A O 1
ATOM 2532 N N . LEU A 1 356 ? -9.887 -27.219 48.169 1.00 21.95 378 LEU A N 1
ATOM 2533 C CA . LEU A 1 356 ? -9.883 -28.625 48.535 1.00 19.73 378 LEU A CA 1
ATOM 2534 C C . LEU A 1 356 ? -8.583 -28.972 49.241 1.00 22.27 378 LEU A C 1
ATOM 2535 O O . LEU A 1 356 ? -7.526 -28.404 48.946 1.00 20.81 378 LEU A O 1
ATOM 2540 N N . THR A 1 357 ? -8.668 -29.914 50.178 1.00 19.64 379 THR A N 1
ATOM 2541 C CA . THR A 1 357 ? -7.459 -30.477 50.757 1.00 28.86 379 THR A CA 1
ATOM 2542 C C . THR A 1 357 ? -6.755 -31.350 49.729 1.00 26.42 379 THR A C 1
ATOM 2543 O O . THR A 1 357 ? -7.356 -31.823 48.759 1.00 24.80 379 THR A O 1
ATOM 2547 N N . SER A 1 358 ? -5.463 -31.582 49.956 1.00 27.27 380 SER A N 1
ATOM 2548 C CA . SER A 1 358 ? -4.721 -32.429 49.027 1.00 28.93 380 SER A CA 1
ATOM 2549 C C . SER A 1 358 ? -5.271 -33.852 49.001 1.00 31.90 380 SER A C 1
ATOM 2550 O O . SER A 1 358 ? -5.097 -34.546 47.991 1.00 33.88 380 SER A O 1
ATOM 2553 N N . ASP A 1 359 ? -5.942 -34.293 50.071 1.00 24.03 381 ASP A N 1
ATOM 2554 C CA . ASP A 1 359 ? -6.532 -35.627 50.063 1.00 24.96 381 ASP A CA 1
ATOM 2555 C C . ASP A 1 359 ? -7.712 -35.728 49.100 1.00 25.17 381 ASP A C 1
ATOM 2556 O O . ASP A 1 359 ? -7.897 -36.758 48.449 1.00 25.17 381 ASP A O 1
ATOM 2561 N N . HIS A 1 360 ? -8.537 -34.682 49.011 1.00 27.21 382 HIS A N 1
ATOM 2562 C CA . HIS A 1 360 ? -9.600 -34.685 48.003 1.00 25.97 382 HIS A CA 1
ATOM 2563 C C . HIS A 1 360 ? -9.052 -34.517 46.595 1.00 23.58 382 HIS A C 1
ATOM 2564 O O . HIS A 1 360 ? -9.603 -35.087 45.643 1.00 22.85 382 HIS A O 1
ATOM 2571 N N . LEU A 1 361 ? -7.975 -33.738 46.432 1.00 25.43 383 LEU A N 1
ATOM 2572 C CA . LEU A 1 361 ? -7.348 -33.617 45.117 1.00 27.26 383 LEU A CA 1
ATOM 2573 C C . LEU A 1 361 ? -6.850 -34.972 44.636 1.00 29.26 383 LEU A C 1
ATOM 2574 O O . LEU A 1 361 ? -7.102 -35.367 43.493 1.00 25.43 383 LEU A O 1
ATOM 2579 N N . LEU A 1 362 ? -6.187 -35.727 45.520 1.00 25.65 384 LEU A N 1
ATOM 2580 C CA . LEU A 1 362 ? -5.705 -37.041 45.133 1.00 25.95 384 LEU A CA 1
ATOM 2581 C C . LEU A 1 362 ? -6.835 -38.052 44.986 1.00 27.53 384 LEU A C 1
ATOM 2582 O O . LEU A 1 362 ? -6.692 -39.022 44.241 1.00 26.86 384 LEU A O 1
ATOM 2587 N N . ALA A 1 363 ? -7.960 -37.849 45.668 1.00 23.11 385 ALA A N 1
ATOM 2588 C CA . ALA A 1 363 ? -9.106 -38.724 45.435 1.00 28.64 385 ALA A CA 1
ATOM 2589 C C . ALA A 1 363 ? -9.608 -38.601 44.000 1.00 26.94 385 ALA A C 1
ATOM 2590 O O . ALA A 1 363 ? -10.052 -39.587 43.399 1.00 28.12 385 ALA A O 1
ATOM 2592 N N . LEU A 1 364 ? -9.549 -37.386 43.442 1.00 23.50 386 LEU A N 1
ATOM 2593 C CA . LEU A 1 364 ? -9.897 -37.160 42.037 1.00 27.81 386 LEU A CA 1
ATOM 2594 C C . LEU A 1 364 ? -9.066 -38.035 41.106 1.00 28.00 386 LEU A C 1
ATOM 2595 O O . LEU A 1 364 ? -9.604 -38.710 40.221 1.00 35.56 386 LEU A O 1
ATOM 2600 N N . ASP A 1 365 ? -7.741 -38.013 41.276 1.00 30.02 387 ASP A N 1
ATOM 2601 C CA . ASP A 1 365 ? -6.872 -38.798 40.406 1.00 31.71 387 ASP A CA 1
ATOM 2602 C C . ASP A 1 365 ? -7.117 -40.284 40.590 1.00 31.41 387 ASP A C 1
ATOM 2603 O O . ASP A 1 365 ? -7.105 -41.047 39.615 1.00 31.78 387 ASP A O 1
ATOM 2608 N N . ARG A 1 366 ? -7.332 -40.718 41.835 1.00 34.76 388 ARG A N 1
ATOM 2609 C CA . ARG A 1 366 ? -7.658 -42.119 42.081 1.00 25.37 388 ARG A CA 1
ATOM 2610 C C . ARG A 1 366 ? -8.952 -42.513 41.383 1.00 28.24 388 ARG A C 1
ATOM 2611 O O . ARG A 1 366 ? -9.034 -43.576 40.758 1.00 26.91 388 ARG A O 1
ATOM 2619 N N . ARG A 1 367 ? -9.972 -41.661 41.467 1.00 27.34 389 ARG A N 1
ATOM 2620 C CA . ARG A 1 367 ? -11.262 -42.021 40.894 1.00 29.97 389 ARG A CA 1
ATOM 2621 C C . ARG A 1 367 ? -11.250 -41.956 39.372 1.00 28.33 389 ARG A C 1
ATOM 2622 O O . ARG A 1 367 ? -12.020 -42.671 38.720 1.00 32.62 389 ARG A O 1
ATOM 2630 N N . LEU A 1 368 ? -10.378 -41.131 38.790 1.00 29.46 390 LEU A N 1
ATOM 2631 C CA . LEU A 1 368 ? -10.258 -41.104 37.338 1.00 31.15 390 LEU A CA 1
ATOM 2632 C C . LEU A 1 368 ? -9.765 -42.445 36.811 1.00 34.25 390 LEU A C 1
ATOM 2633 O O . LEU A 1 368 ? -10.285 -42.955 35.810 1.00 37.42 390 LEU A O 1
ATOM 2638 N N . LEU A 1 369 ? -8.796 -43.060 37.499 1.00 34.42 391 LEU A N 1
ATOM 2639 C CA . LEU A 1 369 ? -8.353 -44.394 37.105 1.00 37.15 391 LEU A CA 1
ATOM 2640 C C . LEU A 1 369 ? -9.466 -45.421 37.271 1.00 36.31 391 LEU A C 1
ATOM 2641 O O . LEU A 1 369 ? -9.583 -46.354 36.468 1.00 35.03 391 LEU A O 1
ATOM 2646 N N . LEU A 1 370 ? -10.266 -45.296 38.333 1.00 32.06 392 LEU A N 1
ATOM 2647 C CA . LEU A 1 370 ? -11.384 -46.214 38.507 1.00 28.80 392 LEU A CA 1
ATOM 2648 C C . LEU A 1 370 ? -12.415 -46.054 37.392 1.00 33.15 392 LEU A C 1
ATOM 2649 O O . LEU A 1 370 ? -13.068 -47.032 37.010 1.00 38.33 392 LEU A O 1
ATOM 2654 N N . VAL A 1 371 ? -12.577 -44.837 36.860 1.00 33.75 393 VAL A N 1
ATOM 2655 C CA . VAL A 1 371 ? -13.454 -44.633 35.708 1.00 31.14 393 VAL A CA 1
ATOM 2656 C C . VAL A 1 371 ? -12.895 -45.347 34.486 1.00 34.65 393 VAL A C 1
ATOM 2657 O O . VAL A 1 371 ? -13.617 -46.054 33.773 1.00 42.67 393 VAL A O 1
ATOM 2661 N N . GLN A 1 372 ? -11.595 -45.180 34.238 1.00 37.62 394 GLN A N 1
ATOM 2662 C CA . GLN A 1 372 ? -10.949 -45.856 33.119 1.00 40.53 394 GLN A CA 1
ATOM 2663 C C . GLN A 1 372 ? -11.126 -47.368 33.215 1.00 49.38 394 GLN A C 1
ATOM 2664 O O . GLN A 1 372 ? -11.405 -48.033 32.210 1.00 49.85 394 GLN A O 1
ATOM 2670 N N . ASP A 1 373 ? -10.980 -47.927 34.420 1.00 47.08 395 ASP A N 1
ATOM 2671 C CA . ASP A 1 373 ? -11.176 -49.361 34.607 1.00 45.04 395 ASP A CA 1
ATOM 2672 C C . ASP A 1 373 ? -12.596 -49.776 34.237 1.00 43.99 395 ASP A C 1
ATOM 2673 O O . ASP A 1 373 ? -12.804 -50.798 33.570 1.00 42.84 395 ASP A O 1
ATOM 2678 N N . ALA A 1 374 ? -13.591 -49.008 34.689 1.00 32.40 396 ALA A N 1
ATOM 2679 C CA . ALA A 1 374 ? -14.980 -49.343 34.385 1.00 36.85 396 ALA A CA 1
ATOM 2680 C C . ALA A 1 374 ? -15.244 -49.298 32.886 1.00 40.85 396 ALA A C 1
ATOM 2681 O O . ALA A 1 374 ? -15.952 -50.158 32.345 1.00 44.20 396 ALA A O 1
ATOM 2683 N N . VAL A 1 375 ? -14.672 -48.308 32.199 1.00 39.82 397 VAL A N 1
ATOM 2684 C CA . VAL A 1 375 ? -14.851 -48.203 30.757 1.00 39.95 397 VAL A CA 1
ATOM 2685 C C . VAL A 1 375 ? -14.156 -49.361 30.052 1.00 48.19 397 VAL A C 1
ATOM 2686 O O . VAL A 1 375 ? -14.724 -49.988 29.150 1.00 49.67 397 VAL A O 1
ATOM 2690 N N . GLU A 1 376 ? -12.928 -49.682 30.470 1.00 44.90 398 GLU A N 1
ATOM 2691 C CA . GLU A 1 376 ? -12.209 -50.796 29.863 1.00 45.76 398 GLU A CA 1
ATOM 2692 C C . GLU A 1 376 ? -12.937 -52.116 30.102 1.00 51.11 398 GLU A C 1
ATOM 2693 O O . GLU A 1 376 ? -12.917 -53.009 29.246 1.00 54.46 398 GLU A O 1
ATOM 2699 N N . LYS A 1 377 ? -13.574 -52.268 31.268 1.00 45.98 399 LYS A N 1
ATOM 2700 C CA . LYS A 1 377 ? -14.399 -53.451 31.496 1.00 47.85 399 LYS A CA 1
ATOM 2701 C C . LYS A 1 377 ? -15.584 -53.496 30.540 1.00 54.30 399 LYS A C 1
ATOM 2702 O O . LYS A 1 377 ? -15.972 -54.574 30.071 1.00 53.74 399 LYS A O 1
ATOM 2708 N N . CYS A 1 378 ? -16.182 -52.336 30.243 1.00 53.88 400 CYS A N 1
ATOM 2709 C CA . CYS A 1 378 ? -17.252 -52.299 29.249 1.00 53.20 400 CYS A CA 1
ATOM 2710 C C . CYS A 1 378 ? -16.746 -52.726 27.880 1.00 45.86 400 CYS A C 1
ATOM 2711 O O . CYS A 1 378 ? -17.435 -53.455 27.157 1.00 45.01 400 CYS A O 1
ATOM 2714 N N . PHE A 1 379 ? -15.534 -52.302 27.515 1.00 46.33 401 PHE A N 1
ATOM 2715 C CA . PHE A 1 379 ? -14.966 -52.715 26.237 1.00 53.60 401 PHE A CA 1
ATOM 2716 C C . PHE A 1 379 ? -14.772 -54.222 26.178 1.00 63.22 401 PHE A C 1
ATOM 2717 O O . PHE A 1 379 ? -15.075 -54.853 25.161 1.00 66.11 401 PHE A O 1
ATOM 2725 N N . LYS A 1 380 ? -14.282 -54.821 27.264 1.00 63.99 402 LYS A N 1
ATOM 2726 C CA . LYS A 1 380 ? -14.004 -56.252 27.238 1.00 62.07 402 LYS A CA 1
ATOM 2727 C C . LYS A 1 380 ? -15.271 -57.067 27.019 1.00 66.71 402 LYS A C 1
ATOM 2728 O O . LYS A 1 380 ? -15.236 -58.112 26.355 1.00 72.99 402 LYS A O 1
ATOM 2734 N N . GLU A 1 381 ? -16.401 -56.596 27.534 1.00 63.03 403 GLU A N 1
ATOM 2735 C CA . GLU A 1 381 ? -17.614 -57.396 27.581 1.00 66.33 403 GLU A CA 1
ATOM 2736 C C . GLU A 1 381 ? -18.651 -56.984 26.544 1.00 70.24 403 GLU A C 1
ATOM 2737 O O . GLU A 1 381 ? -19.676 -57.661 26.414 1.00 67.79 403 GLU A O 1
ATOM 2743 N N . LYS A 1 382 ? -18.404 -55.911 25.786 1.00 70.51 404 LYS A N 1
ATOM 2744 C CA . LYS A 1 382 ? -19.293 -55.536 24.694 1.00 64.86 404 LYS A CA 1
ATOM 2745 C C . LYS A 1 382 ? -18.559 -55.086 23.436 1.00 66.82 404 LYS A C 1
ATOM 2746 O O . LYS A 1 382 ? -19.222 -54.828 22.427 1.00 72.72 404 LYS A O 1
ATOM 2752 N N . ASN A 1 383 ? -17.221 -55.011 23.460 1.00 60.37 405 ASN A N 1
ATOM 2753 C CA . ASN A 1 383 ? -16.363 -54.514 22.382 1.00 52.40 405 ASN A CA 1
ATOM 2754 C C . ASN A 1 383 ? -16.432 -52.996 22.284 1.00 53.91 405 ASN A C 1
ATOM 2755 O O . ASN A 1 383 ? -17.507 -52.399 22.423 1.00 59.87 405 ASN A O 1
ATOM 2760 N N . LYS A 1 384 ? -15.271 -52.376 22.045 1.00 47.57 406 LYS A N 1
ATOM 2761 C CA . LYS A 1 384 ? -15.123 -50.922 22.138 1.00 49.06 406 LYS A CA 1
ATOM 2762 C C . LYS A 1 384 ? -16.122 -50.169 21.268 1.00 58.12 406 LYS A C 1
ATOM 2763 O O . LYS A 1 384 ? -16.795 -49.248 21.739 1.00 49.23 406 LYS A O 1
ATOM 2769 N N . GLU A 1 385 ? -16.235 -50.546 19.990 1.00 62.68 407 GLU A N 1
ATOM 2770 C CA . GLU A 1 385 ? -17.077 -49.792 19.059 1.00 65.52 407 GLU A CA 1
ATOM 2771 C C . GLU A 1 385 ? -18.572 -49.989 19.283 1.00 61.46 407 GLU A C 1
ATOM 2772 O O . GLU A 1 385 ? -19.356 -49.346 18.582 1.00 67.78 407 GLU A O 1
ATOM 2778 N N . ASN A 1 386 ? -18.999 -50.862 20.202 1.00 54.54 408 ASN A N 1
ATOM 2779 C CA . ASN A 1 386 ? -20.403 -50.843 20.613 1.00 55.72 408 ASN A CA 1
ATOM 2780 C C . ASN A 1 386 ? -20.631 -50.065 21.907 1.00 58.39 408 ASN A C 1
ATOM 2781 O O . ASN A 1 386 ? -21.789 -49.872 22.310 1.00 56.89 408 ASN A O 1
ATOM 2786 N N . VAL A 1 387 ? -19.567 -49.627 22.573 1.00 52.93 409 VAL A N 1
ATOM 2787 C CA . VAL A 1 387 ? -19.673 -48.803 23.775 1.00 44.03 409 VAL A CA 1
ATOM 2788 C C . VAL A 1 387 ? -19.486 -47.327 23.452 1.00 40.95 409 VAL A C 1
ATOM 2789 O O . VAL A 1 387 ? -20.213 -46.482 23.969 1.00 51.46 409 VAL A O 1
ATOM 2793 N N . ILE A 1 388 ? -18.505 -46.998 22.618 1.00 37.99 410 ILE A N 1
ATOM 2794 C CA . ILE A 1 388 ? -18.250 -45.615 22.238 1.00 44.18 410 ILE A CA 1
ATOM 2795 C C . ILE A 1 388 ? -19.285 -45.194 21.201 1.00 53.73 410 ILE A C 1
ATOM 2796 O O . ILE A 1 388 ? -19.320 -45.735 20.092 1.00 54.41 410 ILE A O 1
ATOM 2801 N N . ILE A 1 389 ? -20.132 -44.229 21.561 1.00 52.52 411 ILE A N 1
ATOM 2802 C CA . ILE A 1 389 ? -21.160 -43.698 20.670 1.00 51.50 411 ILE A CA 1
ATOM 2803 C C . ILE A 1 389 ? -20.755 -42.298 20.237 1.00 50.34 411 ILE A C 1
ATOM 2804 O O . ILE A 1 389 ? -20.612 -41.394 21.071 1.00 55.15 411 ILE A O 1
ATOM 2809 N N . GLU A 1 390 ? -20.582 -42.114 18.930 1.00 49.34 412 GLU A N 1
ATOM 2810 C CA . GLU A 1 390 ? -20.326 -40.795 18.359 1.00 55.04 412 GLU A CA 1
ATOM 2811 C C . GLU A 1 390 ? -21.671 -40.183 17.993 1.00 55.22 412 GLU A C 1
ATOM 2812 O O . GLU A 1 390 ? -22.229 -40.472 16.934 1.00 60.20 412 GLU A O 1
ATOM 2818 N N . ASP A 1 391 ? -22.212 -39.358 18.889 1.00 50.52 413 ASP A N 1
ATOM 2819 C CA . ASP A 1 391 ? -23.448 -38.636 18.628 1.00 48.60 413 ASP A CA 1
ATOM 2820 C C . ASP A 1 391 ? -23.197 -37.181 18.266 1.00 46.18 413 ASP A C 1
ATOM 2821 O O . ASP A 1 391 ? -24.147 -36.394 18.208 1.00 48.28 413 ASP A O 1
ATOM 2826 N N . HIS A 1 392 ? -21.934 -36.811 18.039 1.00 47.56 414 HIS A N 1
ATOM 2827 C CA . HIS A 1 392 ? -21.516 -35.477 17.617 1.00 50.34 414 HIS A CA 1
ATOM 2828 C C . HIS A 1 392 ? -21.762 -34.417 18.684 1.00 55.46 414 HIS A C 1
ATOM 2829 O O . HIS A 1 392 ? -21.762 -33.217 18.384 1.00 48.75 414 HIS A O 1
ATOM 2836 N N . LEU A 1 393 ? -21.942 -34.834 19.933 1.00 57.86 415 LEU A N 1
ATOM 2837 C CA . LEU A 1 393 ? -22.063 -33.901 21.044 1.00 53.54 415 LEU A CA 1
ATOM 2838 C C . LEU A 1 393 ? -20.892 -34.103 22.001 1.00 46.49 415 LEU A C 1
ATOM 2839 O O . LEU A 1 393 ? -20.661 -33.285 22.891 1.00 48.19 415 LEU A O 1
ATOM 2844 N N . GLU B 1 43 ? -6.788 -7.917 44.284 1.00 54.95 65 GLU B N 1
ATOM 2845 C CA . GLU B 1 43 ? -7.958 -8.075 43.421 1.00 61.93 65 GLU B CA 1
ATOM 2846 C C . GLU B 1 43 ? -7.939 -9.446 42.723 1.00 56.26 65 GLU B C 1
ATOM 2847 O O . GLU B 1 43 ? -6.887 -10.079 42.629 1.00 55.73 65 GLU B O 1
ATOM 2853 N N . TYR B 1 44 ? -9.092 -9.899 42.223 1.00 49.25 66 TYR B N 1
ATOM 2854 C CA . TYR B 1 44 ? -9.260 -11.296 41.832 1.00 45.86 66 TYR B CA 1
ATOM 2855 C C . TYR B 1 44 ? -9.773 -11.425 40.405 1.00 41.80 66 TYR B C 1
ATOM 2856 O O . TYR B 1 44 ? -10.547 -10.592 39.921 1.00 43.91 66 TYR B O 1
ATOM 2865 N N . PHE B 1 45 ? -9.329 -12.503 39.748 1.00 34.15 67 PHE B N 1
ATOM 2866 C CA . PHE B 1 45 ? -9.778 -12.897 38.408 1.00 36.78 67 PHE B CA 1
ATOM 2867 C C . PHE B 1 45 ? -9.320 -11.902 37.337 1.00 39.52 67 PHE B C 1
ATOM 2868 O O . PHE B 1 45 ? -10.023 -11.660 36.356 1.00 36.94 67 PHE B O 1
ATOM 2876 N N . ASN B 1 46 ? -8.126 -11.341 37.507 1.00 39.88 68 ASN B N 1
ATOM 2877 C CA . ASN B 1 46 ? -7.599 -10.356 36.571 1.00 42.58 68 ASN B CA 1
ATOM 2878 C C . ASN B 1 46 ? -6.819 -11.039 35.456 1.00 40.87 68 ASN B C 1
ATOM 2879 O O . ASN B 1 46 ? -6.018 -11.945 35.710 1.00 37.36 68 ASN B O 1
ATOM 2884 N N . ILE B 1 47 ? -7.095 -10.628 34.221 1.00 36.57 69 ILE B N 1
ATOM 2885 C CA . ILE B 1 47 ? -6.284 -10.964 33.057 1.00 36.37 69 ILE B CA 1
ATOM 2886 C C . ILE B 1 47 ? -5.945 -9.655 32.356 1.00 35.40 69 ILE B C 1
ATOM 2887 O O . ILE B 1 47 ? -6.837 -8.842 32.091 1.00 34.74 69 ILE B O 1
ATOM 2892 N N . HIS B 1 48 ? -4.664 -9.432 32.086 1.00 36.32 70 HIS B N 1
ATOM 2893 C CA . HIS B 1 48 ? -4.274 -8.209 31.401 1.00 36.70 70 HIS B CA 1
ATOM 2894 C C . HIS B 1 48 ? -4.422 -8.362 29.891 1.00 31.87 70 HIS B C 1
ATOM 2895 O O . HIS B 1 48 ? -4.184 -9.438 29.331 1.00 30.62 70 HIS B O 1
ATOM 2902 N N . ALA B 1 49 ? -4.808 -7.260 29.238 1.00 33.70 71 ALA B N 1
ATOM 2903 C CA . ALA B 1 49 ? -5.112 -7.281 27.809 1.00 25.16 71 ALA B CA 1
ATOM 2904 C C . ALA B 1 49 ? -3.936 -7.778 26.976 1.00 21.95 71 ALA B C 1
ATOM 2905 O O . ALA B 1 49 ? -4.133 -8.461 25.966 1.00 35.18 71 ALA B O 1
ATOM 2907 N N . TRP B 1 50 ? -2.702 -7.434 27.358 1.00 23.59 72 TRP B N 1
ATOM 2908 C CA . TRP B 1 50 ? -1.576 -7.885 26.542 1.00 24.26 72 TRP B CA 1
ATOM 2909 C C . TRP B 1 50 ? -1.393 -9.398 26.628 1.00 29.45 72 TRP B C 1
ATOM 2910 O O . TRP B 1 50 ? -0.875 -10.014 25.690 1.00 29.05 72 TRP B O 1
ATOM 2921 N N . ASP B 1 51 ? -1.799 -10.012 27.743 1.00 29.04 73 ASP B N 1
ATOM 2922 C CA . ASP B 1 51 ? -1.805 -11.471 27.821 1.00 29.99 73 ASP B CA 1
ATOM 2923 C C . ASP B 1 51 ? -2.934 -12.060 26.987 1.00 25.88 73 ASP B C 1
ATOM 2924 O O . ASP B 1 51 ? -2.779 -13.130 26.387 1.00 31.67 73 ASP B O 1
ATOM 2929 N N . VAL B 1 52 ? -4.087 -11.390 26.957 1.00 26.33 74 VAL B N 1
ATOM 2930 C CA . VAL B 1 52 ? -5.171 -11.828 26.084 1.00 27.80 74 VAL B CA 1
ATOM 2931 C C . VAL B 1 52 ? -4.699 -11.876 24.636 1.00 30.32 74 VAL B C 1
ATOM 2932 O O . VAL B 1 52 ? -4.952 -12.849 23.915 1.00 32.85 74 VAL B O 1
ATOM 2936 N N . TRP B 1 53 ? -3.976 -10.840 24.200 1.00 25.90 75 TRP B N 1
ATOM 2937 C CA . TRP B 1 53 ? -3.453 -10.787 22.836 1.00 24.95 75 TRP B CA 1
ATOM 2938 C C . TRP B 1 53 ? -2.440 -11.896 22.585 1.00 23.85 75 TRP B C 1
ATOM 2939 O O . TRP B 1 53 ? -2.495 -12.583 21.558 1.00 25.02 75 TRP B O 1
ATOM 2950 N N . HIS B 1 54 ? -1.490 -12.079 23.504 1.00 26.38 76 HIS B N 1
ATOM 2951 C CA . HIS B 1 54 ? -0.458 -13.086 23.280 1.00 31.03 76 HIS B CA 1
ATOM 2952 C C . HIS B 1 54 ? -1.042 -14.494 23.249 1.00 32.21 76 HIS B C 1
ATOM 2953 O O . HIS B 1 54 ? -0.571 -15.340 22.483 1.00 33.50 76 HIS B O 1
ATOM 2960 N N . ASP B 1 55 ? -2.081 -14.757 24.042 1.00 31.12 77 ASP B N 1
ATOM 2961 C CA . ASP B 1 55 ? -2.642 -16.097 24.148 1.00 35.74 77 ASP B CA 1
ATOM 2962 C C . ASP B 1 55 ? -3.683 -16.425 23.082 1.00 39.09 77 ASP B C 1
ATOM 2963 O O . ASP B 1 55 ? -4.000 -17.606 22.904 1.00 39.93 77 ASP B O 1
ATOM 2968 N N . MET B 1 56 ? -4.218 -15.439 22.360 1.00 37.44 78 MET B N 1
ATOM 2969 C CA . MET B 1 56 ? -5.265 -15.748 21.392 1.00 31.48 78 MET B CA 1
ATOM 2970 C C . MET B 1 56 ? -4.717 -16.195 20.045 1.00 34.85 78 MET B C 1
ATOM 2971 O O . MET B 1 56 ? -5.478 -16.727 19.232 1.00 37.95 78 MET B O 1
ATOM 2976 N N . ILE B 1 57 ? -3.427 -16.013 19.793 1.00 30.36 79 ILE B N 1
ATOM 2977 C CA . ILE B 1 57 ? -2.851 -16.363 18.502 1.00 30.88 79 ILE B CA 1
ATOM 2978 C C . ILE B 1 57 ? -2.606 -17.866 18.438 1.00 38.25 79 ILE B C 1
ATOM 2979 O O . ILE B 1 57 ? -2.043 -18.462 19.365 1.00 38.04 79 ILE B O 1
ATOM 2984 N N . SER B 1 58 ? -3.039 -18.480 17.341 1.00 36.85 80 SER B N 1
ATOM 2985 C CA . SER B 1 58 ? -2.627 -19.815 16.935 1.00 44.95 80 SER B CA 1
ATOM 2986 C C . SER B 1 58 ? -2.209 -19.735 15.473 1.00 46.04 80 SER B C 1
ATOM 2987 O O . SER B 1 58 ? -2.387 -18.705 14.814 1.00 42.13 80 SER B O 1
ATOM 2990 N N . VAL B 1 59 ? -1.658 -20.828 14.943 1.00 40.70 81 VAL B N 1
ATOM 2991 C CA . VAL B 1 59 ? -1.050 -20.727 13.620 1.00 37.56 81 VAL B CA 1
ATOM 2992 C C . VAL B 1 59 ? -2.088 -20.510 12.521 1.00 38.50 81 VAL B C 1
ATOM 2993 O O . VAL B 1 59 ? -1.725 -20.095 11.412 1.00 39.70 81 VAL B O 1
ATOM 2997 N N . ARG B 1 60 ? -3.375 -20.751 12.788 1.00 36.54 82 ARG B N 1
ATOM 2998 C CA . ARG B 1 60 ? -4.412 -20.480 11.797 1.00 35.98 82 ARG B CA 1
ATOM 2999 C C . ARG B 1 60 ? -5.371 -19.367 12.220 1.00 35.99 82 ARG B C 1
ATOM 3000 O O . ARG B 1 60 ? -6.436 -19.214 11.610 1.00 32.86 82 ARG B O 1
ATOM 3008 N N . ALA B 1 61 ? -5.007 -18.556 13.215 1.00 31.47 83 ALA B N 1
ATOM 3009 C CA . ALA B 1 61 ? -5.880 -17.459 13.632 1.00 34.46 83 ALA B CA 1
ATOM 3010 C C . ALA B 1 61 ? -5.083 -16.455 14.449 1.00 37.35 83 ALA B C 1
ATOM 3011 O O . ALA B 1 61 ? -4.506 -16.819 15.478 1.00 38.85 83 ALA B O 1
ATOM 3013 N N . LEU B 1 62 ? -5.058 -15.194 14.007 1.00 31.66 84 LEU B N 1
ATOM 3014 C CA . LEU B 1 62 ? -4.462 -14.159 14.847 1.00 26.12 84 LEU B CA 1
ATOM 3015 C C . LEU B 1 62 ? -5.451 -13.648 15.883 1.00 29.00 84 LEU B C 1
ATOM 3016 O O . LEU B 1 62 ? -5.060 -13.302 17.003 1.00 30.96 84 LEU B O 1
ATOM 3021 N N . THR B 1 63 ? -6.730 -13.590 15.528 1.00 27.79 85 THR B N 1
ATOM 3022 C CA . THR B 1 63 ? -7.765 -13.115 16.430 1.00 29.16 85 THR B CA 1
ATOM 3023 C C . THR B 1 63 ? -8.882 -14.144 16.489 1.00 32.44 85 THR B C 1
ATOM 3024 O O . THR B 1 63 ? -8.898 -15.122 15.737 1.00 31.45 85 THR B O 1
ATOM 3028 N N . VAL B 1 64 ? -9.826 -13.912 17.403 1.00 38.64 86 VAL B N 1
ATOM 3029 C CA . VAL B 1 64 ? -10.880 -14.866 17.707 1.00 40.09 86 VAL B CA 1
ATOM 3030 C C . VAL B 1 64 ? -12.235 -14.181 17.561 1.00 40.60 86 VAL B C 1
ATOM 3031 O O . VAL B 1 64 ? -12.339 -12.955 17.501 1.00 33.75 86 VAL B O 1
ATOM 3035 N N . ASP B 1 65 ? -13.284 -15.008 17.517 1.00 35.67 87 ASP B N 1
ATOM 3036 C CA . ASP B 1 65 ? -14.651 -14.527 17.348 1.00 41.49 87 ASP B CA 1
ATOM 3037 C C . ASP B 1 65 ? -15.166 -13.750 18.555 1.00 39.94 87 ASP B C 1
ATOM 3038 O O . ASP B 1 65 ? -16.071 -12.922 18.400 1.00 50.71 87 ASP B O 1
ATOM 3043 N N . SER B 1 66 ? -14.607 -13.984 19.740 1.00 36.86 88 SER B N 1
ATOM 3044 C CA . SER B 1 66 ? -15.134 -13.403 20.971 1.00 31.51 88 SER B CA 1
ATOM 3045 C C . SER B 1 66 ? -14.991 -11.887 20.973 1.00 27.58 88 SER B C 1
ATOM 3046 O O . SER B 1 66 ? -13.873 -11.360 20.988 1.00 37.26 88 SER B O 1
ATOM 3049 N N . ASP B 1 67 ? -16.127 -11.183 20.986 1.00 30.58 89 ASP B N 1
ATOM 3050 C CA . ASP B 1 67 ? -16.099 -9.731 21.115 1.00 28.38 89 ASP B CA 1
ATOM 3051 C C . ASP B 1 67 ? -15.572 -9.301 22.473 1.00 30.50 89 ASP B C 1
ATOM 3052 O O . ASP B 1 67 ? -14.962 -8.232 22.587 1.00 30.22 89 ASP B O 1
ATOM 3057 N N . VAL B 1 68 ? -15.809 -10.102 23.513 1.00 24.91 90 VAL B N 1
ATOM 3058 C CA . VAL B 1 68 ? -15.315 -9.743 24.837 1.00 23.54 90 VAL B CA 1
ATOM 3059 C C . VAL B 1 68 ? -13.797 -9.664 24.821 1.00 21.97 90 VAL B C 1
ATOM 3060 O O . VAL B 1 68 ? -13.205 -8.704 25.326 1.00 27.05 90 VAL B O 1
ATOM 3064 N N . GLU B 1 69 ? -13.146 -10.662 24.219 1.00 23.44 91 GLU B N 1
ATOM 3065 C CA . GLU B 1 69 ? -11.688 -10.667 24.177 1.00 31.88 91 GLU B CA 1
ATOM 3066 C C . GLU B 1 69 ? -11.147 -9.548 23.293 1.00 33.46 91 GLU B C 1
ATOM 3067 O O . GLU B 1 69 ? -10.173 -8.879 23.661 1.00 26.20 91 GLU B O 1
ATOM 3073 N N . ILE B 1 70 ? -11.760 -9.326 22.126 1.00 27.07 92 ILE B N 1
ATOM 3074 C CA . ILE B 1 70 ? -11.238 -8.315 21.209 1.00 26.23 92 ILE B CA 1
ATOM 3075 C C . ILE B 1 70 ? -11.494 -6.912 21.749 1.00 24.64 92 ILE B C 1
ATOM 3076 O O . ILE B 1 70 ? -10.593 -6.064 21.746 1.00 28.69 92 ILE B O 1
ATOM 3081 N N . TYR B 1 71 ? -12.711 -6.648 22.247 1.00 24.98 93 TYR B N 1
ATOM 3082 C CA . TYR B 1 71 ? -12.998 -5.338 22.826 1.00 29.01 93 TYR B CA 1
ATOM 3083 C C . TYR B 1 71 ? -12.101 -5.058 24.020 1.00 30.20 93 TYR B C 1
ATOM 3084 O O . TYR B 1 71 ? -11.724 -3.904 24.260 1.00 30.73 93 TYR B O 1
ATOM 3093 N N . LYS B 1 72 ? -11.762 -6.096 24.783 1.00 30.06 94 LYS B N 1
ATOM 3094 C CA . LYS B 1 72 ? -10.826 -5.930 25.887 1.00 27.29 94 LYS B CA 1
ATOM 3095 C C . LYS B 1 72 ? -9.470 -5.456 25.381 1.00 27.27 94 LYS B C 1
ATOM 3096 O O . LYS B 1 72 ? -8.861 -4.553 25.964 1.00 25.06 94 LYS B O 1
ATOM 3102 N N . VAL B 1 73 ? -8.995 -6.035 24.277 1.00 25.17 95 VAL B N 1
ATOM 3103 C CA . VAL B 1 73 ? -7.699 -5.640 23.733 1.00 27.78 95 VAL B CA 1
ATOM 3104 C C . VAL B 1 73 ? -7.772 -4.245 23.117 1.00 23.85 95 VAL B C 1
ATOM 3105 O O . VAL B 1 73 ? -6.914 -3.394 23.376 1.00 25.36 95 VAL B O 1
ATOM 3109 N N . LEU B 1 74 ? -8.814 -3.976 22.322 1.00 20.93 96 LEU B N 1
ATOM 3110 C CA . LEU B 1 74 ? -8.949 -2.663 21.684 1.00 23.38 96 LEU B CA 1
ATOM 3111 C C . LEU B 1 74 ? -9.048 -1.549 22.721 1.00 26.60 96 LEU B C 1
ATOM 3112 O O . LEU B 1 74 ? -8.440 -0.482 22.562 1.00 27.42 96 LEU B O 1
ATOM 3117 N N . LYS B 1 75 ? -9.821 -1.777 23.787 1.00 26.32 97 LYS B N 1
ATOM 3118 C CA . LYS B 1 75 ? -9.967 -0.770 24.835 1.00 25.29 97 LYS B CA 1
ATOM 3119 C C . LYS B 1 75 ? -8.625 -0.452 25.477 1.00 22.00 97 LYS B C 1
ATOM 3120 O O . LYS B 1 75 ? -8.329 0.711 25.770 1.00 26.26 97 LYS B O 1
ATOM 3126 N N . ALA B 1 76 ? -7.797 -1.471 25.702 1.00 24.11 98 ALA B N 1
ATOM 3127 C CA . ALA B 1 76 ? -6.482 -1.219 26.279 1.00 28.06 98 ALA B CA 1
ATOM 3128 C C . ALA B 1 76 ? -5.585 -0.458 25.310 1.00 27.33 98 ALA B C 1
ATOM 3129 O O . ALA B 1 76 ? -4.869 0.461 25.721 1.00 29.26 98 ALA B O 1
ATOM 3131 N N . MET B 1 77 ? -5.589 -0.836 24.024 1.00 23.17 99 MET B N 1
ATOM 3132 C CA . MET B 1 77 ? -4.841 -0.067 23.029 1.00 23.02 99 MET B CA 1
ATOM 3133 C C . MET B 1 77 ? -5.315 1.375 22.992 1.00 27.06 99 MET B C 1
ATOM 3134 O O . MET B 1 77 ? -4.515 2.301 22.800 1.00 27.19 99 MET B O 1
ATOM 3139 N N . SER B 1 78 ? -6.622 1.578 23.156 1.00 24.20 100 SER B N 1
ATOM 3140 C CA . SER B 1 78 ? -7.206 2.907 23.052 1.00 24.87 100 SER B CA 1
ATOM 3141 C C . SER B 1 78 ? -6.772 3.815 24.199 1.00 31.71 100 SER B C 1
ATOM 3142 O O . SER B 1 78 ? -6.641 5.030 24.007 1.00 26.18 100 SER B O 1
ATOM 3145 N N . SER B 1 79 ? -6.544 3.259 25.393 1.00 30.91 101 SER B N 1
ATOM 3146 C CA . SER B 1 79 ? -6.310 4.081 26.575 1.00 32.17 101 SER B CA 1
ATOM 3147 C C . SER B 1 79 ? -4.942 3.912 27.225 1.00 31.45 101 SER B C 1
ATOM 3148 O O . SER B 1 79 ? -4.611 4.710 28.109 1.00 33.62 101 SER B O 1
ATOM 3151 N N . ALA B 1 80 ? -4.149 2.911 26.840 1.00 30.27 102 ALA B N 1
ATOM 3152 C CA . ALA B 1 80 ? -2.875 2.667 27.513 1.00 28.14 102 ALA B CA 1
ATOM 3153 C C . ALA B 1 80 ? -1.945 3.870 27.399 1.00 35.76 102 ALA B C 1
ATOM 3154 O O . ALA B 1 80 ? -1.851 4.511 26.350 1.00 29.39 102 ALA B O 1
ATOM 3156 N N . LYS B 1 81 ? -1.240 4.158 28.488 1.00 29.65 103 LYS B N 1
ATOM 3157 C CA . LYS B 1 81 ? -0.251 5.223 28.487 1.00 27.75 103 LYS B CA 1
ATOM 3158 C C . LYS B 1 81 ? 0.913 4.871 27.569 1.00 29.08 103 LYS B C 1
ATOM 3159 O O . LYS B 1 81 ? 1.382 3.730 27.540 1.00 25.57 103 LYS B O 1
ATOM 3165 N N . ILE B 1 82 ? 1.377 5.861 26.815 1.00 23.02 104 ILE B N 1
ATOM 3166 C CA . ILE B 1 82 ? 2.545 5.689 25.958 1.00 24.13 104 ILE B CA 1
ATOM 3167 C C . ILE B 1 82 ? 3.789 5.926 26.802 1.00 27.84 104 ILE B C 1
ATOM 3168 O O . ILE B 1 82 ? 3.947 6.995 27.398 1.00 28.71 104 ILE B O 1
ATOM 3173 N N . THR B 1 83 ? 4.672 4.929 26.860 1.00 25.45 105 THR B N 1
ATOM 3174 C CA . THR B 1 83 ? 5.883 5.035 27.667 1.00 29.76 105 THR B CA 1
ATOM 3175 C C . THR B 1 83 ? 7.131 5.330 26.850 1.00 29.44 105 THR B C 1
ATOM 3176 O O . THR B 1 83 ? 8.119 5.806 27.416 1.00 29.14 105 THR B O 1
ATOM 3180 N N . GLN B 1 84 ? 7.119 5.041 25.549 1.00 28.00 106 GLN B N 1
ATOM 3181 C CA . GLN B 1 84 ? 8.215 5.371 24.647 1.00 27.03 106 GLN B CA 1
ATOM 3182 C C . GLN B 1 84 ? 7.620 5.642 23.277 1.00 27.16 106 GLN B C 1
ATOM 3183 O O . GLN B 1 84 ? 6.550 5.127 22.941 1.00 25.73 106 GLN B O 1
ATOM 3189 N N . ALA B 1 85 ? 8.320 6.447 22.483 1.00 27.31 107 ALA B N 1
ATOM 3190 C CA . ALA B 1 85 ? 7.898 6.696 21.112 1.00 24.48 107 ALA B CA 1
ATOM 3191 C C . ALA B 1 85 ? 9.146 6.913 20.275 1.00 26.20 107 ALA B C 1
ATOM 3192 O O . ALA B 1 85 ? 10.041 7.660 20.681 1.00 28.37 107 ALA B O 1
ATOM 3194 N N . THR B 1 86 ? 9.212 6.267 19.117 1.00 19.73 108 THR B N 1
ATOM 3195 C CA . THR B 1 86 ? 10.354 6.434 18.237 1.00 27.69 108 THR B CA 1
ATOM 3196 C C . THR B 1 86 ? 9.905 6.234 16.796 1.00 27.06 108 THR B C 1
ATOM 3197 O O . THR B 1 86 ? 8.724 6.016 16.517 1.00 26.31 108 THR B O 1
ATOM 3201 N N . THR B 1 87 ? 10.872 6.309 15.880 1.00 27.68 109 THR B N 1
ATOM 3202 C CA . THR B 1 87 ? 10.645 6.128 14.453 1.00 30.78 109 THR B CA 1
ATOM 3203 C C . THR B 1 87 ? 11.956 5.620 13.863 1.00 38.30 109 THR B C 1
ATOM 3204 O O . THR B 1 87 ? 13.022 5.785 14.463 1.00 38.22 109 THR B O 1
ATOM 3208 N N . GLY B 1 88 ? 11.877 4.986 12.687 1.00 38.99 110 GLY B N 1
ATOM 3209 C CA . GLY B 1 88 ? 12.981 4.218 12.147 1.00 42.98 110 GLY B CA 1
ATOM 3210 C C . GLY B 1 88 ? 13.470 4.733 10.799 1.00 41.92 110 GLY B C 1
ATOM 3211 O O . GLY B 1 88 ? 12.824 5.554 10.156 1.00 36.06 110 GLY B O 1
ATOM 3212 N N . TYR B 1 89 ? 14.636 4.236 10.379 1.00 43.45 111 TYR B N 1
ATOM 3213 C CA . TYR B 1 89 ? 15.203 4.629 9.092 1.00 45.47 111 TYR B CA 1
ATOM 3214 C C . TYR B 1 89 ? 14.751 3.760 7.921 1.00 46.94 111 TYR B C 1
ATOM 3215 O O . TYR B 1 89 ? 14.797 4.223 6.774 1.00 39.01 111 TYR B O 1
ATOM 3224 N N . LYS B 1 90 ? 14.324 2.525 8.168 1.00 54.08 112 LYS B N 1
ATOM 3225 C CA . LYS B 1 90 ? 13.957 1.627 7.081 1.00 57.25 112 LYS B CA 1
ATOM 3226 C C . LYS B 1 90 ? 12.545 1.908 6.589 1.00 48.47 112 LYS B C 1
ATOM 3227 O O . LYS B 1 90 ? 11.687 2.378 7.337 1.00 46.93 112 LYS B O 1
ATOM 3233 N N . GLY B 1 91 ? 12.317 1.633 5.310 1.00 43.67 113 GLY B N 1
ATOM 3234 C CA . GLY B 1 91 ? 10.994 1.719 4.727 1.00 40.42 113 GLY B CA 1
ATOM 3235 C C . GLY B 1 91 ? 10.745 3.031 4.001 1.00 43.57 113 GLY B C 1
ATOM 3236 O O . GLY B 1 91 ? 11.540 3.973 4.033 1.00 51.93 113 GLY B O 1
ATOM 3237 N N . THR B 1 92 ? 9.596 3.078 3.331 1.00 38.72 114 THR B N 1
ATOM 3238 C CA . THR B 1 92 ? 9.196 4.233 2.541 1.00 43.41 114 THR B CA 1
ATOM 3239 C C . THR B 1 92 ? 8.082 5.056 3.174 1.00 41.59 114 THR B C 1
ATOM 3240 O O . THR B 1 92 ? 7.760 6.125 2.649 1.00 44.18 114 THR B O 1
ATOM 3244 N N . GLN B 1 93 ? 7.462 4.577 4.249 1.00 32.38 115 GLN B N 1
ATOM 3245 C CA . GLN B 1 93 ? 6.261 5.183 4.804 1.00 27.28 115 GLN B CA 1
ATOM 3246 C C . GLN B 1 93 ? 6.576 5.829 6.143 1.00 29.50 115 GLN B C 1
ATOM 3247 O O . GLN B 1 93 ? 7.317 5.270 6.959 1.00 30.28 115 GLN B O 1
ATOM 3253 N N . LEU B 1 94 ? 5.996 7.002 6.375 1.00 30.46 116 LEU B N 1
ATOM 3254 C CA . LEU B 1 94 ? 6.160 7.674 7.657 1.00 25.39 116 LEU B CA 1
ATOM 3255 C C . LEU B 1 94 ? 5.258 7.012 8.692 1.00 24.57 116 LEU B C 1
ATOM 3256 O O . LEU B 1 94 ? 4.049 6.870 8.476 1.00 29.70 116 LEU B O 1
ATOM 3261 N N . LYS B 1 95 ? 5.848 6.591 9.802 1.00 21.42 117 LYS B N 1
ATOM 3262 C CA . LYS B 1 95 ? 5.103 6.021 10.914 1.00 23.12 117 LYS B CA 1
ATOM 3263 C C . LYS B 1 95 ? 5.946 6.186 12.168 1.00 29.66 117 LYS B C 1
ATOM 3264 O O . LYS B 1 95 ? 7.091 6.644 12.115 1.00 27.28 117 LYS B O 1
ATOM 3270 N N . ALA B 1 96 ? 5.372 5.795 13.300 1.00 25.45 118 ALA B N 1
ATOM 3271 C CA . ALA B 1 96 ? 6.063 5.789 14.574 1.00 30.29 118 ALA B CA 1
ATOM 3272 C C . ALA B 1 96 ? 5.812 4.454 15.256 1.00 31.84 118 ALA B C 1
ATOM 3273 O O . ALA B 1 96 ? 4.928 3.688 14.866 1.00 28.30 118 ALA B O 1
ATOM 3275 N N . MET B 1 97 ? 6.592 4.184 16.295 1.00 26.00 119 MET B N 1
ATOM 3276 C CA . MET B 1 97 ? 6.415 3.000 17.121 1.00 26.36 119 MET B CA 1
ATOM 3277 C C . MET B 1 97 ? 6.242 3.460 18.561 1.00 20.94 119 MET B C 1
ATOM 3278 O O . MET B 1 97 ? 7.106 4.163 19.097 1.00 26.84 119 MET B O 1
ATOM 3283 N N . PHE B 1 98 ? 5.114 3.091 19.167 1.00 21.60 120 PHE B N 1
ATOM 3284 C CA . PHE B 1 98 ? 4.793 3.419 20.551 1.00 25.70 120 PHE B CA 1
ATOM 3285 C C . PHE B 1 98 ? 4.914 2.168 21.409 1.00 29.25 120 PHE B C 1
ATOM 3286 O O . PHE B 1 98 ? 4.460 1.089 21.016 1.00 28.26 120 PHE B O 1
ATOM 3294 N N . SER B 1 99 ? 5.500 2.330 22.588 1.00 24.57 121 SER B N 1
ATOM 3295 C CA . SER B 1 99 ? 5.484 1.314 23.630 1.00 25.23 121 SER B CA 1
ATOM 3296 C C . SER B 1 99 ? 4.357 1.648 24.605 1.00 26.71 121 SER B C 1
ATOM 3297 O O . SER B 1 99 ? 4.362 2.725 25.217 1.00 29.93 121 SER B O 1
ATOM 3300 N N . LEU B 1 100 ? 3.381 0.753 24.737 1.00 21.90 122 LEU B N 1
ATOM 3301 C CA . LEU B 1 100 ? 2.264 0.996 25.643 1.00 29.74 122 LEU B CA 1
ATOM 3302 C C . LEU B 1 100 ? 2.498 0.323 26.991 1.00 33.09 122 LEU B C 1
ATOM 3303 O O . LEU B 1 100 ? 3.082 -0.763 27.073 1.00 32.10 122 LEU B O 1
ATOM 3308 N N . ASP B 1 101 ? 2.025 0.982 28.045 1.00 38.56 123 ASP B N 1
ATOM 3309 C CA . ASP B 1 101 ? 2.283 0.557 29.411 1.00 39.85 123 ASP B CA 1
ATOM 3310 C C . ASP B 1 101 ? 1.534 -0.733 29.732 1.00 37.50 123 ASP B C 1
ATOM 3311 O O . ASP B 1 101 ? 0.554 -1.102 29.075 1.00 30.42 123 ASP B O 1
ATOM 3316 N N . GLY B 1 102 ? 2.022 -1.421 30.759 1.00 36.82 124 GLY B N 1
ATOM 3317 C CA . GLY B 1 102 ? 1.416 -2.628 31.269 1.00 40.55 124 GLY B CA 1
ATOM 3318 C C . GLY B 1 102 ? 2.409 -3.378 32.135 1.00 43.77 124 GLY B C 1
ATOM 3319 O O . GLY B 1 102 ? 3.565 -2.961 32.275 1.00 38.00 124 GLY B O 1
ATOM 3320 N N . PRO B 1 103 ? 1.987 -4.500 32.733 1.00 45.21 125 PRO B N 1
ATOM 3321 C CA . PRO B 1 103 ? 2.958 -5.344 33.455 1.00 42.54 125 PRO B CA 1
ATOM 3322 C C . PRO B 1 103 ? 4.137 -5.723 32.580 1.00 40.94 125 PRO B C 1
ATOM 3323 O O . PRO B 1 103 ? 5.287 -5.732 33.036 1.00 42.36 125 PRO B O 1
ATOM 3327 N N . GLN B 1 104 ? 3.870 -6.005 31.313 1.00 40.35 126 GLN B N 1
ATOM 3328 C CA . GLN B 1 104 ? 4.880 -6.050 30.273 1.00 37.78 126 GLN B CA 1
ATOM 3329 C C . GLN B 1 104 ? 4.561 -4.950 29.270 1.00 42.81 126 GLN B C 1
ATOM 3330 O O . GLN B 1 104 ? 3.402 -4.545 29.119 1.00 34.88 126 GLN B O 1
ATOM 3336 N N . ILE B 1 105 ? 5.589 -4.455 28.598 1.00 40.77 127 ILE B N 1
ATOM 3337 C CA . ILE B 1 105 ? 5.412 -3.396 27.610 1.00 41.67 127 ILE B CA 1
ATOM 3338 C C . ILE B 1 105 ? 4.879 -4.006 26.319 1.00 34.89 127 ILE B C 1
ATOM 3339 O O . ILE B 1 105 ? 5.311 -5.086 25.905 1.00 32.23 127 ILE B O 1
ATOM 3344 N N . GLN B 1 106 ? 3.936 -3.317 25.676 1.00 35.60 128 GLN B N 1
ATOM 3345 C CA . GLN B 1 106 ? 3.349 -3.769 24.417 1.00 30.09 128 GLN B CA 1
ATOM 3346 C C . GLN B 1 106 ? 3.617 -2.736 23.329 1.00 26.87 128 GLN B C 1
ATOM 3347 O O . GLN B 1 106 ? 3.162 -1.591 23.431 1.00 27.35 128 GLN B O 1
ATOM 3353 N N . ASN B 1 107 ? 4.330 -3.144 22.281 1.00 22.97 129 ASN B N 1
ATOM 3354 C CA . ASN B 1 107 ? 4.626 -2.238 21.178 1.00 24.22 129 ASN B CA 1
ATOM 3355 C C . ASN B 1 107 ? 3.474 -2.195 20.176 1.00 28.58 129 ASN B C 1
ATOM 3356 O O . ASN B 1 107 ? 2.805 -3.202 19.926 1.00 25.30 129 ASN B O 1
ATOM 3361 N N . VAL B 1 108 ? 3.258 -1.010 19.591 1.00 23.19 130 VAL B N 1
ATOM 3362 C CA . VAL B 1 108 ? 2.308 -0.832 18.496 1.00 20.78 130 VAL B CA 1
ATOM 3363 C C . VAL B 1 108 ? 2.959 0.010 17.409 1.00 20.82 130 VAL B C 1
ATOM 3364 O O . VAL B 1 108 ? 3.822 0.851 17.679 1.00 27.04 130 VAL B O 1
ATOM 3368 N N . VAL B 1 109 ? 2.544 -0.229 16.167 1.00 23.33 131 VAL B N 1
ATOM 3369 C CA . VAL B 1 109 ? 2.817 0.697 15.074 1.00 26.85 131 VAL B CA 1
ATOM 3370 C C . VAL B 1 109 ? 1.788 1.820 15.125 1.00 25.06 131 VAL B C 1
ATOM 3371 O O . VAL B 1 109 ? 0.593 1.576 15.330 1.00 20.37 131 VAL B O 1
ATOM 3375 N N . PHE B 1 110 ? 2.233 3.059 14.941 1.00 24.12 132 PHE B N 1
ATOM 3376 C CA . PHE B 1 110 ? 1.321 4.194 14.852 1.00 23.27 132 PHE B CA 1
ATOM 3377 C C . PHE B 1 110 ? 1.383 4.769 13.446 1.00 21.68 132 PHE B C 1
ATOM 3378 O O . PHE B 1 110 ? 2.431 5.265 13.017 1.00 20.93 132 PHE B O 1
ATOM 3386 N N . LYS B 1 111 ? 0.258 4.697 12.730 1.00 22.20 133 LYS B N 1
ATOM 3387 C CA . LYS B 1 111 ? 0.167 5.243 11.385 1.00 21.46 133 LYS B CA 1
ATOM 3388 C C . LYS B 1 111 ? -0.648 6.522 11.438 1.00 27.03 133 LYS B C 1
ATOM 3389 O O . LYS B 1 111 ? -1.872 6.459 11.663 1.00 24.94 133 LYS B O 1
ATOM 3395 N N . PRO B 1 112 ? -0.038 7.684 11.227 1.00 24.07 134 PRO B N 1
ATOM 3396 C CA . PRO B 1 112 ? -0.784 8.942 11.328 1.00 19.62 134 PRO B CA 1
ATOM 3397 C C . PRO B 1 112 ? -1.753 9.133 10.179 1.00 20.41 134 PRO B C 1
ATOM 3398 O O . PRO B 1 112 ? -1.566 8.612 9.072 1.00 21.53 134 PRO B O 1
ATOM 3402 N N . LYS B 1 113 ? -2.801 9.896 10.465 1.00 19.72 135 LYS B N 1
ATOM 3403 C CA . LYS B 1 113 ? -3.659 10.413 9.410 1.00 20.78 135 LYS B CA 1
ATOM 3404 C C . LYS B 1 113 ? -2.836 11.278 8.461 1.00 26.36 135 LYS B C 1
ATOM 3405 O O . LYS B 1 113 ? -2.035 12.115 8.896 1.00 24.51 135 LYS B O 1
ATOM 3411 N N . ARG B 1 114 ? -3.030 11.074 7.165 1.00 20.26 136 ARG B N 1
ATOM 3412 C CA . ARG B 1 114 ? -2.322 11.840 6.159 1.00 25.50 136 ARG B CA 1
ATOM 3413 C C . ARG B 1 114 ? -3.245 12.540 5.178 1.00 28.64 136 ARG B C 1
ATOM 3414 O O . ARG B 1 114 ? -2.786 13.449 4.480 1.00 29.88 136 ARG B O 1
ATOM 3422 N N . TYR B 1 115 ? -4.524 12.169 5.122 1.00 24.99 137 TYR B N 1
ATOM 3423 C CA . TYR B 1 115 ? -5.462 12.682 4.135 1.00 28.81 137 TYR B CA 1
ATOM 3424 C C . TYR B 1 115 ? -6.811 12.920 4.800 1.00 31.27 137 TYR B C 1
ATOM 3425 O O . TYR B 1 115 ? -7.122 12.330 5.836 1.00 32.93 137 TYR B O 1
ATOM 3434 N N . SER B 1 116 ? -7.637 13.753 4.167 1.00 28.15 138 SER B N 1
ATOM 3435 C CA . SER B 1 116 ? -9.039 13.833 4.555 1.00 28.77 138 SER B CA 1
ATOM 3436 C C . SER B 1 116 ? -9.758 12.529 4.211 1.00 26.99 138 SER B C 1
ATOM 3437 O O . SER B 1 116 ? -9.287 11.728 3.401 1.00 29.00 138 SER B O 1
ATOM 3440 N N . ARG B 1 117 ? -10.917 12.311 4.842 1.00 28.32 139 ARG B N 1
ATOM 3441 C CA . ARG B 1 117 ? -11.687 11.108 4.538 1.00 32.80 139 ARG B CA 1
ATOM 3442 C C . ARG B 1 117 ? -12.150 11.062 3.086 1.00 30.59 139 ARG B C 1
ATOM 3443 O O . ARG B 1 117 ? -12.435 9.975 2.579 1.00 36.06 139 ARG B O 1
ATOM 3451 N N . ASN B 1 118 ? -12.239 12.205 2.407 1.00 30.74 140 ASN B N 1
ATOM 3452 C CA . ASN B 1 118 ? -12.729 12.242 1.034 1.00 38.38 140 ASN B CA 1
ATOM 3453 C C . ASN B 1 118 ? -11.610 12.273 -0.004 1.00 37.64 140 ASN B C 1
ATOM 3454 O O . ASN B 1 118 ? -11.887 12.475 -1.192 1.00 36.46 140 ASN B O 1
ATOM 3459 N N . LYS B 1 119 ? -10.366 12.046 0.410 1.00 31.26 141 LYS B N 1
ATOM 3460 C CA . LYS B 1 119 ? -9.252 11.981 -0.531 1.00 34.36 141 LYS B CA 1
ATOM 3461 C C . LYS B 1 119 ? -9.416 10.813 -1.498 1.00 32.15 141 LYS B C 1
ATOM 3462 O O . LYS B 1 119 ? -9.793 9.707 -1.103 1.00 33.06 141 LYS B O 1
ATOM 3468 N N . ILE B 1 120 ? -9.155 11.082 -2.775 1.00 29.31 142 ILE B N 1
ATOM 3469 C CA . ILE B 1 120 ? -9.155 10.088 -3.847 1.00 36.91 142 ILE B CA 1
ATOM 3470 C C . ILE B 1 120 ? -7.721 9.809 -4.283 1.00 36.30 142 ILE B C 1
ATOM 3471 O O . ILE B 1 120 ? -6.985 10.742 -4.632 1.00 38.35 142 ILE B O 1
ATOM 3476 N N . ILE B 1 121 ? -7.312 8.539 -4.228 1.00 42.38 143 ILE B N 1
ATOM 3477 C CA . ILE B 1 121 ? -5.976 8.125 -4.649 1.00 48.27 143 ILE B CA 1
ATOM 3478 C C . ILE B 1 121 ? -6.103 7.467 -6.013 1.00 57.60 143 ILE B C 1
ATOM 3479 O O . ILE B 1 121 ? -6.441 6.278 -6.126 1.00 56.25 143 ILE B O 1
ATOM 3484 N N . LEU B 1 122 ? -5.821 8.232 -7.047 1.00 72.35 144 LEU B N 1
ATOM 3485 C CA . LEU B 1 122 ? -5.767 7.698 -8.393 1.00 82.85 144 LEU B CA 1
ATOM 3486 C C . LEU B 1 122 ? -4.336 7.645 -8.903 1.00 98.67 144 LEU B C 1
ATOM 3487 O O . LEU B 1 122 ? -3.383 7.598 -8.122 1.00 103.27 144 LEU B O 1
ATOM 3492 N N . GLY B 1 123 ? -4.203 7.553 -10.218 1.00 106.49 145 GLY B N 1
ATOM 3493 C CA . GLY B 1 123 ? -2.926 7.334 -10.793 1.00 110.95 145 GLY B CA 1
ATOM 3494 C C . GLY B 1 123 ? -2.708 5.850 -10.687 1.00 115.57 145 GLY B C 1
ATOM 3495 O O . GLY B 1 123 ? -3.647 5.045 -10.776 1.00 118.13 145 GLY B O 1
ATOM 3496 N N . THR B 1 124 ? -1.470 5.524 -10.544 1.00 110.63 146 THR B N 1
ATOM 3497 C CA . THR B 1 124 ? -1.032 4.177 -10.297 1.00 100.62 146 THR B CA 1
ATOM 3498 C C . THR B 1 124 ? -1.855 3.514 -9.178 1.00 88.15 146 THR B C 1
ATOM 3499 O O . THR B 1 124 ? -2.140 4.152 -8.158 1.00 78.17 146 THR B O 1
ATOM 3503 N N . PRO B 1 125 ? -2.259 2.249 -9.349 1.00 84.31 147 PRO B N 1
ATOM 3504 C CA . PRO B 1 125 ? -3.035 1.540 -8.325 1.00 86.28 147 PRO B CA 1
ATOM 3505 C C . PRO B 1 125 ? -2.402 1.530 -6.937 1.00 84.72 147 PRO B C 1
ATOM 3506 O O . PRO B 1 125 ? -3.090 1.175 -5.957 1.00 75.43 147 PRO B O 1
ATOM 3510 N N . TYR B 1 126 ? -1.122 1.932 -6.806 1.00 86.01 148 TYR B N 1
ATOM 3511 C CA . TYR B 1 126 ? -0.376 1.825 -5.550 1.00 88.89 148 TYR B CA 1
ATOM 3512 C C . TYR B 1 126 ? -0.077 3.157 -4.883 1.00 79.95 148 TYR B C 1
ATOM 3513 O O . TYR B 1 126 ? 0.549 3.153 -3.818 1.00 83.05 148 TYR B O 1
ATOM 3522 N N . GLU B 1 127 ? -0.518 4.275 -5.442 1.00 71.47 149 GLU B N 1
ATOM 3523 C CA . GLU B 1 127 ? 0.042 5.572 -5.071 1.00 73.89 149 GLU B CA 1
ATOM 3524 C C . GLU B 1 127 ? -0.194 5.941 -3.606 1.00 77.08 149 GLU B C 1
ATOM 3525 O O . GLU B 1 127 ? -1.145 5.483 -2.963 1.00 79.98 149 GLU B O 1
ATOM 3531 N N . GLY B 1 128 ? 0.718 6.764 -3.071 1.00 61.00 150 GLY B N 1
ATOM 3532 C CA . GLY B 1 128 ? 0.424 7.598 -1.919 1.00 46.76 150 GLY B CA 1
ATOM 3533 C C . GLY B 1 128 ? 0.871 7.054 -0.577 1.00 35.70 150 GLY B C 1
ATOM 3534 O O . GLY B 1 128 ? 1.547 6.029 -0.449 1.00 33.06 150 GLY B O 1
ATOM 3535 N N . TYR B 1 129 ? 0.488 7.807 0.449 1.00 27.21 151 TYR B N 1
ATOM 3536 C CA . TYR B 1 129 ? 0.736 7.443 1.830 1.00 27.16 151 TYR B CA 1
ATOM 3537 C C . TYR B 1 129 ? -0.242 6.365 2.285 1.00 28.19 151 TYR B C 1
ATOM 3538 O O . TYR B 1 129 ? -1.346 6.225 1.756 1.00 30.07 151 TYR B O 1
ATOM 3547 N N . ASP B 1 130 ? 0.175 5.620 3.305 1.00 26.02 152 ASP B N 1
ATOM 3548 C CA . ASP B 1 130 ? -0.710 4.684 3.986 1.00 23.63 152 ASP B CA 1
ATOM 3549 C C . ASP B 1 130 ? -1.897 5.416 4.604 1.00 25.99 152 ASP B C 1
ATOM 3550 O O . ASP B 1 130 ? -1.738 6.465 5.237 1.00 24.31 152 ASP B O 1
ATOM 3555 N N . ARG B 1 131 ? -3.094 4.851 4.435 1.00 20.62 153 ARG B N 1
ATOM 3556 C CA . ARG B 1 131 ? -4.315 5.438 4.987 1.00 22.29 153 ARG B CA 1
ATOM 3557 C C . ARG B 1 131 ? -4.620 4.790 6.333 1.00 22.73 153 ARG B C 1
ATOM 3558 O O . ARG B 1 131 ? -4.955 3.606 6.393 1.00 24.21 153 ARG B O 1
ATOM 3566 N N . HIS B 1 132 ? -4.550 5.586 7.405 1.00 22.31 154 HIS B N 1
ATOM 3567 C CA . HIS B 1 132 ? -4.784 5.069 8.752 1.00 19.18 154 HIS B CA 1
ATOM 3568 C C . HIS B 1 132 ? -6.192 4.501 8.896 1.00 23.83 154 HIS B C 1
ATOM 3569 O O . HIS B 1 132 ? -6.389 3.478 9.564 1.00 21.99 154 HIS B O 1
ATOM 3576 N N . ASN B 1 133 ? -7.191 5.159 8.291 1.00 19.47 155 ASN B N 1
ATOM 3577 C CA . ASN B 1 133 ? -8.559 4.666 8.420 1.00 25.62 155 ASN B CA 1
ATOM 3578 C C . ASN B 1 133 ? -8.763 3.377 7.637 1.00 25.30 155 ASN B C 1
ATOM 3579 O O . ASN B 1 133 ? -9.649 2.585 7.975 1.00 23.93 155 ASN B O 1
ATOM 3584 N N . ALA B 1 134 ? -7.947 3.144 6.608 1.00 21.66 156 ALA B N 1
ATOM 3585 C CA . ALA B 1 134 ? -8.035 1.894 5.862 1.00 23.32 156 ALA B CA 1
ATOM 3586 C C . ALA B 1 134 ? -7.561 0.708 6.698 1.00 20.06 156 ALA B C 1
ATOM 3587 O O . ALA B 1 134 ? -8.113 -0.390 6.575 1.00 23.58 156 ALA B O 1
ATOM 3589 N N . GLU B 1 135 ? -6.521 0.894 7.530 1.00 21.55 157 GLU B N 1
ATOM 3590 C CA . GLU B 1 135 ? -6.097 -0.186 8.426 1.00 24.52 157 GLU B CA 1
ATOM 3591 C C . GLU B 1 135 ? -7.220 -0.585 9.368 1.00 20.91 157 GLU B C 1
ATOM 3592 O O . GLU B 1 135 ? -7.421 -1.774 9.637 1.00 23.51 157 GLU B O 1
ATOM 3598 N N . ILE B 1 136 ? -7.932 0.403 9.914 1.00 22.53 158 ILE B N 1
ATOM 3599 C CA . ILE B 1 136 ? -9.028 0.109 10.832 1.00 22.08 158 ILE B CA 1
ATOM 3600 C C . ILE B 1 136 ? -10.120 -0.670 10.118 1.00 24.80 158 ILE B C 1
ATOM 3601 O O . ILE B 1 136 ? -10.579 -1.712 10.597 1.00 24.93 158 ILE B O 1
ATOM 3606 N N . ALA B 1 137 ? -10.533 -0.188 8.945 1.00 22.45 159 ALA B N 1
ATOM 3607 C CA . ALA B 1 137 ? -11.597 -0.853 8.206 1.00 22.28 159 ALA B CA 1
ATOM 3608 C C . ALA B 1 137 ? -11.180 -2.254 7.779 1.00 21.98 159 ALA B C 1
ATOM 3609 O O . ALA B 1 137 ? -11.976 -3.197 7.856 1.00 24.17 159 ALA B O 1
ATOM 3611 N N . ALA B 1 138 ? -9.935 -2.414 7.326 1.00 24.82 160 ALA B N 1
ATOM 3612 C CA . ALA B 1 138 ? -9.491 -3.727 6.871 1.00 21.92 160 ALA B CA 1
ATOM 3613 C C . ALA B 1 138 ? -9.442 -4.719 8.026 1.00 27.03 160 ALA B C 1
ATOM 3614 O O . ALA B 1 138 ? -9.760 -5.900 7.851 1.00 23.37 160 ALA B O 1
ATOM 3616 N N . PHE B 1 139 ? -9.065 -4.254 9.218 1.00 22.00 161 PHE B N 1
ATOM 3617 C CA . PHE B 1 139 ? -9.004 -5.141 10.369 1.00 24.71 161 PHE B CA 1
ATOM 3618 C C . PHE B 1 139 ? -10.386 -5.681 10.714 1.00 26.42 161 PHE B C 1
ATOM 3619 O O . PHE B 1 139 ? -10.560 -6.889 10.918 1.00 27.99 161 PHE B O 1
ATOM 3627 N N . HIS B 1 140 ? -11.392 -4.807 10.748 1.00 24.39 162 HIS B N 1
ATOM 3628 C CA . HIS B 1 140 ? -12.739 -5.270 11.077 1.00 27.78 162 HIS B CA 1
ATOM 3629 C C . HIS B 1 140 ? -13.341 -6.105 9.957 1.00 26.07 162 HIS B C 1
ATOM 3630 O O . HIS B 1 140 ? -14.102 -7.043 10.227 1.00 26.94 162 HIS B O 1
ATOM 3637 N N . LEU B 1 141 ? -13.008 -5.801 8.701 1.00 24.43 163 LEU B N 1
ATOM 3638 C CA . LEU B 1 141 ? -13.529 -6.622 7.617 1.00 25.00 163 LEU B CA 1
ATOM 3639 C C . LEU B 1 141 ? -12.908 -8.014 7.638 1.00 28.30 163 LEU B C 1
ATOM 3640 O O . LEU B 1 141 ? -13.574 -8.989 7.282 1.00 28.45 163 LEU B O 1
ATOM 3645 N N . ASP B 1 142 ? -11.658 -8.120 8.092 1.00 26.55 164 ASP B N 1
ATOM 3646 C CA . ASP B 1 142 ? -11.010 -9.417 8.203 1.00 31.85 164 ASP B CA 1
ATOM 3647 C C . ASP B 1 142 ? -11.695 -10.305 9.238 1.00 33.83 164 ASP B C 1
ATOM 3648 O O . ASP B 1 142 ? -11.798 -11.523 9.043 1.00 27.10 164 ASP B O 1
ATOM 3653 N N . ARG B 1 143 ? -12.187 -9.711 10.322 1.00 32.06 165 ARG B N 1
ATOM 3654 C CA . ARG B 1 143 ? -12.989 -10.472 11.274 1.00 30.16 165 ARG B CA 1
ATOM 3655 C C . ARG B 1 143 ? -14.383 -10.770 10.724 1.00 30.26 165 ARG B C 1
ATOM 3656 O O . ARG B 1 143 ? -14.886 -11.892 10.864 1.00 33.67 165 ARG B O 1
ATOM 3664 N N . LEU B 1 144 ? -15.012 -9.787 10.076 1.00 29.82 166 LEU B N 1
ATOM 3665 C CA . LEU B 1 144 ? -16.365 -9.977 9.558 1.00 32.15 166 LEU B CA 1
ATOM 3666 C C . LEU B 1 144 ? -16.421 -11.113 8.543 1.00 38.76 166 LEU B C 1
ATOM 3667 O O . LEU B 1 144 ? -17.386 -11.886 8.521 1.00 40.44 166 LEU B O 1
ATOM 3672 N N . LEU B 1 145 ? -15.406 -11.226 7.687 1.00 34.85 167 LEU B N 1
ATOM 3673 C CA . LEU B 1 145 ? -15.367 -12.303 6.704 1.00 32.56 167 LEU B CA 1
ATOM 3674 C C . LEU B 1 145 ? -14.821 -13.608 7.264 1.00 31.70 167 LEU B C 1
ATOM 3675 O O . LEU B 1 145 ? -14.726 -14.585 6.517 1.00 35.61 167 LEU B O 1
ATOM 3680 N N . GLY B 1 146 ? -14.453 -13.651 8.540 1.00 36.00 168 GLY B N 1
ATOM 3681 C CA . GLY B 1 146 ? -14.019 -14.891 9.147 1.00 34.13 168 GLY B CA 1
ATOM 3682 C C . GLY B 1 146 ? -12.603 -15.312 8.838 1.00 37.50 168 GLY B C 1
ATOM 3683 O O . GLY B 1 146 ? -12.255 -16.474 9.078 1.00 35.58 168 GLY B O 1
ATOM 3684 N N . PHE B 1 147 ? -11.773 -14.412 8.308 1.00 38.01 169 PHE B N 1
ATOM 3685 C CA . PHE B 1 147 ? -10.376 -14.756 8.062 1.00 31.22 169 PHE B CA 1
ATOM 3686 C C . PHE B 1 147 ? -9.580 -14.781 9.360 1.00 31.85 169 PHE B C 1
ATOM 3687 O O . PHE B 1 147 ? -8.809 -15.714 9.600 1.00 35.69 169 PHE B O 1
ATOM 3695 N N . TYR B 1 148 ? -9.762 -13.766 10.216 1.00 27.93 170 TYR B N 1
ATOM 3696 C CA . TYR B 1 148 ? -9.079 -13.674 11.516 1.00 30.40 170 TYR B CA 1
ATOM 3697 C C . TYR B 1 148 ? -7.560 -13.734 11.364 1.00 29.17 170 TYR B C 1
ATOM 3698 O O . TYR B 1 148 ? -6.857 -14.343 12.176 1.00 31.49 170 TYR B O 1
ATOM 3707 N N . ARG B 1 149 ? -7.049 -13.065 10.328 1.00 28.21 171 ARG B N 1
ATOM 3708 C CA . ARG B 1 149 ? -5.626 -13.068 10.004 1.00 33.52 171 ARG B CA 1
ATOM 3709 C C . ARG B 1 149 ? -4.975 -11.695 10.127 1.00 29.09 171 ARG B C 1
ATOM 3710 O O . ARG B 1 149 ? -3.821 -11.533 9.711 1.00 26.22 171 ARG B O 1
ATOM 3718 N N . ALA B 1 150 ? -5.676 -10.707 10.687 1.00 22.00 172 ALA B N 1
ATOM 3719 C CA . ALA B 1 150 ? -5.166 -9.348 10.841 1.00 24.92 172 ALA B CA 1
ATOM 3720 C C . ALA B 1 150 ? -4.989 -8.996 12.312 1.00 21.19 172 ALA B C 1
ATOM 3721 O O . ALA B 1 150 ? -5.884 -9.273 13.119 1.00 26.32 172 ALA B O 1
ATOM 3723 N N . PRO B 1 151 ? -3.858 -8.408 12.694 1.00 25.64 173 PRO B N 1
ATOM 3724 C CA . PRO B 1 151 ? -3.685 -7.971 14.076 1.00 24.45 173 PRO B CA 1
ATOM 3725 C C . PRO B 1 151 ? -4.638 -6.853 14.427 1.00 19.69 173 PRO B C 1
ATOM 3726 O O . PRO B 1 151 ? -5.061 -6.069 13.553 1.00 21.76 173 PRO B O 1
ATOM 3730 N N . PRO B 1 152 ? -5.035 -6.747 15.696 1.00 22.62 174 PRO B N 1
ATOM 3731 C CA . PRO B 1 152 ? -5.928 -5.673 16.141 1.00 17.35 174 PRO B CA 1
ATOM 3732 C C . PRO B 1 152 ? -5.437 -4.282 15.776 1.00 22.83 174 PRO B C 1
ATOM 3733 O O . PRO B 1 152 ? -4.248 -3.968 15.871 1.00 25.38 174 PRO B O 1
ATOM 3737 N N . VAL B 1 153 ? -6.386 -3.441 15.357 1.00 20.29 175 VAL B N 1
ATOM 3738 C CA . VAL B 1 153 ? -6.154 -2.037 15.018 1.00 22.08 175 VAL B CA 1
ATOM 3739 C C . VAL B 1 153 ? -7.205 -1.207 15.736 1.00 24.36 175 VAL B C 1
ATOM 3740 O O . VAL B 1 153 ? -8.387 -1.568 15.733 1.00 21.60 175 VAL B O 1
ATOM 3744 N N . VAL B 1 154 ? -6.794 -0.084 16.328 1.00 17.06 176 VAL B N 1
ATOM 3745 C CA . VAL B 1 154 ? -7.741 0.868 16.896 1.00 20.37 176 VAL B CA 1
ATOM 3746 C C . VAL B 1 154 ? -7.349 2.278 16.466 1.00 18.86 176 VAL B C 1
ATOM 3747 O O . VAL B 1 154 ? -6.161 2.592 16.337 1.00 21.68 176 VAL B O 1
ATOM 3751 N N . GLY B 1 155 ? -8.352 3.117 16.212 1.00 22.52 177 GLY B N 1
ATOM 3752 C CA . GLY B 1 155 ? -8.095 4.534 16.008 1.00 17.56 177 GLY B CA 1
ATOM 3753 C C . GLY B 1 155 ? -7.913 5.255 17.331 1.00 21.97 177 GLY B C 1
ATOM 3754 O O . GLY B 1 155 ? -8.485 4.883 18.354 1.00 24.05 177 GLY B O 1
ATOM 3755 N N . ARG B 1 156 ? -7.108 6.316 17.313 1.00 20.68 178 ARG B N 1
ATOM 3756 C CA . ARG B 1 156 ? -6.869 7.047 18.550 1.00 19.44 178 ARG B CA 1
ATOM 3757 C C . ARG B 1 156 ? -6.413 8.467 18.240 1.00 26.65 178 ARG B C 1
ATOM 3758 O O . ARG B 1 156 ? -5.677 8.687 17.275 1.00 24.19 178 ARG B O 1
ATOM 3766 N N . TYR B 1 157 ? -6.848 9.421 19.073 1.00 21.48 179 TYR B N 1
ATOM 3767 C CA . TYR B 1 157 ? -6.389 10.805 18.990 1.00 24.74 179 TYR B CA 1
ATOM 3768 C C . TYR B 1 157 ? -5.221 10.985 19.952 1.00 22.41 179 TYR B C 1
ATOM 3769 O O . TYR B 1 157 ? -5.403 10.944 21.171 1.00 23.94 179 TYR B O 1
ATOM 3778 N N . ILE B 1 158 ? -4.030 11.219 19.409 1.00 24.26 180 ILE B N 1
ATOM 3779 C CA . ILE B 1 158 ? -2.810 11.308 20.201 1.00 25.90 180 ILE B CA 1
ATOM 3780 C C . ILE B 1 158 ? -2.509 12.782 20.425 1.00 28.28 180 ILE B C 1
ATOM 3781 O O . ILE B 1 158 ? -2.359 13.542 19.461 1.00 21.78 180 ILE B O 1
ATOM 3786 N N . ASN B 1 159 ? -2.407 13.182 21.692 1.00 27.77 181 ASN B N 1
ATOM 3787 C CA . ASN B 1 159 ? -1.928 14.514 22.054 1.00 29.99 181 ASN B CA 1
ATOM 3788 C C . ASN B 1 159 ? -0.411 14.457 21.971 1.00 24.94 181 ASN B C 1
ATOM 3789 O O . ASN B 1 159 ? 0.246 13.891 22.843 1.00 25.97 181 ASN B O 1
ATOM 3794 N N . LEU B 1 160 ? 0.151 15.013 20.895 1.00 27.32 182 LEU B N 1
ATOM 3795 C CA . LEU B 1 160 ? 1.589 14.897 20.681 1.00 23.18 182 LEU B CA 1
ATOM 3796 C C . LEU B 1 160 ? 2.380 15.624 21.761 1.00 23.65 182 LEU B C 1
ATOM 3797 O O . LEU B 1 160 ? 3.436 15.143 22.183 1.00 25.18 182 LEU B O 1
ATOM 3802 N N . ALA B 1 161 ? 1.893 16.782 22.222 1.00 24.25 183 ALA B N 1
ATOM 3803 C CA . ALA B 1 161 ? 2.657 17.550 23.201 1.00 28.12 183 ALA B CA 1
ATOM 3804 C C . ALA B 1 161 ? 2.700 16.843 24.551 1.00 25.76 183 ALA B C 1
ATOM 3805 O O . ALA B 1 161 ? 3.764 16.742 25.169 1.00 28.83 183 ALA B O 1
ATOM 3807 N N . ALA B 1 162 ? 1.566 16.318 25.008 1.00 27.78 184 ALA B N 1
ATOM 3808 C CA . ALA B 1 162 ? 1.502 15.711 26.331 1.00 31.02 184 ALA B CA 1
ATOM 3809 C C . ALA B 1 162 ? 1.917 14.244 26.353 1.00 30.92 184 ALA B C 1
ATOM 3810 O O . ALA B 1 162 ? 2.428 13.776 27.378 1.00 33.41 184 ALA B O 1
ATOM 3812 N N . GLU B 1 163 ? 1.703 13.493 25.271 1.00 30.99 185 GLU B N 1
ATOM 3813 C CA . GLU B 1 163 ? 1.939 12.052 25.306 1.00 29.42 185 GLU B CA 1
ATOM 3814 C C . GLU B 1 163 ? 3.194 11.593 24.580 1.00 34.71 185 GLU B C 1
ATOM 3815 O O . GLU B 1 163 ? 3.784 10.593 24.991 1.00 35.99 185 GLU B O 1
ATOM 3821 N N . VAL B 1 164 ? 3.618 12.267 23.516 1.00 29.62 186 VAL B N 1
ATOM 3822 C CA . VAL B 1 164 ? 4.728 11.785 22.698 1.00 26.10 186 VAL B CA 1
ATOM 3823 C C . VAL B 1 164 ? 6.031 12.486 23.043 1.00 33.45 186 VAL B C 1
ATOM 3824 O O . VAL B 1 164 ? 7.035 11.832 23.332 1.00 30.89 186 VAL B O 1
ATOM 3828 N N . LEU B 1 165 ? 6.033 13.819 23.014 1.00 27.05 187 LEU B N 1
ATOM 3829 C CA . LEU B 1 165 ? 7.257 14.573 23.268 1.00 27.94 187 LEU B CA 1
ATOM 3830 C C . LEU B 1 165 ? 7.935 14.216 24.591 1.00 26.43 187 LEU B C 1
ATOM 3831 O O . LEU B 1 165 ? 9.171 14.100 24.597 1.00 27.45 187 LEU B O 1
ATOM 3836 N N . PRO B 1 166 ? 7.237 14.017 25.717 1.00 30.91 188 PRO B N 1
ATOM 3837 C CA . PRO B 1 166 ? 7.961 13.693 26.959 1.00 29.99 188 PRO B CA 1
ATOM 3838 C C . PRO B 1 166 ? 8.569 12.296 27.007 1.00 33.36 188 PRO B C 1
ATOM 3839 O O . PRO B 1 166 ? 9.258 11.996 27.986 1.00 35.80 188 PRO B O 1
ATOM 3843 N N . VAL B 1 167 ? 8.359 11.432 26.010 1.00 29.00 189 VAL B N 1
ATOM 3844 C CA . VAL B 1 167 ? 8.955 10.095 26.025 1.00 27.87 189 VAL B CA 1
ATOM 3845 C C . VAL B 1 167 ? 9.582 9.769 24.674 1.00 32.00 189 VAL B C 1
ATOM 3846 O O . VAL B 1 167 ? 9.913 8.611 24.398 1.00 35.27 189 VAL B O 1
ATOM 3850 N N . ALA B 1 168 ? 9.755 10.779 23.827 1.00 28.88 190 ALA B N 1
ATOM 3851 C CA . ALA B 1 168 ? 10.211 10.561 22.461 1.00 32.33 190 ALA B CA 1
ATOM 3852 C C . ALA B 1 168 ? 11.721 10.373 22.381 1.00 35.09 190 ALA B C 1
ATOM 3853 O O . ALA B 1 168 ? 12.490 11.099 23.016 1.00 40.79 190 ALA B O 1
ATOM 3855 N N . ALA B 1 169 ? 12.140 9.385 21.593 1.00 32.39 191 ALA B N 1
ATOM 3856 C CA . ALA B 1 169 ? 13.551 9.233 21.262 1.00 30.57 191 ALA B CA 1
ATOM 3857 C C . ALA B 1 169 ? 14.021 10.384 20.378 1.00 31.38 191 ALA B C 1
ATOM 3858 O O . ALA B 1 169 ? 13.238 11.006 19.651 1.00 29.91 191 ALA B O 1
ATOM 3860 N N . LYS B 1 170 ? 15.330 10.655 20.443 1.00 30.99 192 LYS B N 1
ATOM 3861 C CA . LYS B 1 170 ? 15.915 11.767 19.697 1.00 34.32 192 LYS B CA 1
ATOM 3862 C C . LYS B 1 170 ? 15.669 11.608 18.202 1.00 34.39 192 LYS B C 1
ATOM 3863 O O . LYS B 1 170 ? 15.496 12.597 17.479 1.00 41.41 192 LYS B O 1
ATOM 3869 N N . LYS B 1 171 ? 15.687 10.363 17.719 1.00 31.93 193 LYS B N 1
ATOM 3870 C CA . LYS B 1 171 ? 15.447 10.084 16.306 1.00 34.40 193 LYS B CA 1
ATOM 3871 C C . LYS B 1 171 ? 14.104 10.643 15.854 1.00 33.77 193 LYS B C 1
ATOM 3872 O O . LYS B 1 171 ? 13.961 11.097 14.714 1.00 32.11 193 LYS B O 1
ATOM 3878 N N . LEU B 1 172 ? 13.098 10.586 16.725 1.00 31.02 194 LEU B N 1
ATOM 3879 C CA . LEU B 1 172 ? 11.782 11.115 16.401 1.00 26.07 194 LEU B CA 1
ATOM 3880 C C . LEU B 1 172 ? 11.667 12.596 16.745 1.00 27.26 194 LEU B C 1
ATOM 3881 O O . LEU B 1 172 ? 11.173 13.381 15.927 1.00 26.33 194 LEU B O 1
ATOM 3886 N N . ALA B 1 173 ? 12.147 12.991 17.932 1.00 30.87 195 ALA B N 1
ATOM 3887 C CA . ALA B 1 173 ? 11.997 14.368 18.406 1.00 22.53 195 ALA B CA 1
ATOM 3888 C C . ALA B 1 173 ? 12.622 15.371 17.444 1.00 29.94 195 ALA B C 1
ATOM 3889 O O . ALA B 1 173 ? 12.073 16.460 17.228 1.00 30.02 195 ALA B O 1
ATOM 3891 N N . THR B 1 174 ? 13.775 15.031 16.863 1.00 23.48 196 THR B N 1
ATOM 3892 C CA . THR B 1 174 ? 14.458 15.963 15.971 1.00 30.14 196 THR B CA 1
ATOM 3893 C C . THR B 1 174 ? 13.761 16.133 14.625 1.00 33.11 196 THR B C 1
ATOM 3894 O O . THR B 1 174 ? 14.278 16.878 13.784 1.00 29.88 196 THR B O 1
ATOM 3898 N N . THR B 1 175 ? 12.633 15.465 14.379 1.00 26.76 197 THR B N 1
ATOM 3899 C CA . THR B 1 175 ? 11.873 15.693 13.155 1.00 28.63 197 THR B CA 1
ATOM 3900 C C . THR B 1 175 ? 10.553 16.412 13.410 1.00 31.65 197 THR B C 1
ATOM 3901 O O . THR B 1 175 ? 9.727 16.508 12.495 1.00 27.47 197 THR B O 1
ATOM 3905 N N . PHE B 1 176 ? 10.342 16.938 14.615 1.00 25.00 198 PHE B N 1
ATOM 3906 C CA . PHE B 1 176 ? 9.170 17.764 14.877 1.00 27.39 198 PHE B CA 1
ATOM 3907 C C . PHE B 1 176 ? 9.357 19.166 14.310 1.00 24.90 198 PHE B C 1
ATOM 3908 O O . PHE B 1 176 ? 10.428 19.766 14.429 1.00 28.85 198 PHE B O 1
ATOM 3916 N N . ILE B 1 177 ? 8.312 19.666 13.647 1.00 29.62 199 ILE B N 1
ATOM 3917 C CA . ILE B 1 177 ? 8.290 20.999 13.058 1.00 27.73 199 ILE B CA 1
ATOM 3918 C C . ILE B 1 177 ? 6.877 21.550 13.191 1.00 29.53 199 ILE B C 1
ATOM 3919 O O . ILE B 1 177 ? 5.941 20.844 13.576 1.00 30.03 199 ILE B O 1
ATOM 3924 N N . LYS B 1 178 ? 6.726 22.820 12.829 1.00 26.58 200 LYS B N 1
ATOM 3925 C CA . LYS B 1 178 ? 5.425 23.465 12.763 1.00 32.72 200 LYS B CA 1
ATOM 3926 C C . LYS B 1 178 ? 5.064 23.744 11.308 1.00 31.53 200 LYS B C 1
ATOM 3927 O O . LYS B 1 178 ? 5.939 23.988 10.474 1.00 31.06 200 LYS B O 1
ATOM 3933 N N . ASP B 1 179 ? 3.771 23.676 10.993 1.00 30.59 201 ASP B N 1
ATOM 3934 C CA . ASP B 1 179 ? 3.311 24.035 9.657 1.00 34.28 201 ASP B CA 1
ATOM 3935 C C . ASP B 1 179 ? 2.983 25.529 9.606 1.00 36.46 201 ASP B C 1
ATOM 3936 O O . ASP B 1 179 ? 3.142 26.258 10.590 1.00 33.15 201 ASP B O 1
ATOM 3941 N N . LYS B 1 180 ? 2.467 25.977 8.459 1.00 32.81 202 LYS B N 1
ATOM 3942 C CA . LYS B 1 180 ? 2.140 27.383 8.246 1.00 36.63 202 LYS B CA 1
ATOM 3943 C C . LYS B 1 180 ? 1.056 27.885 9.195 1.00 35.12 202 LYS B C 1
ATOM 3944 O O . LYS B 1 180 ? 0.985 29.091 9.448 1.00 37.95 202 LYS B O 1
ATOM 3950 N N . ASP B 1 181 ? 0.210 26.998 9.721 1.00 33.16 203 ASP B N 1
ATOM 3951 C CA . ASP B 1 181 ? -0.820 27.362 10.687 1.00 31.97 203 ASP B CA 1
ATOM 3952 C C . ASP B 1 181 ? -0.423 27.043 12.120 1.00 31.56 203 ASP B C 1
ATOM 3953 O O . ASP B 1 181 ? -1.285 27.051 13.004 1.00 33.78 203 ASP B O 1
ATOM 3958 N N . GLU B 1 182 ? 0.853 26.732 12.362 1.00 32.94 204 GLU B N 1
ATOM 3959 C CA . GLU B 1 182 ? 1.355 26.397 13.701 1.00 29.97 204 GLU B CA 1
ATOM 3960 C C . GLU B 1 182 ? 0.707 25.140 14.280 1.00 30.10 204 GLU B C 1
ATOM 3961 O O . GLU B 1 182 ? 0.582 25.002 15.498 1.00 26.41 204 GLU B O 1
ATOM 3967 N N . ASN B 1 183 ? 0.296 24.213 13.418 1.00 28.63 205 ASN B N 1
ATOM 3968 C CA . ASN B 1 183 ? 0.052 22.851 13.878 1.00 30.24 205 ASN B CA 1
ATOM 3969 C C . ASN B 1 183 ? 1.383 22.170 14.159 1.00 26.70 205 ASN B C 1
ATOM 3970 O O . ASN B 1 183 ? 2.390 22.428 13.493 1.00 26.42 205 ASN B O 1
ATOM 3975 N N . LEU B 1 184 ? 1.379 21.277 15.141 1.00 26.56 206 LEU B N 1
ATOM 3976 C CA . LEU B 1 184 ? 2.579 20.517 15.460 1.00 22.33 206 LEU B CA 1
ATOM 3977 C C . LEU B 1 184 ? 2.650 19.289 14.552 1.00 26.39 206 LEU B C 1
ATOM 3978 O O . LEU B 1 184 ? 1.655 18.575 14.379 1.00 24.05 206 LEU B O 1
ATOM 3983 N N . CYS B 1 185 ? 3.817 19.067 13.941 1.00 21.94 207 CYS B N 1
ATOM 3984 C CA . CYS B 1 185 ? 3.989 18.012 12.951 1.00 24.44 207 CYS B CA 1
ATOM 3985 C C . CYS B 1 185 ? 5.292 17.270 13.200 1.00 28.64 207 CYS B C 1
ATOM 3986 O O . CYS B 1 185 ? 6.160 17.725 13.946 1.00 28.43 207 CYS B O 1
ATOM 3989 N N . PHE B 1 186 ? 5.434 16.124 12.540 1.00 23.76 208 PHE B N 1
ATOM 3990 C CA . PHE B 1 186 ? 6.737 15.490 12.425 1.00 22.23 208 PHE B CA 1
ATOM 3991 C C . PHE B 1 186 ? 6.810 14.813 11.066 1.00 29.38 208 PHE B C 1
ATOM 3992 O O . PHE B 1 186 ? 5.788 14.423 10.495 1.00 30.01 208 PHE B O 1
ATOM 4000 N N . TYR B 1 187 ? 8.030 14.712 10.535 1.00 24.95 209 TYR B N 1
ATOM 4001 C CA . TYR B 1 187 ? 8.244 14.161 9.209 1.00 27.31 209 TYR B CA 1
ATOM 4002 C C . TYR B 1 187 ? 9.113 12.921 9.235 1.00 32.01 209 TYR B C 1
ATOM 4003 O O . TYR B 1 187 ? 9.258 12.262 8.201 1.00 27.96 209 TYR B O 1
ATOM 4012 N N . GLY B 1 188 ? 9.683 12.591 10.380 1.00 21.87 210 GLY B N 1
ATOM 4013 C CA . GLY B 1 188 ? 10.330 11.336 10.580 1.00 28.89 210 GLY B CA 1
ATOM 4014 C C . GLY B 1 188 ? 11.613 11.150 9.803 1.00 36.12 210 GLY B C 1
ATOM 4015 O O . GLY B 1 188 ? 12.193 12.049 9.179 1.00 32.95 210 GLY B O 1
ATOM 4016 N N . LYS B 1 189 ? 12.058 9.919 9.886 1.00 33.15 211 LYS B N 1
ATOM 4017 C CA . LYS B 1 189 ? 13.224 9.431 9.193 1.00 42.14 211 LYS B CA 1
ATOM 4018 C C . LYS B 1 189 ? 12.719 8.176 8.513 1.00 61.97 211 LYS B C 1
ATOM 4019 O O . LYS B 1 189 ? 11.884 7.463 9.076 1.00 81.71 211 LYS B O 1
ATOM 4025 N N . CYS B 1 190 ? 13.099 8.011 7.255 1.00 45.61 212 CYS B N 1
ATOM 4026 C CA . CYS B 1 190 ? 12.768 6.866 6.418 1.00 49.06 212 CYS B CA 1
ATOM 4027 C C . CYS B 1 190 ? 13.222 7.262 5.025 1.00 46.34 212 CYS B C 1
ATOM 4028 O O . CYS B 1 190 ? 13.583 8.425 4.809 1.00 40.28 212 CYS B O 1
ATOM 4031 N N . LEU B 1 191 ? 13.179 6.325 4.078 1.00 50.32 213 LEU B N 1
ATOM 4032 C CA . LEU B 1 191 ? 13.784 6.570 2.774 1.00 42.58 213 LEU B CA 1
ATOM 4033 C C . LEU B 1 191 ? 13.173 7.791 2.089 1.00 39.06 213 LEU B C 1
ATOM 4034 O O . LEU B 1 191 ? 13.902 8.657 1.593 1.00 45.02 213 LEU B O 1
ATOM 4039 N N . TYR B 1 192 ? 11.841 7.904 2.075 1.00 38.71 214 TYR B N 1
ATOM 4040 C CA . TYR B 1 192 ? 11.187 9.047 1.435 1.00 50.23 214 TYR B CA 1
ATOM 4041 C C . TYR B 1 192 ? 10.730 10.117 2.418 1.00 44.62 214 TYR B C 1
ATOM 4042 O O . TYR B 1 192 ? 10.083 11.087 2.008 1.00 39.27 214 TYR B O 1
ATOM 4051 N N . CYS B 1 193 ? 11.081 9.991 3.692 1.00 38.16 215 CYS B N 1
ATOM 4052 C CA . CYS B 1 193 ? 10.655 10.972 4.676 1.00 30.63 215 CYS B CA 1
ATOM 4053 C C . CYS B 1 193 ? 11.438 12.265 4.491 1.00 31.52 215 CYS B C 1
ATOM 4054 O O . CYS B 1 193 ? 12.664 12.245 4.343 1.00 36.05 215 CYS B O 1
ATOM 4057 N N . ASN B 1 194 ? 10.734 13.394 4.489 1.00 33.45 216 ASN B N 1
ATOM 4058 C CA . ASN B 1 194 ? 11.425 14.670 4.380 1.00 35.44 216 ASN B CA 1
ATOM 4059 C C . ASN B 1 194 ? 10.559 15.790 4.938 1.00 37.79 216 ASN B C 1
ATOM 4060 O O . ASN B 1 194 ? 9.344 15.653 5.118 1.00 28.47 216 ASN B O 1
ATOM 4065 N N . ARG B 1 195 ? 11.231 16.916 5.182 1.00 37.78 217 ARG B N 1
ATOM 4066 C CA . ARG B 1 195 ? 10.633 18.079 5.830 1.00 38.49 217 ARG B CA 1
ATOM 4067 C C . ARG B 1 195 ? 9.433 18.644 5.076 1.00 40.18 217 ARG B C 1
ATOM 4068 O O . ARG B 1 195 ? 8.530 19.217 5.698 1.00 36.01 217 ARG B O 1
ATOM 4076 N N . LYS B 1 196 ? 9.378 18.478 3.750 1.00 33.23 218 LYS B N 1
ATOM 4077 C CA . LYS B 1 196 ? 8.247 19.030 3.018 1.00 35.82 218 LYS B CA 1
ATOM 4078 C C . LYS B 1 196 ? 7.032 18.117 3.016 1.00 37.68 218 LYS B C 1
ATOM 4079 O O . LYS B 1 196 ? 5.961 18.542 2.568 1.00 36.16 218 LYS B O 1
ATOM 4085 N N . GLU B 1 197 ? 7.152 16.903 3.553 1.00 32.95 219 GLU B N 1
ATOM 4086 C CA . GLU B 1 197 ? 6.040 15.952 3.617 1.00 29.56 219 GLU B CA 1
ATOM 4087 C C . GLU B 1 197 ? 5.817 15.488 5.053 1.00 33.60 219 GLU B C 1
ATOM 4088 O O . GLU B 1 197 ? 5.988 14.307 5.374 1.00 28.62 219 GLU B O 1
ATOM 4094 N N . PRO B 1 198 ? 5.429 16.390 5.951 1.00 31.00 220 PRO B N 1
ATOM 4095 C CA . PRO B 1 198 ? 5.204 15.984 7.337 1.00 26.31 220 PRO B CA 1
ATOM 4096 C C . PRO B 1 198 ? 3.801 15.425 7.511 1.00 24.48 220 PRO B C 1
ATOM 4097 O O . PRO B 1 198 ? 2.904 15.639 6.694 1.00 26.68 220 PRO B O 1
ATOM 4101 N N . ALA B 1 199 ? 3.636 14.675 8.591 1.00 23.16 221 ALA B N 1
ATOM 4102 C CA . ALA B 1 199 ? 2.320 14.366 9.124 1.00 20.79 221 ALA B CA 1
ATOM 4103 C C . ALA B 1 199 ? 2.004 15.426 10.169 1.00 21.04 221 ALA B C 1
ATOM 4104 O O . ALA B 1 199 ? 2.821 15.674 11.059 1.00 22.56 221 ALA B O 1
ATOM 4106 N N . CYS B 1 200 ? 0.852 16.078 10.046 1.00 22.55 222 CYS B N 1
ATOM 4107 C CA . CYS B 1 200 ? 0.539 17.226 10.887 1.00 26.68 222 CYS B CA 1
ATOM 4108 C C . CYS B 1 200 ? -0.674 16.962 11.765 1.00 28.97 222 CYS B C 1
ATOM 4109 O O . CYS B 1 200 ? -1.683 16.408 11.314 1.00 23.36 222 CYS B O 1
ATOM 4112 N N . ALA B 1 201 ? -0.575 17.393 13.017 1.00 20.93 223 ALA B N 1
ATOM 4113 C CA . ALA B 1 201 ? -1.712 17.305 13.910 1.00 31.01 223 ALA B CA 1
ATOM 4114 C C . ALA B 1 201 ? -2.682 18.451 13.633 1.00 28.79 223 ALA B C 1
ATOM 4115 O O . ALA B 1 201 ? -2.418 19.359 12.843 1.00 24.64 223 ALA B O 1
ATOM 4117 N N . SER B 1 202 ? -3.837 18.376 14.279 1.00 29.31 224 SER B N 1
ATOM 4118 C CA . SER B 1 202 ? -4.745 19.511 14.397 1.00 32.68 224 SER B CA 1
ATOM 4119 C C . SER B 1 202 ? -4.442 20.162 15.746 1.00 27.09 224 SER B C 1
ATOM 4120 O O . SER B 1 202 ? -4.786 19.621 16.800 1.00 25.97 224 SER B O 1
ATOM 4123 N N . ASN B 1 203 ? -3.741 21.290 15.697 1.00 27.98 225 ASN B N 1
ATOM 4124 C CA . ASN B 1 203 ? -3.121 21.937 16.832 1.00 35.57 225 ASN B CA 1
ATOM 4125 C C . ASN B 1 203 ? -2.051 20.984 17.370 1.00 33.75 225 ASN B C 1
ATOM 4126 O O . ASN B 1 203 ? -0.964 20.900 16.785 1.00 26.02 225 ASN B O 1
ATOM 4131 N N . VAL B 1 204 ? -2.318 20.210 18.421 1.00 26.57 226 VAL B N 1
ATOM 4132 C CA . VAL B 1 204 ? -1.368 19.191 18.862 1.00 28.51 226 VAL B CA 1
ATOM 4133 C C . VAL B 1 204 ? -1.970 17.798 18.879 1.00 20.83 226 VAL B C 1
ATOM 4134 O O . VAL B 1 204 ? -1.285 16.846 19.274 1.00 23.74 226 VAL B O 1
ATOM 4138 N N . THR B 1 205 ? -3.215 17.646 18.463 1.00 27.36 227 THR B N 1
ATOM 4139 C CA . THR B 1 205 ? -3.921 16.376 18.519 1.00 26.62 227 THR B CA 1
ATOM 4140 C C . THR B 1 205 ? -3.831 15.712 17.156 1.00 25.45 227 THR B C 1
ATOM 4141 O O . THR B 1 205 ? -4.388 16.209 16.171 1.00 23.61 227 THR B O 1
ATOM 4145 N N . MET B 1 206 ? -3.147 14.581 17.106 1.00 23.49 228 MET B N 1
ATOM 4146 C CA . MET B 1 206 ? -2.992 13.828 15.877 1.00 23.42 228 MET B CA 1
ATOM 4147 C C . MET B 1 206 ? -3.797 12.545 15.876 1.00 26.25 228 MET B C 1
ATOM 4148 O O . MET B 1 206 ? -3.598 11.675 16.731 1.00 22.79 228 MET B O 1
ATOM 4153 N N . GLU B 1 207 ? -4.663 12.420 14.880 1.00 23.96 229 GLU B N 1
ATOM 4154 C CA . GLU B 1 207 ? -5.434 11.210 14.650 1.00 21.19 229 GLU B CA 1
ATOM 4155 C C . GLU B 1 207 ? -4.577 10.160 13.949 1.00 22.62 229 GLU B C 1
ATOM 4156 O O . GLU B 1 207 ? -3.734 10.485 13.109 1.00 25.16 229 GLU B O 1
ATOM 4162 N N . GLY B 1 208 ? -4.765 8.901 14.323 1.00 20.69 230 GLY B N 1
ATOM 4163 C CA . GLY B 1 208 ? -4.057 7.835 13.643 1.00 20.19 230 GLY B CA 1
ATOM 4164 C C . GLY B 1 208 ? -4.584 6.471 14.034 1.00 25.69 230 GLY B C 1
ATOM 4165 O O . GLY B 1 208 ? -5.585 6.346 14.744 1.00 24.57 230 GLY B O 1
ATOM 4166 N N . ALA B 1 209 ? -3.892 5.440 13.553 1.00 20.18 231 ALA B N 1
ATOM 4167 C CA . ALA B 1 209 ? -4.229 4.054 13.846 1.00 19.41 231 ALA B CA 1
ATOM 4168 C C . ALA B 1 209 ? -3.077 3.381 14.582 1.00 20.45 231 ALA B C 1
ATOM 4169 O O . ALA B 1 209 ? -1.905 3.580 14.240 1.00 24.63 231 ALA B O 1
ATOM 4171 N N . LEU B 1 210 ? -3.418 2.578 15.588 1.00 22.53 232 LEU B N 1
ATOM 4172 C CA . LEU B 1 210 ? -2.464 1.766 16.337 1.00 22.44 232 LEU B CA 1
ATOM 4173 C C . LEU B 1 210 ? -2.640 0.310 15.929 1.00 22.65 232 LEU B C 1
ATOM 4174 O O . LEU B 1 210 ? -3.770 -0.191 15.897 1.00 23.54 232 LEU B O 1
ATOM 4179 N N . ILE B 1 211 ? -1.539 -0.361 15.590 1.00 20.68 233 ILE B N 1
ATOM 4180 C CA . ILE B 1 211 ? -1.563 -1.772 15.210 1.00 18.78 233 ILE B CA 1
ATOM 4181 C C . ILE B 1 211 ? -0.637 -2.539 16.147 1.00 23.75 233 ILE B C 1
ATOM 4182 O O . ILE B 1 211 ? 0.541 -2.185 16.281 1.00 24.86 233 ILE B O 1
ATOM 4187 N N . LEU B 1 212 ? -1.158 -3.594 16.775 1.00 21.53 234 LEU B N 1
ATOM 4188 C CA . LEU B 1 212 ? -0.351 -4.389 17.699 1.00 22.31 234 LEU B CA 1
ATOM 4189 C C . LEU B 1 212 ? 0.796 -5.083 16.975 1.00 19.42 234 LEU B C 1
ATOM 4190 O O . LEU B 1 212 ? 0.621 -5.627 15.881 1.00 24.45 234 LEU B O 1
ATOM 4195 N N . TRP B 1 213 ? 1.978 -5.063 17.591 1.00 23.33 235 TRP B N 1
ATOM 4196 C CA . TRP B 1 213 ? 3.035 -5.992 17.199 1.00 24.07 235 TRP B CA 1
ATOM 4197 C C . TRP B 1 213 ? 2.618 -7.429 17.502 1.00 26.23 235 TRP B C 1
ATOM 4198 O O . TRP B 1 213 ? 2.011 -7.708 18.540 1.00 26.27 235 TRP B O 1
ATOM 4209 N N . LEU B 1 214 ? 2.972 -8.350 16.612 1.00 27.96 236 LEU B N 1
ATOM 4210 C CA . LEU B 1 214 ? 2.899 -9.762 16.962 1.00 31.67 236 LEU B CA 1
ATOM 4211 C C . LEU B 1 214 ? 3.948 -10.077 18.027 1.00 26.62 236 LEU B C 1
ATOM 4212 O O . LEU B 1 214 ? 5.058 -9.539 17.982 1.00 34.31 236 LEU B O 1
ATOM 4217 N N . PRO B 1 215 ? 3.641 -10.942 18.987 1.00 27.43 237 PRO B N 1
ATOM 4218 C CA . PRO B 1 215 ? 4.634 -11.278 20.013 1.00 32.99 237 PRO B CA 1
ATOM 4219 C C . PRO B 1 215 ? 5.835 -12.000 19.418 1.00 34.79 237 PRO B C 1
ATOM 4220 O O . PRO B 1 215 ? 5.804 -12.518 18.298 1.00 30.95 237 PRO B O 1
ATOM 4224 N N . GLU B 1 216 ? 6.920 -12.004 20.194 1.00 37.44 238 GLU B N 1
ATOM 4225 C CA . GLU B 1 216 ? 8.174 -12.588 19.734 1.00 45.75 238 GLU B CA 1
ATOM 4226 C C . GLU B 1 216 ? 8.022 -14.074 19.418 1.00 43.72 238 GLU B C 1
ATOM 4227 O O . GLU B 1 216 ? 8.706 -14.595 18.530 1.00 41.96 238 GLU B O 1
ATOM 4233 N N . LYS B 1 217 ? 7.118 -14.761 20.121 1.00 45.74 239 LYS B N 1
ATOM 4234 C CA . LYS B 1 217 ? 6.851 -16.177 19.886 1.00 43.62 239 LYS B CA 1
ATOM 4235 C C . LYS B 1 217 ? 6.386 -16.461 18.457 1.00 49.94 239 LYS B C 1
ATOM 4236 O O . LYS B 1 217 ? 6.485 -17.605 17.998 1.00 42.91 239 LYS B O 1
ATOM 4242 N N . TRP B 1 218 ? 5.913 -15.450 17.727 1.00 47.47 240 TRP B N 1
ATOM 4243 C CA . TRP B 1 218 ? 5.358 -15.633 16.386 1.00 36.99 240 TRP B CA 1
ATOM 4244 C C . TRP B 1 218 ? 6.146 -14.819 15.366 1.00 39.55 240 TRP B C 1
ATOM 4245 O O . TRP B 1 218 ? 5.666 -13.790 14.871 1.00 48.29 240 TRP B O 1
ATOM 4256 N N . PRO B 1 219 ? 7.349 -15.263 15.011 1.00 44.80 241 PRO B N 1
ATOM 4257 C CA . PRO B 1 219 ? 8.120 -14.542 13.995 1.00 43.32 241 PRO B CA 1
ATOM 4258 C C . PRO B 1 219 ? 7.438 -14.609 12.639 1.00 43.96 241 PRO B C 1
ATOM 4259 O O . PRO B 1 219 ? 6.721 -15.560 12.320 1.00 43.48 241 PRO B O 1
ATOM 4263 N N . VAL B 1 220 ? 7.669 -13.571 11.842 1.00 42.86 242 VAL B N 1
ATOM 4264 C CA . VAL B 1 220 ? 7.006 -13.383 10.557 1.00 43.05 242 VAL B CA 1
ATOM 4265 C C . VAL B 1 220 ? 8.038 -13.559 9.451 1.00 46.95 242 VAL B C 1
ATOM 4266 O O . VAL B 1 220 ? 9.125 -12.971 9.511 1.00 51.01 242 VAL B O 1
ATOM 4270 N N . LEU B 1 221 ? 7.703 -14.368 8.446 1.00 41.27 243 LEU B N 1
ATOM 4271 C CA . LEU B 1 221 ? 8.565 -14.595 7.294 1.00 43.87 243 LEU B CA 1
ATOM 4272 C C . LEU B 1 221 ? 7.939 -13.989 6.045 1.00 45.55 243 LEU B C 1
ATOM 4273 O O . LEU B 1 221 ? 6.716 -14.020 5.878 1.00 49.35 243 LEU B O 1
ATOM 4278 N N . LYS B 1 222 ? 8.785 -13.453 5.163 1.00 43.44 244 LYS B N 1
ATOM 4279 C CA . LYS B 1 222 ? 8.355 -12.718 3.979 1.00 38.81 244 LYS B CA 1
ATOM 4280 C C . LYS B 1 222 ? 8.855 -13.398 2.710 1.00 41.06 244 LYS B C 1
ATOM 4281 O O . LYS B 1 222 ? 10.014 -13.815 2.632 1.00 53.38 244 LYS B O 1
ATOM 4287 N N . LEU B 1 223 ? 7.977 -13.507 1.716 1.00 44.94 245 LEU B N 1
ATOM 4288 C CA . LEU B 1 223 ? 8.317 -14.032 0.400 1.00 49.83 245 LEU B CA 1
ATOM 4289 C C . LEU B 1 223 ? 7.705 -13.149 -0.679 1.00 49.21 245 LEU B C 1
ATOM 4290 O O . LEU B 1 223 ? 6.686 -12.490 -0.441 1.00 47.97 245 LEU B O 1
ATOM 4295 N N . PRO B 1 224 ? 8.305 -13.111 -1.869 1.00 48.75 246 PRO B N 1
ATOM 4296 C CA . PRO B 1 224 ? 7.685 -12.370 -2.975 1.00 48.10 246 PRO B CA 1
ATOM 4297 C C . PRO B 1 224 ? 6.380 -13.018 -3.418 1.00 49.38 246 PRO B C 1
ATOM 4298 O O . PRO B 1 224 ? 6.259 -14.244 -3.475 1.00 49.01 246 PRO B O 1
ATOM 4302 N N . HIS B 1 225 ? 5.400 -12.178 -3.726 1.00 46.85 247 HIS B N 1
ATOM 4303 C CA . HIS B 1 225 ? 4.102 -12.661 -4.179 1.00 41.65 247 HIS B CA 1
ATOM 4304 C C . HIS B 1 225 ? 4.182 -13.062 -5.645 1.00 50.74 247 HIS B C 1
ATOM 4305 O O . HIS B 1 225 ? 4.565 -12.234 -6.480 1.00 49.38 247 HIS B O 1
ATOM 4312 N N . PRO B 1 226 ? 3.818 -14.307 -6.006 1.00 49.59 248 PRO B N 1
ATOM 4313 C CA . PRO B 1 226 ? 3.862 -14.722 -7.418 1.00 45.76 248 PRO B CA 1
ATOM 4314 C C . PRO B 1 226 ? 3.087 -13.800 -8.350 1.00 44.84 248 PRO B C 1
ATOM 4315 O O . PRO B 1 226 ? 3.380 -13.732 -9.547 1.00 42.26 248 PRO B O 1
ATOM 4319 N N . TRP B 1 227 ? 2.098 -13.079 -7.819 1.00 44.63 249 TRP B N 1
ATOM 4320 C CA . TRP B 1 227 ? 1.295 -12.168 -8.625 1.00 44.00 249 TRP B CA 1
ATOM 4321 C C . TRP B 1 227 ? 1.649 -10.704 -8.373 1.00 44.24 249 TRP B C 1
ATOM 4322 O O . TRP B 1 227 ? 0.833 -9.817 -8.643 1.00 46.91 249 TRP B O 1
ATOM 4333 N N . ARG B 1 228 ? 2.849 -10.435 -7.858 1.00 39.17 250 ARG B N 1
ATOM 4334 C CA . ARG B 1 228 ? 3.287 -9.062 -7.651 1.00 41.39 250 ARG B CA 1
ATOM 4335 C C . ARG B 1 228 ? 3.418 -8.336 -8.987 1.00 45.72 250 ARG B C 1
ATOM 4336 O O . ARG B 1 228 ? 3.614 -8.945 -10.042 1.00 43.51 250 ARG B O 1
ATOM 4344 N N . ARG B 1 229 ? 3.319 -7.011 -8.931 1.00 41.13 251 ARG B N 1
ATOM 4345 C CA . ARG B 1 229 ? 3.435 -6.173 -10.114 1.00 50.14 251 ARG B CA 1
ATOM 4346 C C . ARG B 1 229 ? 4.898 -5.821 -10.389 1.00 53.00 251 ARG B C 1
ATOM 4347 O O . ARG B 1 229 ? 5.790 -6.057 -9.570 1.00 52.88 251 ARG B O 1
ATOM 4355 N N . THR B 1 230 ? 5.137 -5.237 -11.566 1.00 53.82 252 THR B N 1
ATOM 4356 C CA . THR B 1 230 ? 6.504 -4.914 -11.965 1.00 60.08 252 THR B CA 1
ATOM 4357 C C . THR B 1 230 ? 6.977 -3.582 -11.395 1.00 65.03 252 THR B C 1
ATOM 4358 O O . THR B 1 230 ? 8.182 -3.402 -11.188 1.00 74.26 252 THR B O 1
ATOM 4362 N N . TYR B 1 231 ? 6.056 -2.648 -11.141 1.00 59.84 253 TYR B N 1
ATOM 4363 C CA . TYR B 1 231 ? 6.391 -1.304 -10.652 1.00 66.76 253 TYR B CA 1
ATOM 4364 C C . TYR B 1 231 ? 7.304 -0.570 -11.632 1.00 77.46 253 TYR B C 1
ATOM 4365 O O . TYR B 1 231 ? 8.251 0.121 -11.246 1.00 73.93 253 TYR B O 1
ATOM 4374 N N . ASN B 1 232 ? 7.001 -0.739 -12.917 1.00 85.94 254 ASN B N 1
ATOM 4375 C CA . ASN B 1 232 ? 7.620 0.008 -14.009 1.00 88.40 254 ASN B CA 1
ATOM 4376 C C . ASN B 1 232 ? 6.632 -0.026 -15.195 1.00 93.17 254 ASN B C 1
ATOM 4377 O O . ASN B 1 232 ? 5.452 -0.113 -15.005 1.00 94.40 254 ASN B O 1
ATOM 4382 N N . LYS B 1 233 ? 7.190 0.036 -16.418 1.00 93.99 255 LYS B N 1
ATOM 4383 C CA . LYS B 1 233 ? 6.346 0.087 -17.607 1.00 94.01 255 LYS B CA 1
ATOM 4384 C C . LYS B 1 233 ? 6.171 -1.275 -18.262 1.00 94.01 255 LYS B C 1
ATOM 4385 O O . LYS B 1 233 ? 5.188 -1.477 -18.984 1.00 91.86 255 LYS B O 1
ATOM 4391 N N . LYS B 1 234 ? 7.094 -2.200 -18.021 1.00 92.40 256 LYS B N 1
ATOM 4392 C CA . LYS B 1 234 ? 6.966 -3.578 -18.461 1.00 87.22 256 LYS B CA 1
ATOM 4393 C C . LYS B 1 234 ? 5.791 -4.253 -17.750 1.00 86.54 256 LYS B C 1
ATOM 4394 O O . LYS B 1 234 ? 5.287 -3.775 -16.730 1.00 91.67 256 LYS B O 1
ATOM 4400 N N . MET B 1 235 ? 5.334 -5.364 -18.321 1.00 84.08 257 MET B N 1
ATOM 4401 C CA . MET B 1 235 ? 4.266 -6.158 -17.741 1.00 80.61 257 MET B CA 1
ATOM 4402 C C . MET B 1 235 ? 4.817 -7.417 -17.086 1.00 73.16 257 MET B C 1
ATOM 4403 O O . MET B 1 235 ? 5.800 -8.005 -17.546 1.00 68.43 257 MET B O 1
ATOM 4408 N N . ALA B 1 236 ? 4.174 -7.817 -15.992 1.00 68.04 258 ALA B N 1
ATOM 4409 C CA . ALA B 1 236 ? 4.545 -9.045 -15.299 1.00 62.74 258 ALA B CA 1
ATOM 4410 C C . ALA B 1 236 ? 4.051 -10.262 -16.075 1.00 59.90 258 ALA B C 1
ATOM 4411 O O . ALA B 1 236 ? 3.174 -10.175 -16.938 1.00 56.01 258 ALA B O 1
ATOM 4413 N N . LYS B 1 237 ? 4.647 -11.409 -15.761 1.00 62.05 259 LYS B N 1
ATOM 4414 C CA . LYS B 1 237 ? 4.323 -12.645 -16.476 1.00 64.82 259 LYS B CA 1
ATOM 4415 C C . LYS B 1 237 ? 2.851 -13.004 -16.366 1.00 60.63 259 LYS B C 1
ATOM 4416 O O . LYS B 1 237 ? 2.259 -13.484 -17.339 1.00 62.07 259 LYS B O 1
ATOM 4422 N N . TRP B 1 238 ? 2.244 -12.794 -15.198 1.00 58.26 260 TRP B N 1
ATOM 4423 C CA . TRP B 1 238 ? 0.845 -13.163 -15.045 1.00 55.23 260 TRP B CA 1
ATOM 4424 C C . TRP B 1 238 ? -0.079 -12.274 -15.871 1.00 53.69 260 TRP B C 1
ATOM 4425 O O . TRP B 1 238 ? -1.231 -12.654 -16.098 1.00 50.04 260 TRP B O 1
ATOM 4436 N N . GLU B 1 239 ? 0.395 -11.104 -16.318 1.00 54.01 261 GLU B N 1
ATOM 4437 C CA . GLU B 1 239 ? -0.417 -10.239 -17.170 1.00 62.92 261 GLU B CA 1
ATOM 4438 C C . GLU B 1 239 ? -0.434 -10.700 -18.628 1.00 68.90 261 GLU B C 1
ATOM 4439 O O . GLU B 1 239 ? -1.387 -10.400 -19.356 1.00 72.55 261 GLU B O 1
ATOM 4445 N N . THR B 1 240 ? 0.609 -11.406 -19.075 1.00 70.38 262 THR B N 1
ATOM 4446 C CA . THR B 1 240 ? 0.737 -11.918 -20.439 1.00 77.74 262 THR B CA 1
ATOM 4447 C C . THR B 1 240 ? 0.357 -13.388 -20.533 1.00 84.93 262 THR B C 1
ATOM 4448 O O . THR B 1 240 ? -0.408 -13.786 -21.419 1.00 89.02 262 THR B O 1
ATOM 4452 N N . ASP B 1 241 ? 0.928 -14.211 -19.663 1.00 80.46 263 ASP B N 1
ATOM 4453 C CA . ASP B 1 241 ? 0.520 -15.599 -19.553 1.00 78.10 263 ASP B CA 1
ATOM 4454 C C . ASP B 1 241 ? -0.868 -15.681 -18.928 1.00 82.92 263 ASP B C 1
ATOM 4455 O O . ASP B 1 241 ? -1.246 -14.863 -18.088 1.00 87.26 263 ASP B O 1
ATOM 4460 N N . SER B 1 242 ? -1.627 -16.693 -19.336 1.00 87.93 264 SER B N 1
ATOM 4461 C CA . SER B 1 242 ? -2.945 -16.910 -18.767 1.00 85.79 264 SER B CA 1
ATOM 4462 C C . SER B 1 242 ? -3.090 -18.275 -18.110 1.00 80.09 264 SER B C 1
ATOM 4463 O O . SER B 1 242 ? -4.033 -18.470 -17.330 1.00 78.10 264 SER B O 1
ATOM 4466 N N . HIS B 1 243 ? -2.183 -19.216 -18.379 1.00 78.11 265 HIS B N 1
ATOM 4467 C CA . HIS B 1 243 ? -2.046 -20.436 -17.597 1.00 73.48 265 HIS B CA 1
ATOM 4468 C C . HIS B 1 243 ? -0.959 -20.282 -16.557 1.00 65.26 265 HIS B C 1
ATOM 4469 O O . HIS B 1 243 ? -0.326 -21.261 -16.151 1.00 62.41 265 HIS B O 1
ATOM 4476 N N . TYR B 1 244 ? -0.744 -19.041 -16.125 1.00 63.21 266 TYR B N 1
ATOM 4477 C CA . TYR B 1 244 ? 0.338 -18.741 -15.208 1.00 57.64 266 TYR B CA 1
ATOM 4478 C C . TYR B 1 244 ? 0.228 -19.530 -13.911 1.00 58.01 266 TYR B C 1
ATOM 4479 O O . TYR B 1 244 ? 1.254 -19.885 -13.318 1.00 58.35 266 TYR B O 1
ATOM 4488 N N . CYS B 1 245 ? -0.992 -19.827 -13.453 1.00 60.35 267 CYS B N 1
ATOM 4489 C CA . CYS B 1 245 ? -1.123 -20.602 -12.222 1.00 64.36 267 CYS B CA 1
ATOM 4490 C C . CYS B 1 245 ? -0.488 -21.980 -12.368 1.00 64.57 267 CYS B C 1
ATOM 4491 O O . CYS B 1 245 ? 0.102 -22.501 -11.413 1.00 57.54 267 CYS B O 1
ATOM 4494 N N . GLU B 1 246 ? -0.621 -22.601 -13.546 1.00 72.06 268 GLU B N 1
ATOM 4495 C CA . GLU B 1 246 ? 0.047 -23.880 -13.774 1.00 69.03 268 GLU B CA 1
ATOM 4496 C C . GLU B 1 246 ? 1.542 -23.788 -13.503 1.00 66.16 268 GLU B C 1
ATOM 4497 O O . GLU B 1 246 ? 2.142 -24.745 -13.004 1.00 70.29 268 GLU B O 1
ATOM 4503 N N . SER B 1 247 ? 2.158 -22.645 -13.814 1.00 62.09 269 SER B N 1
ATOM 4504 C CA . SER B 1 247 ? 3.581 -22.472 -13.541 1.00 57.60 269 SER B CA 1
ATOM 4505 C C . SER B 1 247 ? 3.860 -22.320 -12.051 1.00 62.65 269 SER B C 1
ATOM 4506 O O . SER B 1 247 ? 4.899 -22.784 -11.568 1.00 62.10 269 SER B O 1
ATOM 4509 N N . VAL B 1 248 ? 2.952 -21.680 -11.310 1.00 58.27 270 VAL B N 1
ATOM 4510 C CA . VAL B 1 248 ? 3.190 -21.417 -9.892 1.00 47.80 270 VAL B CA 1
ATOM 4511 C C . VAL B 1 248 ? 3.180 -22.713 -9.098 1.00 50.53 270 VAL B C 1
ATOM 4512 O O . VAL B 1 248 ? 4.046 -22.947 -8.245 1.00 51.18 270 VAL B O 1
ATOM 4516 N N . VAL B 1 249 ? 2.197 -23.572 -9.362 1.00 54.78 271 VAL B N 1
ATOM 4517 C CA . VAL B 1 249 ? 1.970 -24.785 -8.584 1.00 62.68 271 VAL B CA 1
ATOM 4518 C C . VAL B 1 249 ? 3.082 -25.807 -8.794 1.00 69.06 271 VAL B C 1
ATOM 4519 O O . VAL B 1 249 ? 3.053 -26.889 -8.198 1.00 71.33 271 VAL B O 1
ATOM 4523 N N . ILE B 1 250 ? 4.061 -25.490 -9.643 1.00 70.93 272 ILE B N 1
ATOM 4524 C CA . ILE B 1 250 ? 5.101 -26.471 -9.940 1.00 75.60 272 ILE B CA 1
ATOM 4525 C C . ILE B 1 250 ? 6.200 -26.439 -8.886 1.00 77.82 272 ILE B C 1
ATOM 4526 O O . ILE B 1 250 ? 6.722 -27.488 -8.492 1.00 77.30 272 ILE B O 1
ATOM 4531 N N . LYS B 1 251 ? 6.562 -25.257 -8.401 1.00 74.07 273 LYS B N 1
ATOM 4532 C CA . LYS B 1 251 ? 7.548 -25.162 -7.336 1.00 76.23 273 LYS B CA 1
ATOM 4533 C C . LYS B 1 251 ? 6.892 -24.961 -5.974 1.00 78.23 273 LYS B C 1
ATOM 4534 O O . LYS B 1 251 ? 5.745 -24.518 -5.857 1.00 80.44 273 LYS B O 1
ATOM 4540 N N . GLU B 1 252 ? 7.658 -25.291 -4.942 1.00 74.03 274 GLU B N 1
ATOM 4541 C CA . GLU B 1 252 ? 7.259 -25.154 -3.553 1.00 72.12 274 GLU B CA 1
ATOM 4542 C C . GLU B 1 252 ? 7.424 -23.692 -3.159 1.00 70.92 274 GLU B C 1
ATOM 4543 O O . GLU B 1 252 ? 8.296 -23.007 -3.705 1.00 63.99 274 GLU B O 1
ATOM 4549 N N . PRO B 1 253 ? 6.616 -23.208 -2.198 1.00 61.17 275 PRO B N 1
ATOM 4550 C CA . PRO B 1 253 ? 5.653 -23.926 -1.352 1.00 58.77 275 PRO B CA 1
ATOM 4551 C C . PRO B 1 253 ? 4.215 -23.984 -1.880 1.00 51.23 275 PRO B C 1
ATOM 4552 O O . PRO B 1 253 ? 3.292 -24.134 -1.080 1.00 48.64 275 PRO B O 1
ATOM 4556 N N . TYR B 1 254 ? 4.028 -23.849 -3.188 1.00 44.59 276 TYR B N 1
ATOM 4557 C CA . TYR B 1 254 ? 2.695 -23.830 -3.778 1.00 54.61 276 TYR B CA 1
ATOM 4558 C C . TYR B 1 254 ? 2.230 -25.196 -4.271 1.00 64.86 276 TYR B C 1
ATOM 4559 O O . TYR B 1 254 ? 1.079 -25.319 -4.707 1.00 62.37 276 TYR B O 1
ATOM 4568 N N . THR B 1 255 ? 3.077 -26.226 -4.172 1.00 72.37 277 THR B N 1
ATOM 4569 C CA . THR B 1 255 ? 2.705 -27.557 -4.645 1.00 72.96 277 THR B CA 1
ATOM 4570 C C . THR B 1 255 ? 1.832 -28.303 -3.644 1.00 69.52 277 THR B C 1
ATOM 4571 O O . THR B 1 255 ? 0.879 -28.979 -4.040 1.00 66.47 277 THR B O 1
ATOM 4575 N N . LYS B 1 256 ? 2.146 -28.210 -2.354 1.00 69.90 278 LYS B N 1
ATOM 4576 C CA . LYS B 1 256 ? 1.423 -28.958 -1.336 1.00 67.12 278 LYS B CA 1
ATOM 4577 C C . LYS B 1 256 ? 1.118 -27.959 -0.234 1.00 60.01 278 LYS B C 1
ATOM 4578 O O . LYS B 1 256 ? 1.714 -26.884 -0.184 1.00 60.08 278 LYS B O 1
ATOM 4584 N N . GLY B 1 257 ? 0.205 -28.317 0.661 1.00 52.13 279 GLY B N 1
ATOM 4585 C CA . GLY B 1 257 ? -0.078 -27.497 1.818 1.00 49.79 279 GLY B CA 1
ATOM 4586 C C . GLY B 1 257 ? -1.012 -26.328 1.555 1.00 51.74 279 GLY B C 1
ATOM 4587 O O . GLY B 1 257 ? -1.615 -26.219 0.486 1.00 53.10 279 GLY B O 1
ATOM 4588 N N . PRO B 1 258 ? -1.136 -25.416 2.522 1.00 48.69 280 PRO B N 1
ATOM 4589 C CA . PRO B 1 258 ? -2.168 -24.368 2.452 1.00 48.08 280 PRO B CA 1
ATOM 4590 C C . PRO B 1 258 ? -1.776 -23.065 1.769 1.00 44.16 280 PRO B C 1
ATOM 4591 O O . PRO B 1 258 ? -2.626 -22.170 1.686 1.00 43.26 280 PRO B O 1
ATOM 4595 N N . ARG B 1 259 ? -0.544 -22.929 1.272 1.00 37.07 281 ARG B N 1
ATOM 4596 C CA . ARG B 1 259 ? -0.045 -21.611 0.878 1.00 44.51 281 ARG B CA 1
ATOM 4597 C C . ARG B 1 259 ? -0.852 -21.002 -0.263 1.00 48.47 281 ARG B C 1
ATOM 4598 O O . ARG B 1 259 ? -1.214 -19.818 -0.213 1.00 45.14 281 ARG B O 1
ATOM 4606 N N . LEU B 1 260 ? -1.144 -21.786 -1.305 1.00 44.18 282 LEU B N 1
ATOM 4607 C CA . LEU B 1 260 ? -1.753 -21.171 -2.474 1.00 47.38 282 LEU B CA 1
ATOM 4608 C C . LEU B 1 260 ? -3.200 -20.784 -2.206 1.00 51.42 282 LEU B C 1
ATOM 4609 O O . LEU B 1 260 ? -3.661 -19.737 -2.673 1.00 46.76 282 LEU B O 1
ATOM 4614 N N . LEU B 1 261 ? -3.910 -21.594 -1.425 1.00 47.56 283 LEU B N 1
ATOM 4615 C CA . LEU B 1 261 ? -5.267 -21.238 -1.036 1.00 47.94 283 LEU B CA 1
ATOM 4616 C C . LEU B 1 261 ? -5.297 -20.028 -0.108 1.00 44.23 283 LEU B C 1
ATOM 4617 O O . LEU B 1 261 ? -6.255 -19.246 -0.143 1.00 40.71 283 LEU B O 1
ATOM 4622 N N . ASP B 1 262 ? -4.268 -19.859 0.726 1.00 37.45 284 ASP B N 1
ATOM 4623 C CA . ASP B 1 262 ? -4.160 -18.648 1.536 1.00 37.21 284 ASP B CA 1
ATOM 4624 C C . ASP B 1 262 ? -4.046 -17.411 0.652 1.00 40.37 284 ASP B C 1
ATOM 4625 O O . ASP B 1 262 ? -4.750 -16.417 0.865 1.00 33.28 284 ASP B O 1
ATOM 4630 N N . LEU B 1 263 ? -3.173 -17.461 -0.366 1.00 41.38 285 LEU B N 1
ATOM 4631 C CA . LEU B 1 263 ? -2.986 -16.301 -1.232 1.00 44.38 285 LEU B CA 1
ATOM 4632 C C . LEU B 1 263 ? -4.238 -16.003 -2.042 1.00 40.21 285 LEU B C 1
ATOM 4633 O O . LEU B 1 263 ? -4.480 -14.846 -2.404 1.00 40.70 285 LEU B O 1
ATOM 4638 N N . ILE B 1 264 ? -5.046 -17.025 -2.328 1.00 34.85 286 ILE B N 1
ATOM 4639 C CA . ILE B 1 264 ? -6.320 -16.799 -3.002 1.00 40.00 286 ILE B CA 1
ATOM 4640 C C . ILE B 1 264 ? -7.315 -16.143 -2.053 1.00 31.78 286 ILE B C 1
ATOM 4641 O O . ILE B 1 264 ? -8.027 -15.205 -2.432 1.00 37.54 286 ILE B O 1
ATOM 4646 N N . ASP B 1 265 ? -7.389 -16.635 -0.811 1.00 31.74 287 ASP B N 1
ATOM 4647 C CA . ASP B 1 265 ? -8.140 -15.945 0.235 1.00 35.95 287 ASP B CA 1
ATOM 4648 C C . ASP B 1 265 ? -7.730 -14.483 0.323 1.00 40.20 287 ASP B C 1
ATOM 4649 O O . ASP B 1 265 ? -8.574 -13.579 0.324 1.00 43.25 287 ASP B O 1
ATOM 4654 N N . THR B 1 266 ? -6.422 -14.240 0.418 1.00 34.65 288 THR B N 1
ATOM 4655 C CA . THR B 1 266 ? -5.921 -12.886 0.614 1.00 32.33 288 THR B CA 1
ATOM 4656 C C . THR B 1 266 ? -6.143 -12.020 -0.621 1.00 31.79 288 THR B C 1
ATOM 4657 O O . THR B 1 266 ? -6.325 -10.804 -0.498 1.00 30.74 288 THR B O 1
ATOM 4661 N N . SER B 1 267 ? -6.170 -12.624 -1.813 1.00 31.40 289 SER B N 1
ATOM 4662 C CA . SER B 1 267 ? -6.464 -11.844 -3.011 1.00 33.95 289 SER B CA 1
ATOM 4663 C C . SER B 1 267 ? -7.921 -11.396 -3.041 1.00 34.48 289 SER B C 1
ATOM 4664 O O . SER B 1 267 ? -8.226 -10.319 -3.562 1.00 37.13 289 SER B O 1
ATOM 4667 N N . ILE B 1 268 ? -8.830 -12.204 -2.495 1.00 34.26 290 ILE B N 1
ATOM 4668 C CA . ILE B 1 268 ? -10.219 -11.779 -2.359 1.00 38.32 290 ILE B CA 1
ATOM 4669 C C . ILE B 1 268 ? -10.316 -10.631 -1.364 1.00 34.76 290 ILE B C 1
ATOM 4670 O O . ILE B 1 268 ? -10.985 -9.623 -1.611 1.00 30.75 290 ILE B O 1
ATOM 4675 N N . PHE B 1 269 ? -9.632 -10.766 -0.229 1.00 26.34 291 PHE B N 1
ATOM 4676 C CA . PHE B 1 269 ? -9.629 -9.719 0.784 1.00 30.43 291 PHE B CA 1
ATOM 4677 C C . PHE B 1 269 ? -9.029 -8.424 0.239 1.00 29.76 291 PHE B C 1
ATOM 4678 O O . PHE B 1 269 ? -9.618 -7.348 0.396 1.00 29.75 291 PHE B O 1
ATOM 4686 N N . ASP B 1 270 ? -7.897 -8.515 -0.465 1.00 33.89 292 ASP B N 1
ATOM 4687 C CA . ASP B 1 270 ? -7.254 -7.319 -1.008 1.00 33.88 292 ASP B CA 1
ATOM 4688 C C . ASP B 1 270 ? -8.084 -6.659 -2.100 1.00 35.18 292 ASP B C 1
ATOM 4689 O O . ASP B 1 270 ? -8.061 -5.429 -2.234 1.00 27.54 292 ASP B O 1
ATOM 4694 N N . PHE B 1 271 ? -8.799 -7.454 -2.900 1.00 35.00 293 PHE B N 1
ATOM 4695 C CA . PHE B 1 271 ? -9.641 -6.894 -3.947 1.00 30.61 293 PHE B CA 1
ATOM 4696 C C . PHE B 1 271 ? -10.797 -6.097 -3.359 1.00 33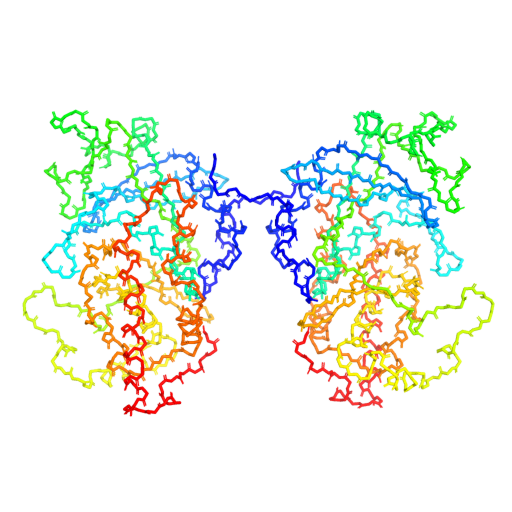.38 293 PHE B C 1
ATOM 4697 O O . PHE B 1 271 ? -11.122 -5.013 -3.856 1.00 33.27 293 PHE B O 1
ATOM 4705 N N . LEU B 1 272 ? -11.420 -6.611 -2.296 1.00 34.01 294 LEU B N 1
ATOM 4706 C CA . LEU B 1 272 ? -12.549 -5.908 -1.702 1.00 34.93 294 LEU B CA 1
ATOM 4707 C C . LEU B 1 272 ? -12.126 -4.565 -1.119 1.00 30.67 294 LEU B C 1
ATOM 4708 O O . LEU B 1 272 ? -12.875 -3.584 -1.200 1.00 29.52 294 LEU B O 1
ATOM 4713 N N . ILE B 1 273 ? -10.927 -4.495 -0.529 1.00 26.90 295 ILE B N 1
ATOM 4714 C CA . ILE B 1 273 ? -10.463 -3.236 0.055 1.00 31.41 295 ILE B CA 1
ATOM 4715 C C . ILE B 1 273 ? -9.672 -2.379 -0.926 1.00 31.60 295 ILE B C 1
ATOM 4716 O O . ILE B 1 273 ? -9.353 -1.225 -0.605 1.00 35.63 295 ILE B O 1
ATOM 4721 N N . GLY B 1 274 ? -9.353 -2.895 -2.111 1.00 30.99 296 GLY B N 1
ATOM 4722 C CA . GLY B 1 274 ? -8.608 -2.107 -3.074 1.00 30.33 296 GLY B CA 1
ATOM 4723 C C . GLY B 1 274 ? -7.118 -2.034 -2.813 1.00 28.55 296 GLY B C 1
ATOM 4724 O O . GLY B 1 274 ? -6.492 -1.025 -3.143 1.00 28.35 296 GLY B O 1
ATOM 4725 N N . ASN B 1 275 ? -6.539 -3.057 -2.188 1.00 26.53 297 ASN B N 1
ATOM 4726 C CA . ASN B 1 275 ? -5.101 -3.118 -1.935 1.00 27.72 297 ASN B CA 1
ATOM 4727 C C . ASN B 1 275 ? -4.448 -3.851 -3.101 1.00 34.46 297 ASN B C 1
ATOM 4728 O O . ASN B 1 275 ? -4.517 -5.078 -3.201 1.00 35.34 297 ASN B O 1
ATOM 4733 N N . ALA B 1 276 ? -3.802 -3.093 -3.984 1.00 35.27 298 ALA B N 1
ATOM 4734 C CA . ALA B 1 276 ? -3.126 -3.650 -5.145 1.00 34.47 298 ALA B CA 1
ATOM 4735 C C . ALA B 1 276 ? -1.629 -3.830 -4.927 1.00 32.62 298 ALA B C 1
ATOM 4736 O O . ALA B 1 276 ? -0.897 -4.032 -5.901 1.00 40.40 298 ALA B O 1
ATOM 4738 N N . ASP B 1 277 ? -1.152 -3.764 -3.681 1.00 31.87 299 ASP B N 1
ATOM 4739 C CA . ASP B 1 277 ? 0.280 -3.605 -3.458 1.00 40.83 299 ASP B CA 1
ATOM 4740 C C . ASP B 1 277 ? 0.868 -4.607 -2.486 1.00 40.42 299 ASP B C 1
ATOM 4741 O O . ASP B 1 277 ? 1.875 -4.321 -1.832 1.00 40.53 299 ASP B O 1
ATOM 4746 N N . ARG B 1 278 ? 0.270 -5.784 -2.377 1.00 39.77 300 ARG B N 1
ATOM 4747 C CA . ARG B 1 278 ? 0.890 -6.840 -1.589 1.00 40.93 300 ARG B CA 1
ATOM 4748 C C . ARG B 1 278 ? 1.872 -7.587 -2.495 1.00 36.71 300 ARG B C 1
ATOM 4749 O O . ARG B 1 278 ? 1.672 -8.737 -2.888 1.00 39.40 300 ARG B O 1
ATOM 4757 N N . HIS B 1 279 ? 2.955 -6.882 -2.838 1.00 30.22 301 HIS B N 1
ATOM 4758 C CA . HIS B 1 279 ? 3.970 -7.460 -3.713 1.00 35.59 301 HIS B CA 1
ATOM 4759 C C . HIS B 1 279 ? 4.820 -8.483 -2.975 1.00 41.13 301 HIS B C 1
ATOM 4760 O O . HIS B 1 279 ? 5.331 -9.422 -3.593 1.00 36.42 301 HIS B O 1
ATOM 4767 N N . HIS B 1 280 ? 4.974 -8.330 -1.665 1.00 34.65 302 HIS B N 1
ATOM 4768 C CA . HIS B 1 280 ? 5.519 -9.376 -0.814 1.00 35.99 302 HIS B CA 1
ATOM 4769 C C . HIS B 1 280 ? 4.480 -9.749 0.232 1.00 40.82 302 HIS B C 1
ATOM 4770 O O . HIS B 1 280 ? 3.827 -8.873 0.806 1.00 39.95 302 HIS B O 1
ATOM 4777 N N . TYR B 1 281 ? 4.314 -11.043 0.474 1.00 35.17 303 TYR B N 1
ATOM 4778 C CA . TYR B 1 281 ? 3.404 -11.482 1.516 1.00 30.90 303 TYR B CA 1
ATOM 4779 C C . TYR B 1 281 ? 4.197 -11.981 2.712 1.00 34.13 303 TYR B C 1
ATOM 4780 O O . TYR B 1 281 ? 5.387 -12.290 2.620 1.00 39.79 303 TYR B O 1
ATOM 4789 N N . GLU B 1 282 ? 3.519 -12.036 3.848 1.00 34.97 304 GLU B N 1
ATOM 4790 C CA . GLU B 1 282 ? 4.134 -12.431 5.100 1.00 34.68 304 GLU B CA 1
ATOM 4791 C C . GLU B 1 282 ? 3.299 -13.521 5.747 1.00 32.80 304 GLU B C 1
ATOM 4792 O O . GLU B 1 282 ? 2.073 -13.546 5.611 1.00 32.98 304 GLU B O 1
ATOM 4798 N N . TYR B 1 283 ? 3.972 -14.428 6.452 1.00 37.72 305 TYR B N 1
ATOM 4799 C CA . TYR B 1 283 ? 3.280 -15.566 7.034 1.00 35.72 305 TYR B CA 1
ATOM 4800 C C . TYR B 1 283 ? 3.937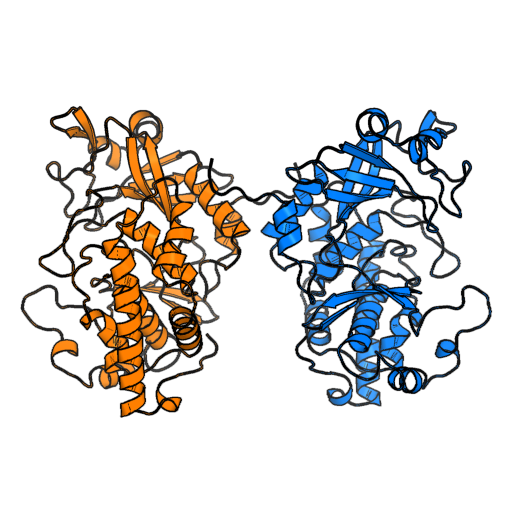 -15.957 8.347 1.00 33.98 305 TYR B C 1
ATOM 4801 O O . TYR B 1 283 ? 5.125 -15.702 8.568 1.00 37.81 305 TYR B O 1
ATOM 4810 N N . ILE B 1 284 ? 3.137 -16.570 9.221 1.00 29.64 306 ILE B N 1
ATOM 4811 C CA . ILE B 1 284 ? 3.619 -17.184 10.448 1.00 34.46 306 ILE B CA 1
ATOM 4812 C C . ILE B 1 284 ? 3.683 -18.691 10.224 1.00 44.47 306 ILE B C 1
ATOM 4813 O O . ILE B 1 284 ? 3.057 -19.237 9.308 1.00 42.03 306 ILE B O 1
ATOM 4818 N N . GLU B 1 285 ? 4.452 -19.380 11.069 1.00 46.28 307 GLU B N 1
ATOM 4819 C CA . GLU B 1 285 ? 4.704 -20.800 10.850 1.00 48.55 307 GLU B CA 1
ATOM 4820 C C . GLU B 1 285 ? 5.208 -21.456 12.130 1.00 56.04 307 GLU B C 1
ATOM 4821 O O . GLU B 1 285 ? 6.026 -20.876 12.853 1.00 53.01 307 GLU B O 1
ATOM 4827 N N . ASN B 1 286 ? 4.715 -22.661 12.400 1.00 53.20 308 ASN B N 1
ATOM 4828 C CA . ASN B 1 286 ? 5.263 -23.514 13.455 1.00 47.90 308 ASN B CA 1
ATOM 4829 C C . ASN B 1 286 ? 5.100 -24.972 13.021 1.00 51.62 308 ASN B C 1
ATOM 4830 O O . ASN B 1 286 ? 4.904 -25.262 11.836 1.00 49.17 308 ASN B O 1
ATOM 4835 N N . GLU B 1 287 ? 5.190 -25.895 13.983 1.00 57.45 309 GLU B N 1
ATOM 4836 C CA . GLU B 1 287 ? 5.099 -27.322 13.683 1.00 65.20 309 GLU B CA 1
ATOM 4837 C C . GLU B 1 287 ? 3.737 -27.723 13.129 1.00 60.80 309 GLU B C 1
ATOM 4838 O O . GLU B 1 287 ? 3.626 -28.774 12.489 1.00 60.54 309 GLU B O 1
ATOM 4844 N N . ASN B 1 288 ? 2.700 -26.920 13.359 1.00 58.91 310 ASN B N 1
ATOM 4845 C CA . ASN B 1 288 ? 1.337 -27.283 12.998 1.00 57.94 310 ASN B CA 1
ATOM 4846 C C . ASN B 1 288 ? 0.862 -26.668 11.686 1.00 53.50 310 ASN B C 1
ATOM 4847 O O . ASN B 1 288 ? -0.308 -26.837 11.332 1.00 54.73 310 ASN B O 1
ATOM 4852 N N . GLY B 1 289 ? 1.724 -25.975 10.955 1.00 52.85 311 GLY B N 1
ATOM 4853 C CA . GLY B 1 289 ? 1.322 -25.427 9.680 1.00 52.30 311 GLY B CA 1
ATOM 4854 C C . GLY B 1 289 ? 1.822 -24.008 9.509 1.00 45.41 311 GLY B C 1
ATOM 4855 O O . GLY B 1 289 ? 2.763 -23.578 10.173 1.00 44.94 311 GLY B O 1
ATOM 4856 N N . SER B 1 290 ? 1.173 -23.287 8.594 1.00 48.98 312 SER B N 1
ATOM 4857 C CA . SER B 1 290 ? 1.538 -21.913 8.285 1.00 45.28 312 SER B CA 1
ATOM 4858 C C . SER B 1 290 ? 0.302 -21.161 7.806 1.00 43.92 312 SER B C 1
ATOM 4859 O O . SER B 1 290 ? -0.708 -21.764 7.427 1.00 38.06 312 SER B O 1
ATOM 4862 N N . MET B 1 291 ? 0.392 -19.829 7.830 1.00 41.73 313 MET B N 1
ATOM 4863 C CA . MET B 1 291 ? -0.699 -18.967 7.388 1.00 39.36 313 MET B CA 1
ATOM 4864 C C . MET B 1 291 ? -0.170 -17.617 6.934 1.00 38.58 313 MET B C 1
ATOM 4865 O O . MET B 1 291 ? 0.584 -16.970 7.666 1.00 38.16 313 MET B O 1
ATOM 4870 N N . VAL B 1 292 ? -0.610 -17.180 5.758 1.00 33.64 314 VAL B N 1
ATOM 4871 C CA . VAL B 1 292 ? -0.358 -15.819 5.301 1.00 32.30 314 VAL B CA 1
ATOM 4872 C C . VAL B 1 292 ? -1.274 -14.876 6.070 1.00 33.18 314 VAL B C 1
ATOM 4873 O O . VAL B 1 292 ? -2.491 -15.083 6.123 1.00 31.70 314 VAL B O 1
ATOM 4877 N N . ILE B 1 293 ? -0.696 -13.836 6.660 1.00 30.41 315 ILE B N 1
ATOM 4878 C CA . ILE B 1 293 ? -1.430 -12.940 7.543 1.00 31.23 315 ILE B CA 1
ATOM 4879 C C . ILE B 1 293 ? -1.726 -11.638 6.818 1.00 32.21 315 ILE B C 1
ATOM 4880 O O . ILE B 1 293 ? -1.017 -11.229 5.893 1.00 28.98 315 ILE B O 1
ATOM 4885 N N . HIS B 1 294 ? -2.802 -10.978 7.247 1.00 28.85 316 HIS B N 1
ATOM 4886 C CA . HIS B 1 294 ? -3.231 -9.698 6.674 1.00 27.77 316 HIS B CA 1
ATOM 4887 C C . HIS B 1 294 ? -2.581 -8.582 7.481 1.00 24.46 316 HIS B C 1
ATOM 4888 O O . HIS B 1 294 ? -3.199 -7.899 8.304 1.00 27.52 316 HIS B O 1
ATOM 4895 N N . LEU B 1 295 ? -1.286 -8.391 7.228 1.00 25.55 317 LEU B N 1
ATOM 4896 C CA . LEU B 1 295 ? -0.472 -7.405 7.934 1.00 31.00 317 LEU B CA 1
ATOM 4897 C C . LEU B 1 295 ? -0.153 -6.255 6.990 1.00 27.89 317 LEU B C 1
ATOM 4898 O O . LEU B 1 295 ? 0.293 -6.482 5.858 1.00 30.89 317 LEU B O 1
ATOM 4903 N N . ASP B 1 296 ? -0.360 -5.030 7.477 1.00 27.41 318 ASP B N 1
ATOM 4904 C CA . ASP B 1 296 ? -0.237 -3.780 6.719 1.00 28.67 318 ASP B CA 1
ATOM 4905 C C . ASP B 1 296 ? -1.155 -3.723 5.497 1.00 28.36 318 ASP B C 1
ATOM 4906 O O . ASP B 1 296 ? -0.744 -3.980 4.357 1.00 29.01 318 ASP B O 1
ATOM 4911 N N . ASN B 1 297 ? -2.404 -3.330 5.749 1.00 25.18 319 ASN B N 1
ATOM 4912 C CA . ASN B 1 297 ? -3.469 -3.240 4.764 1.00 22.07 319 ASN B CA 1
ATOM 4913 C C . ASN B 1 297 ? -3.800 -1.790 4.415 1.00 24.39 319 ASN B C 1
ATOM 4914 O O . ASN B 1 297 ? -4.899 -1.506 3.924 1.00 29.31 319 ASN B O 1
ATOM 4919 N N . ALA B 1 298 ? -2.867 -0.865 4.672 1.00 27.38 320 ALA B N 1
ATOM 4920 C CA . ALA B 1 298 ? -3.181 0.565 4.676 1.00 24.10 320 ALA B CA 1
ATOM 4921 C C . ALA B 1 298 ? -3.215 1.195 3.294 1.00 25.99 320 ALA B C 1
ATOM 4922 O O . ALA B 1 298 ? -3.736 2.311 3.152 1.00 24.13 320 ALA B O 1
ATOM 4924 N N . LYS B 1 299 ? -2.670 0.547 2.273 1.00 28.86 321 LYS B N 1
ATOM 4925 C CA . LYS B 1 299 ? -2.769 1.143 0.938 1.00 29.16 321 LYS B CA 1
ATOM 4926 C C . LYS B 1 299 ? -3.995 0.582 0.233 1.00 24.90 321 LYS B C 1
ATOM 4927 O O . LYS B 1 299 ? -3.946 -0.122 -0.771 1.00 29.03 321 LYS B O 1
ATOM 4933 N N . SER B 1 300 ? -5.127 0.952 0.819 1.00 24.87 322 SER B N 1
ATOM 4934 C CA . SER B 1 300 ? -6.427 0.455 0.409 1.00 29.31 322 SER B CA 1
ATOM 4935 C C . SER B 1 300 ? -7.447 1.560 0.623 1.00 22.66 322 SER B C 1
ATOM 4936 O O . SER B 1 300 ? -7.141 2.615 1.191 1.00 22.26 322 SER B O 1
ATOM 4939 N N . PHE B 1 301 ? -8.669 1.300 0.173 1.00 25.03 323 PHE B N 1
ATOM 4940 C CA . PHE B 1 301 ? -9.752 2.284 0.231 1.00 27.95 323 PHE B CA 1
ATOM 4941 C C . PHE B 1 301 ? -9.277 3.651 -0.254 1.00 31.25 323 PHE B C 1
ATOM 4942 O O . PHE B 1 301 ? -9.557 4.688 0.351 1.00 29.71 323 PHE B O 1
ATOM 4950 N N . GLY B 1 302 ? -8.529 3.645 -1.355 1.00 30.70 324 GLY B N 1
ATOM 4951 C CA . GLY B 1 302 ? -8.093 4.875 -1.987 1.00 31.60 324 GLY B CA 1
ATOM 4952 C C . GLY B 1 302 ? -9.043 5.359 -3.066 1.00 31.02 324 GLY B C 1
ATOM 4953 O O . GLY B 1 302 ? -9.116 6.563 -3.333 1.00 31.16 324 GLY B O 1
ATOM 4954 N N . ASN B 1 303 ? -9.804 4.444 -3.670 1.00 32.52 325 ASN B N 1
ATOM 4955 C CA . ASN B 1 303 ? -10.654 4.816 -4.796 1.00 35.96 325 ASN B CA 1
ATOM 4956 C C . ASN B 1 303 ? -11.965 4.046 -4.780 1.00 31.53 325 ASN B C 1
ATOM 4957 O O . ASN B 1 303 ? -11.998 2.862 -5.147 1.00 32.30 325 ASN B O 1
ATOM 4962 N N . PRO B 1 304 ? -13.076 4.704 -4.449 1.00 33.89 326 PRO B N 1
ATOM 4963 C CA . PRO B 1 304 ? -14.363 4.007 -4.365 1.00 35.15 326 PRO B CA 1
ATOM 4964 C C . PRO B 1 304 ? -15.046 3.799 -5.705 1.00 38.19 326 PRO B C 1
ATOM 4965 O O . PRO B 1 304 ? -16.095 3.146 -5.745 1.00 36.00 326 PRO B O 1
ATOM 4969 N N . PHE B 1 305 ? -14.480 4.324 -6.797 1.00 32.17 327 PHE B N 1
ATOM 4970 C CA . PHE B 1 305 ? -15.125 4.310 -8.104 1.00 38.49 327 PHE B CA 1
ATOM 4971 C C . PHE B 1 305 ? -14.619 3.211 -9.027 1.00 44.59 327 PHE B C 1
ATOM 4972 O O . PHE B 1 305 ? -15.262 2.949 -10.048 1.00 53.85 327 PHE B O 1
ATOM 4980 N N . VAL B 1 306 ? -13.487 2.578 -8.717 1.00 44.09 328 VAL B N 1
ATOM 4981 C CA . VAL B 1 306 ? -12.909 1.547 -9.574 1.00 46.78 328 VAL B CA 1
ATOM 4982 C C . VAL B 1 306 ? -12.703 0.282 -8.757 1.00 44.98 328 VAL B C 1
ATOM 4983 O O . VAL B 1 306 ? -12.371 0.344 -7.568 1.00 42.01 328 VAL B O 1
ATOM 4987 N N . ASP B 1 307 ? -12.957 -0.861 -9.381 1.00 41.23 329 ASP B N 1
ATOM 4988 C CA . ASP B 1 307 ? -12.693 -2.170 -8.794 1.00 44.26 329 ASP B CA 1
ATOM 4989 C C . ASP B 1 307 ? -11.579 -2.812 -9.609 1.00 45.99 329 ASP B C 1
ATOM 4990 O O . ASP B 1 307 ? -11.760 -3.094 -10.796 1.00 46.00 329 ASP B O 1
ATOM 4995 N N . GLU B 1 308 ? -10.428 -3.041 -8.976 1.00 44.80 330 GLU B N 1
ATOM 4996 C CA . GLU B 1 308 ? -9.252 -3.528 -9.697 1.00 43.55 330 GLU B CA 1
ATOM 4997 C C . GLU B 1 308 ? -9.288 -5.046 -9.724 1.00 38.35 330 GLU B C 1
ATOM 4998 O O . GLU B 1 308 ? -8.766 -5.721 -8.837 1.00 43.11 330 GLU B O 1
ATOM 5004 N N . LYS B 1 309 ? -9.881 -5.587 -10.792 1.00 40.29 331 LYS B N 1
ATOM 5005 C CA . LYS B 1 309 ? -10.024 -7.030 -10.917 1.00 39.08 331 LYS B CA 1
ATOM 5006 C C . LYS B 1 309 ? -8.681 -7.743 -11.041 1.00 44.49 331 LYS B C 1
ATOM 5007 O O . LYS B 1 309 ? -8.604 -8.943 -10.755 1.00 42.84 331 LYS B O 1
ATOM 5013 N N . SER B 1 310 ? -7.620 -7.035 -11.444 1.00 43.21 332 SER B N 1
ATOM 5014 C CA . SER B 1 310 ? -6.299 -7.657 -11.498 1.00 39.49 332 SER B CA 1
ATOM 5015 C C . SER B 1 310 ? -5.859 -8.166 -10.130 1.00 41.34 332 SER B C 1
ATOM 5016 O O . SER B 1 310 ? -5.034 -9.082 -10.046 1.00 45.61 332 SER B O 1
ATOM 5019 N N . ILE B 1 311 ? -6.380 -7.579 -9.049 1.00 42.19 333 ILE B N 1
ATOM 5020 C CA . ILE B 1 311 ? -6.064 -8.087 -7.718 1.00 37.18 333 ILE B CA 1
ATOM 5021 C C . ILE B 1 311 ? -6.577 -9.512 -7.551 1.00 38.31 333 ILE B C 1
ATOM 5022 O O . ILE B 1 311 ? -5.968 -10.321 -6.838 1.00 39.26 333 ILE B O 1
ATOM 5027 N N . LEU B 1 312 ? -7.683 -9.853 -8.211 1.00 45.45 334 LEU B N 1
ATOM 5028 C CA . LEU B 1 312 ? -8.256 -11.190 -8.089 1.00 49.28 334 LEU B CA 1
ATOM 5029 C C . LEU B 1 312 ? -7.543 -12.238 -8.933 1.00 48.97 334 LEU B C 1
ATOM 5030 O O . LEU B 1 312 ? -8.026 -13.375 -8.997 1.00 47.94 334 LEU B O 1
ATOM 5035 N N . SER B 1 313 ? -6.430 -11.890 -9.578 1.00 45.71 335 SER B N 1
ATOM 5036 C CA . SER B 1 313 ? -5.751 -12.828 -10.473 1.00 47.61 335 SER B CA 1
ATOM 5037 C C . SER B 1 313 ? -5.465 -14.194 -9.859 1.00 49.95 335 SER B C 1
ATOM 5038 O O . SER B 1 313 ? -5.636 -15.198 -10.571 1.00 51.14 335 SER B O 1
ATOM 5041 N N . PRO B 1 314 ? -5.023 -14.323 -8.598 1.00 45.17 336 PRO B N 1
ATOM 5042 C CA . PRO B 1 314 ? -4.844 -15.678 -8.050 1.00 44.38 336 PRO B CA 1
ATOM 5043 C C . PRO B 1 314 ? -6.105 -16.520 -8.114 1.00 51.51 336 PRO B C 1
ATOM 5044 O O . PRO B 1 314 ? -6.034 -17.701 -8.470 1.00 52.53 336 PRO B O 1
ATOM 5048 N N . LEU B 1 315 ? -7.267 -15.946 -7.801 1.00 51.50 337 LEU B N 1
ATOM 5049 C CA . LEU B 1 315 ? -8.501 -16.720 -7.890 1.00 50.18 337 LEU B CA 1
ATOM 5050 C C . LEU B 1 315 ? -8.897 -16.972 -9.339 1.00 54.16 337 LEU B C 1
ATOM 5051 O O . LEU B 1 315 ? -9.296 -18.088 -9.692 1.00 58.91 337 LEU B O 1
ATOM 5056 N N . VAL B 1 316 ? -8.788 -15.953 -10.193 1.00 43.63 338 VAL B N 1
ATOM 5057 C CA . VAL B 1 316 ? -9.276 -16.082 -11.562 1.00 46.40 338 VAL B CA 1
ATOM 5058 C C . VAL B 1 316 ? -8.412 -17.057 -12.355 1.00 52.38 338 VAL B C 1
ATOM 5059 O O . VAL B 1 316 ? -8.923 -17.851 -13.154 1.00 55.14 338 VAL B O 1
ATOM 5063 N N . GLN B 1 317 ? -7.096 -17.028 -12.142 1.00 52.01 339 GLN B N 1
ATOM 5064 C CA . GLN B 1 317 ? -6.221 -17.884 -12.936 1.00 57.37 339 GLN B CA 1
ATOM 5065 C C . GLN B 1 317 ? -6.147 -19.302 -12.382 1.00 57.79 339 GLN B C 1
ATOM 5066 O O . GLN B 1 317 ? -6.070 -20.266 -13.153 1.00 57.99 339 GLN B O 1
ATOM 5072 N N . CYS B 1 318 ? -6.187 -19.454 -11.057 1.00 54.91 340 CYS B N 1
ATOM 5073 C CA . CYS B 1 318 ? -6.044 -20.778 -10.463 1.00 57.47 340 CYS B CA 1
ATOM 5074 C C . CYS B 1 318 ? -7.359 -21.544 -10.423 1.00 61.06 340 CYS B C 1
ATOM 5075 O O . CYS B 1 318 ? -7.350 -22.778 -10.500 1.00 58.99 340 CYS B O 1
ATOM 5078 N N . CYS B 1 319 ? -8.484 -20.837 -10.325 1.00 62.39 341 CYS B N 1
ATOM 5079 C CA . CYS B 1 319 ? -9.796 -21.455 -10.152 1.00 58.11 341 CYS B CA 1
ATOM 5080 C C . CYS B 1 319 ? -9.767 -22.515 -9.054 1.00 57.83 341 CYS B C 1
ATOM 5081 O O . CYS B 1 319 ? -10.247 -23.639 -9.214 1.00 62.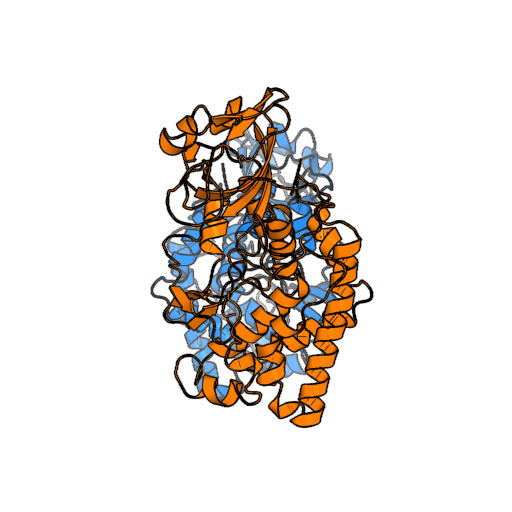72 341 CYS B O 1
ATOM 5084 N N . ARG B 1 320 ? -9.187 -22.134 -7.922 1.00 54.44 342 ARG B N 1
ATOM 5085 C CA . ARG B 1 320 ? -9.255 -22.900 -6.688 1.00 52.26 342 ARG B CA 1
ATOM 5086 C C . ARG B 1 320 ? -9.721 -21.985 -5.569 1.00 49.30 342 ARG B C 1
ATOM 5087 O O . ARG B 1 320 ? -9.390 -20.796 -5.548 1.00 44.63 342 ARG B O 1
ATOM 5095 N N . LEU B 1 321 ? -10.510 -22.539 -4.654 1.00 45.53 343 LEU B N 1
ATOM 5096 C CA . LEU B 1 321 ? -11.085 -21.750 -3.575 1.00 44.17 343 LEU B CA 1
ATOM 5097 C C . LEU B 1 321 ? -11.289 -22.650 -2.366 1.00 47.69 343 LEU B C 1
ATOM 5098 O O . LEU B 1 321 ? -11.893 -23.722 -2.483 1.00 49.64 343 LEU B O 1
ATOM 5103 N N . ARG B 1 322 ? -10.780 -22.216 -1.217 1.00 39.89 344 ARG B N 1
ATOM 5104 C CA . ARG B 1 322 ? -10.942 -22.981 0.010 1.00 47.96 344 ARG B CA 1
ATOM 5105 C C . ARG B 1 322 ? -12.420 -23.059 0.388 1.00 54.24 344 ARG B C 1
ATOM 5106 O O . ARG B 1 322 ? -13.158 -22.071 0.295 1.00 52.35 344 ARG B O 1
ATOM 5114 N N . SER B 1 323 ? -12.850 -24.248 0.823 1.00 56.27 345 SER B N 1
ATOM 5115 C CA . SER B 1 323 ? -14.274 -24.496 1.036 1.00 53.80 345 SER B CA 1
ATOM 5116 C C . SER B 1 323 ? -14.853 -23.577 2.105 1.00 48.91 345 SER B C 1
ATOM 5117 O O . SER B 1 323 ? -15.901 -22.955 1.900 1.00 49.82 345 SER B O 1
ATOM 5120 N N . SER B 1 324 ? -14.178 -23.476 3.256 1.00 46.14 346 SER B N 1
ATOM 5121 C CA . SER B 1 324 ? -14.688 -22.635 4.337 1.00 49.18 346 SER B CA 1
ATOM 5122 C C . SER B 1 324 ? -14.837 -21.186 3.885 1.00 48.30 346 SER B C 1
ATOM 5123 O O . SER B 1 324 ? -15.795 -20.505 4.271 1.00 47.59 346 SER B O 1
ATOM 5126 N N . THR B 1 325 ? -13.901 -20.699 3.066 1.00 46.68 347 THR B N 1
ATOM 5127 C CA . THR B 1 325 ? -14.025 -19.352 2.513 1.00 40.55 347 THR B CA 1
ATOM 5128 C C . THR B 1 325 ? -15.264 -19.232 1.634 1.00 41.56 347 THR B C 1
ATOM 5129 O O . THR B 1 325 ? -16.023 -18.262 1.739 1.00 39.23 347 THR B O 1
ATOM 5133 N N . TYR B 1 326 ? -15.475 -20.208 0.747 1.00 47.45 348 TYR B N 1
ATOM 5134 C CA . TYR B 1 326 ? -16.651 -20.185 -0.117 1.00 50.94 348 TYR B CA 1
ATOM 5135 C C . TYR B 1 326 ? -17.941 -20.167 0.696 1.00 46.61 348 TYR B C 1
ATOM 5136 O O . TYR B 1 326 ? -18.869 -19.413 0.384 1.00 50.75 348 TYR B O 1
ATOM 5145 N N . ASN B 1 327 ? -18.013 -20.988 1.748 1.00 43.09 349 ASN B N 1
ATOM 5146 C CA . ASN B 1 327 ? -19.217 -21.039 2.572 1.00 46.27 349 ASN B CA 1
ATOM 5147 C C . ASN B 1 327 ? -19.522 -19.684 3.197 1.00 49.76 349 ASN B C 1
ATOM 5148 O O . ASN B 1 327 ? -20.679 -19.246 3.215 1.00 53.62 349 ASN B O 1
ATOM 5153 N N . ARG B 1 328 ? -18.498 -18.997 3.704 1.00 53.48 350 ARG B N 1
ATOM 5154 C CA . ARG B 1 328 ? -18.726 -17.696 4.325 1.00 46.52 350 ARG B CA 1
ATOM 5155 C C . ARG B 1 328 ? -19.100 -16.639 3.290 1.00 44.07 350 ARG B C 1
ATOM 5156 O O . ARG B 1 328 ? -19.913 -15.751 3.573 1.00 43.40 350 ARG B O 1
ATOM 5164 N N . LEU B 1 329 ? -18.528 -16.719 2.083 1.00 46.49 351 LEU B N 1
ATOM 5165 C CA . LEU B 1 329 ? -18.863 -15.755 1.037 1.00 51.25 351 LEU B CA 1
ATOM 5166 C C . LEU B 1 329 ? -20.325 -15.848 0.612 1.00 55.77 351 LEU B C 1
ATOM 5167 O O . LEU B 1 329 ? -20.957 -14.823 0.327 1.00 60.87 351 LEU B O 1
ATOM 5172 N N . LYS B 1 330 ? -20.891 -17.058 0.568 1.00 56.83 352 LYS B N 1
ATOM 5173 C CA . LYS B 1 330 ? -22.286 -17.164 0.150 1.00 62.79 352 LYS B CA 1
ATOM 5174 C C . LYS B 1 330 ? -23.240 -16.815 1.281 1.00 54.23 352 LYS B C 1
ATOM 5175 O O . LYS B 1 330 ? -24.334 -16.300 1.027 1.00 57.50 352 LYS B O 1
ATOM 5181 N N . ILE B 1 331 ? -22.840 -17.063 2.525 1.00 45.27 353 ILE B N 1
ATOM 5182 C CA . ILE B 1 331 ? -23.602 -16.540 3.654 1.00 56.68 353 ILE B CA 1
ATOM 5183 C C . ILE B 1 331 ? -23.609 -15.017 3.612 1.00 64.89 353 ILE B C 1
ATOM 5184 O O . ILE B 1 331 ? -24.619 -14.373 3.924 1.00 67.67 353 ILE B O 1
ATOM 5189 N N . ALA B 1 332 ? -22.492 -14.419 3.189 1.00 64.91 354 ALA B N 1
ATOM 5190 C CA . ALA B 1 332 ? -22.387 -12.964 3.168 1.00 57.70 354 ALA B CA 1
ATOM 5191 C C . ALA B 1 332 ? -23.275 -12.349 2.093 1.00 57.88 354 ALA B C 1
ATOM 5192 O O . ALA B 1 332 ? -23.865 -11.285 2.309 1.00 60.68 354 ALA B O 1
ATOM 5194 N N . THR B 1 333 ? -23.381 -12.994 0.925 1.00 61.04 355 THR B N 1
ATOM 5195 C CA . THR B 1 333 ? -24.231 -12.472 -0.142 1.00 65.90 355 THR B CA 1
ATOM 5196 C C . THR B 1 333 ? -25.709 -12.758 0.085 1.00 68.54 355 THR B C 1
ATOM 5197 O O . THR B 1 333 ? -26.557 -12.052 -0.472 1.00 67.32 355 THR B O 1
ATOM 5201 N N . SER B 1 334 ? -26.039 -13.776 0.876 1.00 71.17 356 SER B N 1
ATOM 5202 C CA . SER B 1 334 ? -27.425 -14.154 1.108 1.00 71.50 356 SER B CA 1
ATOM 5203 C C . SER B 1 334 ? -27.976 -13.604 2.417 1.00 75.83 356 SER B C 1
ATOM 5204 O O . SER B 1 334 ? -29.163 -13.798 2.700 1.00 80.25 356 SER B O 1
ATOM 5207 N N . ASN B 1 335 ? -27.152 -12.934 3.223 1.00 69.31 357 ASN B N 1
ATOM 5208 C CA . ASN B 1 335 ? -27.669 -12.252 4.399 1.00 63.79 357 ASN B CA 1
ATOM 5209 C C . ASN B 1 335 ? -28.627 -11.148 3.978 1.00 64.04 357 ASN B C 1
ATOM 5210 O O . ASN B 1 335 ? -28.530 -10.594 2.879 1.00 64.20 357 ASN B O 1
ATOM 5215 N N . GLU B 1 336 ? -29.559 -10.818 4.868 1.00 68.71 358 GLU B N 1
ATOM 5216 C CA . GLU B 1 336 ? -30.472 -9.724 4.579 1.00 77.31 358 GLU B CA 1
ATOM 5217 C C . GLU B 1 336 ? -29.805 -8.365 4.740 1.00 66.81 358 GLU B C 1
ATOM 5218 O O . GLU B 1 336 ? -30.256 -7.389 4.129 1.00 59.93 358 GLU B O 1
ATOM 5224 N N . ASN B 1 337 ? -28.726 -8.287 5.516 1.00 62.64 359 ASN B N 1
ATOM 5225 C CA . ASN B 1 337 ? -27.901 -7.089 5.604 1.00 54.10 359 ASN B CA 1
ATOM 5226 C C . ASN B 1 337 ? -26.636 -7.278 4.778 1.00 49.37 359 ASN B C 1
ATOM 5227 O O . ASN B 1 337 ? -25.927 -8.279 4.934 1.00 47.39 359 ASN B O 1
ATOM 5232 N N . SER B 1 338 ? -26.354 -6.310 3.910 1.00 48.79 360 SER B N 1
ATOM 5233 C CA . SER B 1 338 ? -25.201 -6.395 3.030 1.00 48.14 360 SER B CA 1
ATOM 5234 C C . SER B 1 338 ? -23.902 -6.377 3.833 1.00 47.80 360 SER B C 1
ATOM 5235 O O . SER B 1 338 ? -23.868 -6.039 5.022 1.00 46.89 360 SER B O 1
ATOM 5238 N N . LEU B 1 339 ? -22.820 -6.766 3.158 1.00 50.14 361 LEU B N 1
ATOM 5239 C CA . LEU B 1 339 ? -21.505 -6.790 3.791 1.00 45.54 361 LEU B CA 1
ATOM 5240 C C . LEU B 1 339 ? -21.140 -5.429 4.376 1.00 42.77 361 LEU B C 1
ATOM 5241 O O . LEU B 1 339 ? -20.585 -5.348 5.478 1.00 39.29 361 LEU B O 1
ATOM 5246 N N . SER B 1 340 ? -21.460 -4.345 3.661 1.00 36.70 362 SER B N 1
ATOM 5247 C CA . SER B 1 340 ? -21.069 -3.019 4.127 1.00 39.12 362 SER B CA 1
ATOM 5248 C C . SER B 1 340 ? -21.923 -2.541 5.294 1.00 44.24 362 SER B C 1
ATOM 5249 O O . SER B 1 340 ? -21.427 -1.803 6.154 1.00 43.92 362 SER B O 1
ATOM 5252 N N . VAL B 1 341 ? -23.203 -2.923 5.337 1.00 38.69 363 VAL B N 1
ATOM 5253 C CA . VAL B 1 341 ? -24.032 -2.555 6.484 1.00 40.62 363 VAL B CA 1
ATOM 5254 C C . VAL B 1 341 ? -23.496 -3.213 7.747 1.00 33.65 363 VAL B C 1
ATOM 5255 O O . VAL B 1 341 ? -23.384 -2.576 8.801 1.00 36.14 363 VAL B O 1
ATOM 5259 N N . LEU B 1 342 ? -23.137 -4.493 7.655 1.00 39.22 364 LEU B N 1
ATOM 5260 C CA . LEU B 1 342 ? -22.568 -5.185 8.803 1.00 39.19 364 LEU B CA 1
ATOM 5261 C C . LEU B 1 342 ? -21.199 -4.616 9.161 1.00 40.38 364 LEU B C 1
ATOM 5262 O O . LEU B 1 342 ? -20.853 -4.509 10.345 1.00 32.90 364 LEU B O 1
ATOM 5267 N N . LEU B 1 343 ? -20.406 -4.231 8.154 1.00 39.72 365 LEU B N 1
ATOM 5268 C CA . LEU B 1 343 ? -19.069 -3.723 8.454 1.00 33.09 365 LEU B CA 1
ATOM 5269 C C . LEU B 1 343 ? -19.136 -2.388 9.185 1.00 29.33 365 LEU B C 1
ATOM 5270 O O . LEU B 1 343 ? -18.424 -2.183 10.175 1.00 25.30 365 LEU B O 1
ATOM 5275 N N . ASP B 1 344 ? -20.006 -1.475 8.744 1.00 27.87 366 ASP B N 1
ATOM 5276 C CA . ASP B 1 344 ? -20.039 -0.174 9.393 1.00 30.59 366 ASP B CA 1
ATOM 5277 C C . ASP B 1 344 ? -20.587 -0.256 10.812 1.00 32.24 366 ASP B C 1
ATOM 5278 O O . ASP B 1 344 ? -20.259 0.598 11.644 1.00 32.80 366 ASP B O 1
ATOM 5283 N N . LYS B 1 345 ? -21.420 -1.258 11.108 1.00 35.05 367 LYS B N 1
ATOM 5284 C CA . LYS B 1 345 ? -21.839 -1.469 12.492 1.00 34.99 367 LYS B CA 1
ATOM 5285 C C . LYS B 1 345 ? -20.644 -1.786 13.378 1.00 30.69 367 LYS B C 1
ATOM 5286 O O . LYS B 1 345 ? -20.556 -1.302 14.514 1.00 29.45 367 LYS B O 1
ATOM 5292 N N . ARG B 1 346 ? -19.697 -2.581 12.870 1.00 27.49 368 ARG B N 1
ATOM 5293 C CA . ARG B 1 346 ? -18.493 -2.826 13.653 1.00 25.73 368 ARG B CA 1
ATOM 5294 C C . ARG B 1 346 ? -17.588 -1.602 13.684 1.00 29.44 368 ARG B C 1
ATOM 5295 O O . ARG B 1 346 ? -16.946 -1.343 14.707 1.00 31.35 368 ARG B O 1
ATOM 5303 N N . LEU B 1 347 ? -17.539 -0.824 12.597 1.00 25.82 369 LEU B N 1
ATOM 5304 C CA . LEU B 1 347 ? -16.662 0.342 12.592 1.00 25.26 369 LEU B CA 1
ATOM 5305 C C . LEU B 1 347 ? -17.150 1.417 13.554 1.00 23.76 369 LEU B C 1
ATOM 5306 O O . LEU B 1 347 ? -16.344 2.207 14.059 1.00 23.05 369 LEU B O 1
ATOM 5311 N N . SER B 1 348 ? -18.451 1.438 13.856 1.00 26.07 370 SER B N 1
ATOM 5312 C CA . SER B 1 348 ? -19.008 2.485 14.706 1.00 34.17 370 SER B CA 1
ATOM 5313 C C . SER B 1 348 ? -18.516 2.419 16.148 1.00 29.25 370 SER B C 1
ATOM 5314 O O . SER B 1 348 ? -18.762 3.360 16.907 1.00 30.54 370 SER B O 1
ATOM 5317 N N . ILE B 1 349 ? -17.831 1.345 16.548 1.00 23.97 371 ILE B N 1
ATOM 5318 C CA . ILE B 1 349 ? -17.252 1.303 17.888 1.00 26.91 371 ILE B CA 1
ATOM 5319 C C . ILE B 1 349 ? -15.891 1.973 17.957 1.00 26.97 371 ILE B C 1
ATOM 5320 O O . ILE B 1 349 ? -15.385 2.207 19.062 1.00 28.23 371 ILE B O 1
ATOM 5325 N N . ASP B 1 350 ? -15.269 2.303 16.796 1.00 25.26 372 ASP B N 1
ATOM 5326 C CA . ASP B 1 350 ? -13.906 2.792 16.905 1.00 23.69 372 ASP B CA 1
ATOM 5327 C C . ASP B 1 350 ? -13.914 4.273 17.286 1.00 25.47 372 ASP B C 1
ATOM 5328 O O . ASP B 1 350 ? -14.793 5.023 16.851 1.00 25.00 372 ASP B O 1
ATOM 5333 N N . PRO B 1 351 ? -12.955 4.716 18.101 1.00 22.19 373 PRO B N 1
ATOM 5334 C CA . PRO B 1 351 ? -13.007 6.094 18.614 1.00 28.11 373 PRO B CA 1
ATOM 5335 C C . PRO B 1 351 ? -12.953 7.178 17.549 1.00 32.54 373 PRO B C 1
ATOM 5336 O O . PRO B 1 351 ? -13.392 8.298 17.828 1.00 30.25 373 PRO B O 1
ATOM 5340 N N . ILE B 1 352 ? -12.427 6.913 16.357 1.00 26.89 374 ILE B N 1
ATOM 5341 C CA . ILE B 1 352 ? -12.296 7.968 15.359 1.00 23.02 374 ILE B CA 1
ATOM 5342 C C . ILE B 1 352 ? -13.327 7.817 14.240 1.00 23.77 374 ILE B C 1
ATOM 5343 O O . ILE B 1 352 ? -13.197 8.443 13.188 1.00 28.12 374 ILE B O 1
ATOM 5348 N N . TYR B 1 353 ? -14.361 7.011 14.465 1.00 23.62 375 TYR B N 1
ATOM 5349 C CA . TYR B 1 353 ? -15.483 6.861 13.537 1.00 26.36 375 TYR B CA 1
ATOM 5350 C C . TYR B 1 353 ? -16.129 8.211 13.224 1.00 28.97 375 TYR B C 1
ATOM 5351 O O . TYR B 1 353 ? -16.225 9.057 14.118 1.00 31.19 375 TYR B O 1
ATOM 5360 N N . PRO B 1 354 ? -16.606 8.428 11.978 1.00 30.10 376 PRO B N 1
ATOM 5361 C CA . PRO B 1 354 ? -16.665 7.605 10.746 1.00 36.63 376 PRO B CA 1
ATOM 5362 C C . PRO B 1 354 ? -15.302 7.176 10.192 1.00 34.43 376 PRO B C 1
ATOM 5363 O O . PRO B 1 354 ? -14.369 7.979 10.134 1.00 29.73 376 PRO B O 1
ATOM 5367 N N . ILE B 1 355 ? -15.208 5.922 9.761 1.00 30.22 377 ILE B N 1
ATOM 5368 C CA . ILE B 1 355 ? -13.966 5.361 9.248 1.00 29.10 377 ILE B CA 1
ATOM 5369 C C . ILE B 1 355 ? -13.896 5.443 7.728 1.00 28.96 377 ILE B C 1
ATOM 5370 O O . ILE B 1 355 ? -12.852 5.785 7.171 1.00 30.09 377 ILE B O 1
ATOM 5375 N N . LEU B 1 356 ? -14.998 5.132 7.047 1.00 24.77 378 LEU B N 1
ATOM 5376 C CA . LEU B 1 356 ? -15.079 5.179 5.594 1.00 31.53 378 LEU B CA 1
ATOM 5377 C C . LEU B 1 356 ? -16.282 6.007 5.175 1.00 33.88 378 LEU B C 1
ATOM 5378 O O . LEU B 1 356 ? -17.318 5.999 5.846 1.00 32.95 378 LEU B O 1
ATOM 5383 N N . THR B 1 357 ? -16.142 6.716 4.055 1.00 31.14 379 THR B N 1
ATOM 5384 C CA . THR B 1 357 ? -17.294 7.363 3.445 1.00 30.27 379 THR B CA 1
ATOM 5385 C C . THR B 1 357 ? -18.210 6.310 2.824 1.00 32.72 379 THR B C 1
ATOM 5386 O O . THR B 1 357 ? -17.798 5.184 2.534 1.00 33.14 379 THR B O 1
ATOM 5390 N N . SER B 1 358 ? -19.473 6.690 2.614 1.00 34.32 380 SER B N 1
ATOM 5391 C CA . SER B 1 358 ? -20.453 5.718 2.140 1.00 40.27 380 SER B CA 1
ATOM 5392 C C . SER B 1 358 ? -20.105 5.137 0.772 1.00 39.22 380 SER B C 1
ATOM 5393 O O . SER B 1 358 ? -20.561 4.034 0.451 1.00 33.89 380 SER B O 1
ATOM 5396 N N . ASP B 1 359 ? -19.291 5.831 -0.025 1.00 36.90 381 ASP B N 1
ATOM 5397 C CA . ASP B 1 359 ? -18.940 5.309 -1.341 1.00 36.51 381 ASP B CA 1
ATOM 5398 C C . ASP B 1 359 ? -18.066 4.058 -1.237 1.00 34.42 381 ASP B C 1
ATOM 5399 O O . ASP B 1 359 ? -18.245 3.105 -2.007 1.00 37.15 381 ASP B O 1
ATOM 5404 N N . HIS B 1 360 ? -17.134 4.029 -0.278 1.00 31.29 382 HIS B N 1
ATOM 5405 C CA . HIS B 1 360 ? -16.302 2.842 -0.104 1.00 30.48 382 HIS B CA 1
ATOM 5406 C C . HIS B 1 360 ? -17.118 1.682 0.434 1.00 35.60 382 HIS B C 1
ATOM 5407 O O . HIS B 1 360 ? -16.906 0.529 0.041 1.00 33.99 382 HIS B O 1
ATOM 5414 N N . LEU B 1 361 ? -18.082 1.979 1.307 1.00 32.36 383 LEU B N 1
ATOM 5415 C CA . LEU B 1 361 ? -18.967 0.937 1.808 1.00 34.68 383 LEU B CA 1
ATOM 5416 C C . LEU B 1 361 ? -19.761 0.307 0.670 1.00 36.34 383 LEU B C 1
ATOM 5417 O O . LEU B 1 361 ? -19.825 -0.921 0.550 1.00 35.94 383 LEU B O 1
ATOM 5422 N N . LEU B 1 362 ? -20.325 1.126 -0.216 1.00 40.29 384 LEU B N 1
ATOM 5423 C CA . LEU B 1 362 ? -21.070 0.537 -1.325 1.00 42.04 384 LEU B CA 1
ATOM 5424 C C . LEU B 1 362 ? -20.147 -0.163 -2.318 1.00 43.40 384 LEU B C 1
ATOM 5425 O O . LEU B 1 362 ? -20.554 -1.146 -2.951 1.00 42.13 384 LEU B O 1
ATOM 5430 N N . ALA B 1 363 ? -18.896 0.295 -2.440 1.00 43.76 385 ALA B N 1
ATOM 5431 C CA . ALA B 1 363 ? -17.947 -0.394 -3.310 1.00 36.72 385 ALA B CA 1
ATOM 5432 C C . ALA B 1 363 ? -17.676 -1.809 -2.814 1.00 39.10 385 ALA B C 1
ATOM 5433 O O . ALA B 1 363 ? -17.518 -2.736 -3.618 1.00 44.70 385 ALA B O 1
ATOM 5435 N N . LEU B 1 364 ? -17.637 -1.995 -1.490 1.00 34.25 386 LEU B N 1
ATOM 5436 C CA . LEU B 1 364 ? -17.496 -3.329 -0.916 1.00 35.64 386 LEU B CA 1
ATOM 5437 C C . LEU B 1 364 ? -18.590 -4.268 -1.404 1.00 40.38 386 LEU B C 1
ATOM 5438 O O . LEU B 1 364 ? -18.311 -5.399 -1.822 1.00 43.39 386 LEU B O 1
ATOM 5443 N N . ASP B 1 365 ? -19.848 -3.831 -1.323 1.00 46.40 387 ASP B N 1
ATOM 5444 C CA . ASP B 1 365 ? -20.954 -4.686 -1.743 1.00 44.59 387 ASP B CA 1
ATOM 5445 C C . ASP B 1 365 ? -20.892 -4.973 -3.235 1.00 37.21 387 ASP B C 1
ATOM 5446 O O . ASP B 1 365 ? -21.153 -6.102 -3.668 1.00 46.78 387 ASP B O 1
ATOM 5451 N N . ARG B 1 366 ? -20.537 -3.965 -4.034 1.00 44.22 388 ARG B N 1
ATOM 5452 C CA . ARG B 1 366 ? -20.364 -4.179 -5.468 1.00 43.25 388 ARG B CA 1
ATOM 5453 C C . ARG B 1 366 ? -19.277 -5.211 -5.743 1.00 49.31 388 ARG B C 1
ATOM 5454 O O . ARG B 1 366 ? -19.457 -6.103 -6.582 1.00 51.63 388 ARG B O 1
ATOM 5462 N N . ARG B 1 367 ? -18.148 -5.122 -5.027 1.00 45.04 389 ARG B N 1
ATOM 5463 C CA . ARG B 1 367 ? -17.034 -6.019 -5.305 1.00 42.87 389 ARG B CA 1
ATOM 5464 C C . ARG B 1 367 ? -17.270 -7.419 -4.776 1.00 46.09 389 ARG B C 1
ATOM 5465 O O . ARG B 1 367 ? -16.692 -8.375 -5.302 1.00 51.69 389 ARG B O 1
ATOM 5473 N N . LEU B 1 368 ? -18.099 -7.567 -3.742 1.00 42.30 390 LEU B N 1
ATOM 5474 C CA . LEU B 1 368 ? -18.436 -8.909 -3.280 1.00 45.07 390 LEU B CA 1
ATOM 5475 C C . LEU B 1 368 ? -19.169 -9.679 -4.372 1.00 44.14 390 LEU B C 1
ATOM 5476 O O . LEU B 1 368 ? -18.942 -10.880 -4.561 1.00 41.92 390 LEU B O 1
ATOM 5481 N N . LEU B 1 369 ? -20.043 -8.990 -5.109 1.00 43.61 391 LEU B N 1
ATOM 5482 C CA . LEU B 1 369 ? -20.723 -9.610 -6.241 1.00 54.14 391 LEU B CA 1
ATOM 5483 C C . LEU B 1 369 ? -19.736 -9.995 -7.339 1.00 56.23 391 LEU B C 1
ATOM 5484 O O . LEU B 1 369 ? -19.867 -11.059 -7.957 1.00 55.42 391 LEU B O 1
ATOM 5489 N N . LEU B 1 370 ? -18.740 -9.142 -7.599 1.00 53.11 392 LEU B N 1
ATOM 5490 C CA . LEU B 1 370 ? -17.732 -9.471 -8.605 1.00 43.84 392 LEU B CA 1
ATOM 5491 C C . LEU B 1 370 ? -16.903 -10.686 -8.205 1.00 48.65 392 LEU B C 1
ATOM 5492 O O . LEU B 1 370 ? -16.468 -11.451 -9.074 1.00 52.21 392 LEU B O 1
ATOM 5497 N N . VAL B 1 371 ? -16.669 -10.881 -6.906 1.00 47.72 393 VAL B N 1
ATOM 5498 C CA . VAL B 1 371 ? -15.981 -12.089 -6.461 1.00 48.82 393 VAL B CA 1
ATOM 5499 C C . VAL B 1 371 ? -16.848 -13.315 -6.725 1.00 52.94 393 VAL B C 1
ATOM 5500 O O . VAL B 1 371 ? -16.363 -14.345 -7.208 1.00 48.08 393 VAL B O 1
ATOM 5504 N N . GLN B 1 372 ? -18.144 -13.223 -6.406 1.00 56.50 394 GLN B N 1
ATOM 5505 C CA . GLN B 1 372 ? -19.077 -14.305 -6.703 1.00 58.80 394 GLN B CA 1
ATOM 5506 C C . GLN B 1 372 ? -19.072 -14.659 -8.187 1.00 58.80 394 GLN B C 1
ATOM 5507 O O . GLN B 1 372 ? -19.065 -15.841 -8.549 1.00 54.45 394 GLN B O 1
ATOM 5513 N N . ASP B 1 373 ? -19.071 -13.646 -9.059 1.00 57.31 395 ASP B N 1
ATOM 5514 C CA . ASP B 1 373 ? -19.040 -13.897 -10.498 1.00 59.88 395 ASP B CA 1
ATOM 5515 C C . ASP B 1 373 ? -17.779 -14.649 -10.901 1.00 62.00 395 ASP B C 1
ATOM 5516 O O . ASP B 1 373 ? -17.839 -15.620 -11.662 1.00 68.76 395 ASP B O 1
ATOM 5521 N N . ALA B 1 374 ? -16.623 -14.209 -10.402 1.00 57.00 396 ALA B N 1
ATOM 5522 C CA . ALA B 1 374 ? -15.372 -14.885 -10.731 1.00 54.79 396 ALA B CA 1
ATOM 5523 C C . ALA B 1 374 ? -15.402 -16.332 -10.262 1.00 54.13 396 ALA B C 1
ATOM 5524 O O . ALA B 1 374 ? -14.889 -17.229 -10.944 1.00 52.10 396 ALA B O 1
ATOM 5526 N N . VAL B 1 375 ? -16.015 -16.577 -9.104 1.00 52.01 397 VAL B N 1
ATOM 5527 C CA . VAL B 1 375 ? -16.127 -17.934 -8.587 1.00 51.02 397 VAL B CA 1
ATOM 5528 C C . VAL B 1 375 ? -17.007 -18.780 -9.500 1.00 59.51 397 VAL B C 1
ATOM 5529 O O . VAL B 1 375 ? -16.689 -19.938 -9.793 1.00 62.02 397 VAL B O 1
ATOM 5533 N N . GLU B 1 376 ? -18.126 -18.219 -9.955 1.00 62.81 398 GLU B N 1
ATOM 5534 C CA . GLU B 1 376 ? -19.025 -18.949 -10.845 1.00 64.21 398 GLU B CA 1
ATOM 5535 C C . GLU B 1 376 ? -18.368 -19.267 -12.189 1.00 63.35 398 GLU B C 1
ATOM 5536 O O . GLU B 1 376 ? -18.603 -20.335 -12.763 1.00 64.93 398 GLU B O 1
ATOM 5542 N N . LYS B 1 377 ? -17.553 -18.349 -12.715 1.00 64.25 399 LYS B N 1
ATOM 5543 C CA . LYS B 1 377 ? -16.856 -18.616 -13.964 1.00 63.66 399 LYS B CA 1
ATOM 5544 C C . LYS B 1 377 ? -15.873 -19.769 -13.807 1.00 67.16 399 LYS B C 1
ATOM 5545 O O . LYS B 1 377 ? -15.706 -20.581 -14.726 1.00 66.85 399 LYS B O 1
ATOM 5551 N N . CYS B 1 378 ? -15.222 -19.858 -12.653 1.00 64.62 400 CYS B N 1
ATOM 5552 C CA . CYS B 1 378 ? -14.409 -21.024 -12.357 1.00 70.85 400 CYS B CA 1
ATOM 5553 C C . CYS B 1 378 ? -15.275 -22.285 -12.320 1.00 77.11 400 CYS B C 1
ATOM 5554 O O . CYS B 1 378 ? -14.861 -23.355 -12.794 1.00 76.36 400 CYS B O 1
ATOM 5557 N N . PHE B 1 379 ? -16.500 -22.174 -11.792 1.00 78.46 401 PHE B N 1
ATOM 5558 C CA . PHE B 1 379 ? -17.414 -23.317 -11.769 1.00 75.57 401 PHE B CA 1
ATOM 5559 C C . PHE B 1 379 ? -17.757 -23.768 -13.187 1.00 75.46 401 PHE B C 1
ATOM 5560 O O . PHE B 1 379 ? -17.781 -24.975 -13.475 1.00 75.45 401 PHE B O 1
ATOM 5568 N N . LYS B 1 380 ? -18.004 -22.806 -14.091 1.00 75.33 402 LYS B N 1
ATOM 5569 C CA . LYS B 1 380 ? -18.408 -23.162 -15.441 1.00 80.23 402 LYS B CA 1
ATOM 5570 C C . LYS B 1 380 ? -17.332 -23.935 -16.168 1.00 83.92 402 LYS B C 1
ATOM 5571 O O . LYS B 1 380 ? -17.619 -24.929 -16.846 1.00 91.88 402 LYS B O 1
ATOM 5577 N N . GLU B 1 381 ? -16.091 -23.547 -15.963 1.00 79.50 403 GLU B N 1
ATOM 5578 C CA . GLU B 1 381 ? -15.008 -23.978 -16.815 1.00 83.12 403 GLU B CA 1
ATOM 5579 C C . GLU B 1 381 ? -14.147 -25.058 -16.173 1.00 84.32 403 GLU B C 1
ATOM 5580 O O . GLU B 1 381 ? -13.240 -25.587 -16.830 1.00 88.51 403 GLU B O 1
ATOM 5586 N N . LYS B 1 382 ? -14.419 -25.419 -14.917 1.00 75.37 404 LYS B N 1
ATOM 5587 C CA . LYS B 1 382 ? -13.754 -26.565 -14.309 1.00 75.75 404 LYS B CA 1
ATOM 5588 C C . LYS B 1 382 ? -14.663 -27.441 -13.458 1.00 78.03 404 LYS B C 1
ATOM 5589 O O . LYS B 1 382 ? -14.186 -28.462 -12.948 1.00 79.34 404 LYS B O 1
ATOM 5595 N N . ASN B 1 383 ? -15.934 -27.072 -13.278 1.00 79.77 405 ASN B N 1
ATOM 5596 C CA . ASN B 1 383 ? -16.897 -27.792 -12.447 1.00 81.16 405 ASN B CA 1
ATOM 5597 C C . ASN B 1 383 ? -16.613 -27.597 -10.957 1.00 76.92 405 ASN B C 1
ATOM 5598 O O . ASN B 1 383 ? -15.462 -27.619 -10.512 1.00 70.68 405 ASN B O 1
ATOM 5603 N N . LYS B 1 384 ? -17.690 -27.420 -10.191 1.00 71.49 406 LYS B N 1
ATOM 5604 C CA . LYS B 1 384 ? -17.601 -27.017 -8.795 1.00 65.58 406 LYS B CA 1
ATOM 5605 C C . LYS B 1 384 ? -16.681 -27.925 -7.982 1.00 67.79 406 LYS B C 1
ATOM 5606 O O . LYS B 1 384 ? -15.852 -27.447 -7.194 1.00 58.13 406 LYS B O 1
ATOM 5612 N N . GLU B 1 385 ? -16.835 -29.236 -8.124 1.00 68.54 407 GLU B N 1
ATOM 5613 C CA . GLU B 1 385 ? -16.107 -30.157 -7.256 1.00 73.25 407 GLU B CA 1
ATOM 5614 C C . GLU B 1 385 ? -14.607 -30.239 -7.547 1.00 69.16 407 GLU B C 1
ATOM 5615 O O . GLU B 1 385 ? -13.874 -30.932 -6.819 1.00 70.87 407 GLU B O 1
ATOM 5621 N N . ASN B 1 386 ? -14.131 -29.584 -8.613 1.00 64.77 408 ASN B N 1
ATOM 5622 C CA . ASN B 1 386 ? -12.706 -29.355 -8.842 1.00 70.11 408 ASN B CA 1
ATOM 5623 C C . ASN B 1 386 ? -12.272 -27.934 -8.508 1.00 68.38 408 ASN B C 1
ATOM 5624 O O . ASN B 1 386 ? -11.072 -27.662 -8.553 1.00 63.87 408 ASN B O 1
ATOM 5629 N N . VAL B 1 387 ? -13.198 -27.038 -8.175 1.00 64.43 409 VAL B N 1
ATOM 5630 C CA . VAL B 1 387 ? -12.848 -25.671 -7.819 1.00 62.68 409 VAL B CA 1
ATOM 5631 C C . VAL B 1 387 ? -12.771 -25.485 -6.308 1.00 59.25 409 VAL B C 1
ATOM 5632 O O . VAL B 1 387 ? -11.837 -24.866 -5.793 1.00 65.60 409 VAL B O 1
ATOM 5636 N N . ILE B 1 388 ? -13.761 -26.010 -5.598 1.00 59.48 410 ILE B N 1
ATOM 5637 C CA . ILE B 1 388 ? -13.833 -25.940 -4.143 1.00 58.93 410 ILE B CA 1
ATOM 5638 C C . ILE B 1 388 ? -12.940 -27.023 -3.551 1.00 60.32 410 ILE B C 1
ATOM 5639 O O . ILE B 1 388 ? -13.157 -28.216 -3.790 1.00 64.04 410 ILE B O 1
ATOM 5644 N N . ILE B 1 389 ? -11.928 -26.613 -2.793 1.00 57.42 411 ILE B N 1
ATOM 5645 C CA . ILE B 1 389 ? -11.016 -27.535 -2.126 1.00 49.39 411 ILE B CA 1
ATOM 5646 C C . ILE B 1 389 ? -11.333 -27.516 -0.639 1.00 55.89 411 ILE B C 1
ATOM 5647 O O . ILE B 1 389 ? -11.227 -26.470 0.015 1.00 60.10 411 ILE B O 1
ATOM 5652 N N . GLU B 1 390 ? -11.727 -28.667 -0.103 1.00 54.84 412 GLU B N 1
ATOM 5653 C CA . GLU B 1 390 ? -11.936 -28.817 1.333 1.00 62.60 412 GLU B CA 1
ATOM 5654 C C . GLU B 1 390 ? -10.630 -29.314 1.939 1.00 64.99 412 GLU B C 1
ATOM 5655 O O . GLU B 1 390 ? -10.344 -30.513 1.932 1.00 69.40 412 GLU B O 1
ATOM 5661 N N . ASP B 1 391 ? -9.822 -28.386 2.447 1.00 61.53 413 ASP B N 1
ATOM 5662 C CA . ASP B 1 391 ? -8.587 -28.722 3.142 1.00 53.34 413 ASP B CA 1
ATOM 5663 C C . ASP B 1 391 ? -8.726 -28.612 4.656 1.00 51.10 413 ASP B C 1
ATOM 5664 O O . ASP B 1 391 ? -7.715 -28.645 5.367 1.00 46.91 413 ASP B O 1
ATOM 5669 N N . HIS B 1 392 ? -9.957 -28.463 5.156 1.00 55.18 414 HIS B N 1
ATOM 5670 C CA . HIS B 1 392 ? -10.286 -28.426 6.581 1.00 60.48 414 HIS B CA 1
ATOM 5671 C C . HIS B 1 392 ? -9.733 -27.192 7.279 1.00 60.59 414 HIS B C 1
ATOM 5672 O O . HIS B 1 392 ? -9.589 -27.181 8.506 1.00 53.60 414 HIS B O 1
ATOM 5679 N N . LEU B 1 393 ? -9.429 -26.147 6.516 1.00 63.14 415 LEU B N 1
ATOM 5680 C CA . LEU B 1 393 ? -8.993 -24.878 7.079 1.00 57.94 415 LEU B CA 1
ATOM 5681 C C . LEU B 1 393 ? -10.005 -23.780 6.771 1.00 54.01 415 LEU B C 1
ATOM 5682 O O . LEU B 1 393 ? -9.893 -22.664 7.280 1.00 64.63 415 LEU B O 1
#

Nearest PDB structures (foldseek):
  5xoo-assembly1_A  TM=9.998E-01  e=1.159E-70  Hydra vulgaris
  5yh0-assembly1_K  TM=9.494E-01  e=1.664E-38  Danio rerio
  4kqa-assembly3_C  TM=9.544E-01  e=2.832E-35  Caenorhabditis elegans
  5yh2-assembly1_B  TM=9.434E-01  e=1.620E-34  Homo sapiens
  5wrs-assembly1_A  TM=8.672E-01  e=2.487E-33  Homo sapiens

B-factor: mean 42.22, std 18.02, range [16.27, 118.13]